Protein AF-A0A0F9QK17-F1 (afdb_monomer_lite)

Organism: NCBI:txid412755

Foldseek 3Di:
DDPPPDDDPDQWWWKKFFDDCQWDADPNDTAHHRGIDTPSPDPPDDLVNVLVCCVPRDVVVCLVVPRMATDDGARANEDDDQVSVVSCVSRPNPHNYDHYPQLEDAALVVQQQPPCVPPDFQDWHAHNLLRWIWTWHQCDPDDDPSAQWHAHVVNGTTTGTDQDADVVLLAQQEFEEELPQEDLSFSRNDPNRHHNALVSSCSNQAPHERADEHEYEYAAAHPDLEHEARHHYLHAYEYAWDKDFPDKFWWQDWDAADQDFPVGDFTKTATQPDDCPVQAQWKKAFCDDPQHRWIWHFHADPPNRMTTIFFTARQPDLDGDGDDRGTMMTTIATHEDEAYEAADASHEYEYYRYEQEHSDDVCLVGASYEYENYEYEYEAYEQEYPDLRHANAEYEEEYEYAYAYEAEYCEANEYQYQEYEYEYGSYEYENYAHDQNPDDHAEYEYEYEEEYEYEDPVAAHEPEAEARYEYEHAYQEYEYEYAPDAEHEHEYDAHYEYEYHHAYEYHDDQHYEHYEYDQRYWYHYDDDLVCQVRRYDDPHDYQHYAYNNDGDHSVVQDSRGGDRSDCAPPVRDDDDDDDDDDDDDDDD

Radius of gyration: 36.02 Å; chains: 1; bounding box: 88×75×112 Å

Sequence (588 aa):
MDNTIFTPIAPSKFIVRNRVSKAVMLFGQKVEPGGSYDLMTIPHVSESDIQHSLLKGTLRNKLSIGEIRVTESNINLVQYSPEFTIFLQNVGISLGISSINETCVNNLTELSQVNDVVLPTGAALSIASLLNIFILDKTSTDTTDGITIVATSSGTGRWLRNQGGNIRWAKQLTWYVDADDGNDENDGNTDTTALATLSEYFRRVSGITIKGAVTIQMLTDSSDAYVLVNSETPEGITIQGIRTVVATGTLTNVQAYNYVPGAAQRGEITDTSMDFSTHVLRRIILTSGASVGAYAWIIKDLGSNSCVISPWIAANGFSEATPAITDDYEIVTQSTISGVYANQVLFRLILRDLKIISPGASYWWIGSIQCKGSYISLNGCEITAPDPQGPALIYWGLAQITGCCFHDFQYDIAFRTAFGLVDFYGCACVRASFGSANTHSDSFEFFLIPSVTLVEAGESWPINITRNSECIIATPVMWITVDDVRALTMKASSTCNIIQVGKILSVGGADGYGVSLSPGCTLTWYPSAQTASQVFDFDGGAGDFIIGGTTKTLAELGSTGYVDLVADPNTGVISGTGARVLPTDDTW

Secondary structure (DSSP, 8-state):
--------SS---EEEEE-SSS-EEETTEEE-TT-EEEGGGSTT--HHHHHHHHHHSHHHHHHHTTSEEEEEE-S------HHHHHHHHHTT--SSPPPTT--EESSHHHHHTS-GGGSPTT-EEEETTTTEEEEEETT--PPP-SSSEEE-TTSSSEEEE-----TTGGG--EEEE-TTT--TTS-SSSGGG-BS-HHHHHHHHTT-B--S-EEEEE-S----S-EEE--B-TT-EEEEEPEEEEEEEE-SEEE--B-STTS-B--EEE-TT--GGG-TT-EEEE-SSTTTT-EEEEEEEEETTEEEEPPPB-TTSSSB----TT-EEEEEEEEEEE-EEE--TT-EEEEESEEEE---GGGTT--SEEEBS-EEEEEEEEEEE--TTS-SEEEESSEEEEEEEEEEESSEEEEE-SSEEEEESS-EEES-EE-B--S--S--EEEE-S--EEE--SS-B--BB-TT-EEEEEEEEEEEEEES-S-B---B-SS-EEEEEEEEEEES-TT--S-EEPTT-EEEE---TTTTTSS---TTS--SEEETTEEE-GGGS-SS-EE-----SSS----S----PPPP----

pLDDT: mean 76.99, std 21.41, range [24.64, 98.69]

Structure (mmCIF, N/CA/C/O backbone):
data_AF-A0A0F9QK17-F1
#
_entry.id   AF-A0A0F9QK17-F1
#
loop_
_atom_site.group_PDB
_atom_site.id
_atom_site.type_symbol
_atom_site.label_atom_id
_atom_site.label_alt_id
_atom_site.label_comp_id
_atom_site.label_asym_id
_atom_site.label_entity_id
_atom_site.label_seq_id
_atom_site.pdbx_PDB_ins_code
_atom_site.Cartn_x
_atom_site.Cartn_y
_atom_site.Cartn_z
_atom_site.occupancy
_atom_site.B_iso_or_equiv
_atom_site.auth_seq_id
_atom_site.auth_comp_id
_atom_site.auth_asym_id
_atom_site.auth_atom_id
_atom_site.pdbx_PDB_model_num
ATOM 1 N N . MET A 1 1 ? 52.956 -6.183 -27.984 1.00 37.53 1 MET A N 1
ATOM 2 C CA . MET A 1 1 ? 52.141 -6.411 -26.777 1.00 37.53 1 MET A CA 1
ATOM 3 C C . MET A 1 1 ? 50.849 -7.018 -27.273 1.00 37.53 1 MET A C 1
ATOM 5 O O . MET A 1 1 ? 50.073 -6.302 -27.894 1.00 37.53 1 MET A O 1
ATOM 9 N N . ASP A 1 2 ? 50.698 -8.333 -27.130 1.00 33.56 2 ASP A N 1
ATOM 10 C CA . ASP A 1 2 ? 49.509 -9.048 -27.593 1.00 33.56 2 ASP A CA 1
ATOM 11 C C . ASP A 1 2 ? 48.355 -8.784 -26.626 1.00 33.56 2 ASP A C 1
ATOM 13 O O . ASP A 1 2 ? 48.424 -9.101 -25.441 1.00 33.56 2 ASP A O 1
ATOM 17 N N . ASN A 1 3 ? 47.315 -8.131 -27.138 1.00 38.31 3 ASN A N 1
ATOM 18 C CA . ASN A 1 3 ? 46.127 -7.738 -26.393 1.00 38.31 3 ASN A CA 1
ATOM 19 C C . ASN A 1 3 ? 45.122 -8.906 -26.427 1.00 38.31 3 ASN A C 1
ATOM 21 O O . ASN A 1 3 ? 44.223 -8.942 -27.262 1.00 38.31 3 ASN A O 1
ATOM 25 N N . THR A 1 4 ? 45.309 -9.909 -25.564 1.00 40.94 4 THR A N 1
ATOM 26 C CA . THR A 1 4 ? 44.499 -11.147 -25.525 1.00 40.94 4 THR A CA 1
ATOM 27 C C . THR A 1 4 ? 43.527 -11.193 -24.340 1.00 40.94 4 THR A C 1
ATOM 29 O O . THR A 1 4 ? 43.487 -12.191 -23.625 1.00 40.94 4 THR A O 1
ATOM 32 N N . ILE A 1 5 ? 42.758 -10.126 -24.083 1.00 48.34 5 ILE A N 1
ATOM 33 C CA . ILE A 1 5 ? 41.866 -10.054 -22.899 1.00 48.34 5 ILE A CA 1
ATOM 34 C C . ILE A 1 5 ? 40.364 -10.169 -23.212 1.00 48.34 5 ILE A C 1
ATOM 36 O O . ILE A 1 5 ? 39.555 -10.115 -22.301 1.00 48.34 5 ILE A O 1
ATOM 40 N N . PHE A 1 6 ? 39.951 -10.484 -24.442 1.00 38.66 6 PHE A N 1
ATOM 41 C CA . PHE A 1 6 ? 38.579 -10.960 -24.672 1.00 38.66 6 PHE A CA 1
ATOM 42 C C . PHE A 1 6 ? 38.571 -12.043 -25.743 1.00 38.66 6 PHE A C 1
ATOM 44 O O . PHE A 1 6 ? 38.682 -11.753 -26.930 1.00 38.66 6 PHE A O 1
ATOM 51 N N . THR A 1 7 ? 38.469 -13.307 -25.331 1.00 41.12 7 THR A N 1
ATOM 52 C CA . THR A 1 7 ? 38.055 -14.375 -26.246 1.00 41.12 7 THR A CA 1
ATOM 53 C C . THR A 1 7 ? 36.542 -14.227 -26.418 1.00 41.12 7 THR A C 1
ATOM 55 O O . THR A 1 7 ? 35.825 -14.343 -25.422 1.00 41.12 7 THR A O 1
ATOM 58 N N . PRO A 1 8 ? 36.029 -13.914 -27.621 1.00 46.38 8 PRO A N 1
ATOM 59 C CA . PRO A 1 8 ? 34.592 -13.810 -27.841 1.00 46.38 8 PRO A CA 1
ATOM 60 C C . PRO A 1 8 ? 33.907 -15.123 -27.439 1.00 46.38 8 PRO A C 1
ATOM 62 O O . PRO A 1 8 ? 34.363 -16.198 -27.829 1.00 46.38 8 PRO A O 1
ATOM 65 N N . ILE A 1 9 ? 32.815 -15.039 -26.669 1.00 47.59 9 ILE A N 1
ATOM 66 C CA . ILE A 1 9 ? 32.037 -16.193 -26.166 1.00 47.59 9 ILE A CA 1
ATOM 67 C C . ILE A 1 9 ? 31.509 -17.078 -27.321 1.00 47.59 9 ILE A C 1
ATOM 69 O O . ILE A 1 9 ? 31.233 -18.260 -27.131 1.00 47.59 9 ILE A O 1
ATOM 73 N N . ALA A 1 10 ? 31.470 -16.545 -28.546 1.00 64.31 10 ALA A N 1
ATOM 74 C CA . ALA A 1 10 ? 31.418 -17.301 -29.792 1.00 64.31 10 ALA A CA 1
ATOM 75 C C . ALA A 1 10 ? 32.248 -16.570 -30.867 1.00 64.31 10 ALA A C 1
ATOM 77 O O . ALA A 1 10 ? 32.248 -15.337 -30.873 1.00 64.31 10 ALA A O 1
ATOM 78 N N . PRO A 1 11 ? 32.936 -17.275 -31.788 1.00 81.19 11 PRO A N 1
ATOM 79 C CA . PRO A 1 11 ? 33.630 -16.622 -32.894 1.00 81.19 11 PRO A CA 1
ATOM 80 C C . PRO A 1 11 ? 32.648 -15.779 -33.720 1.00 81.19 11 PRO A C 1
ATOM 82 O O . PRO A 1 11 ? 31.528 -16.213 -34.006 1.00 81.19 11 PRO A O 1
ATOM 85 N N . SER A 1 12 ? 33.069 -14.568 -34.084 1.00 85.19 12 SER A N 1
ATOM 86 C CA . SER A 1 12 ? 32.332 -13.687 -34.990 1.00 85.19 12 SER A CA 1
ATOM 87 C C . SER A 1 12 ? 32.091 -14.386 -36.334 1.00 85.19 12 SER A C 1
ATOM 89 O O . SER A 1 12 ? 32.990 -15.028 -36.873 1.00 85.19 12 SER A O 1
ATOM 91 N N . LYS A 1 13 ? 30.886 -14.242 -36.884 1.00 92.12 13 LYS A N 1
ATOM 92 C CA . LYS A 1 13 ? 30.389 -14.863 -38.113 1.00 92.12 13 LYS A CA 1
ATOM 93 C C . LYS A 1 13 ? 29.757 -13.816 -39.019 1.00 92.12 13 LYS A C 1
ATOM 95 O O . LYS A 1 13 ? 28.932 -13.003 -38.587 1.00 92.12 13 LYS A O 1
ATOM 100 N N . PHE A 1 14 ? 30.069 -13.898 -40.306 1.00 93.62 14 PHE A N 1
ATOM 101 C CA . PHE A 1 14 ? 29.401 -13.129 -41.351 1.00 93.62 14 PHE A CA 1
ATOM 102 C C . PHE A 1 14 ? 29.235 -14.005 -42.594 1.00 93.62 14 PHE A C 1
ATOM 104 O O . PHE A 1 14 ? 30.081 -14.030 -43.492 1.00 93.62 14 PHE A O 1
ATOM 111 N N . ILE A 1 15 ? 28.138 -14.763 -42.627 1.00 95.44 15 ILE A N 1
ATOM 112 C CA . ILE A 1 15 ? 27.879 -15.770 -43.654 1.00 95.44 15 ILE A CA 1
ATOM 113 C C . ILE A 1 15 ? 27.081 -15.155 -44.794 1.00 95.44 15 ILE A C 1
ATOM 115 O O . ILE A 1 15 ? 25.944 -14.705 -44.627 1.00 95.44 15 ILE A O 1
ATOM 119 N N . VAL A 1 16 ? 27.668 -15.195 -45.985 1.00 96.50 16 VAL A N 1
ATOM 120 C CA . VAL A 1 16 ? 27.051 -14.723 -47.225 1.00 96.50 16 VAL A CA 1
ATOM 121 C C . VAL A 1 16 ? 26.751 -15.892 -48.148 1.00 96.50 16 VAL A C 1
ATOM 123 O O . VAL A 1 16 ? 27.541 -16.826 -48.252 1.00 96.50 16 VAL A O 1
ATOM 126 N N . ARG A 1 17 ? 25.627 -15.824 -48.864 1.00 96.25 17 ARG A N 1
ATOM 127 C CA . ARG A 1 17 ? 25.226 -16.787 -49.892 1.00 96.25 17 ARG A CA 1
ATOM 128 C C . ARG A 1 17 ? 25.220 -16.141 -51.269 1.00 96.25 17 ARG A C 1
ATOM 130 O O . ARG A 1 17 ? 24.589 -15.101 -51.462 1.00 96.25 17 ARG A O 1
ATOM 137 N N . ASN A 1 18 ? 25.876 -16.778 -52.234 1.00 97.62 18 ASN A N 1
ATOM 138 C CA . ASN A 1 18 ? 25.859 -16.363 -53.634 1.00 97.62 18 ASN A CA 1
ATOM 139 C C . ASN A 1 18 ? 24.501 -16.696 -54.279 1.00 97.62 18 ASN A C 1
ATOM 141 O O . ASN A 1 18 ? 24.042 -17.838 -54.216 1.00 97.62 18 ASN A O 1
ATOM 145 N N . ARG A 1 19 ? 23.854 -15.705 -54.903 1.00 97.00 19 ARG A N 1
ATOM 146 C CA . ARG A 1 19 ? 22.532 -15.842 -55.540 1.00 97.00 19 ARG A CA 1
ATOM 147 C C . ARG A 1 19 ? 22.566 -15.901 -57.066 1.00 97.00 19 ARG A C 1
ATOM 149 O O . ARG A 1 19 ? 21.513 -16.082 -57.673 1.00 97.00 19 ARG A O 1
ATOM 156 N N . VAL A 1 20 ? 23.731 -15.753 -57.689 1.00 96.81 20 VAL A N 1
ATOM 157 C CA . VAL A 1 20 ? 23.876 -15.748 -59.151 1.00 96.81 20 VAL A CA 1
ATOM 158 C C . VAL A 1 20 ? 24.521 -17.032 -59.669 1.00 96.81 20 VAL A C 1
ATOM 160 O O . VAL A 1 20 ? 25.158 -17.777 -58.931 1.00 96.81 20 VAL A O 1
ATOM 163 N N . SER A 1 21 ? 24.354 -17.300 -60.966 1.00 96.62 21 SER A N 1
ATOM 164 C CA . SER A 1 21 ? 24.863 -18.502 -61.648 1.00 96.62 21 SER A CA 1
ATOM 165 C C . SER A 1 21 ? 26.375 -18.498 -61.904 1.00 96.62 21 SER A C 1
ATOM 167 O O . SER A 1 21 ? 26.918 -19.489 -62.387 1.00 96.62 21 SER A O 1
ATOM 169 N N . LYS A 1 22 ? 27.065 -17.399 -61.582 1.00 97.19 22 LYS A N 1
ATOM 170 C CA . LYS A 1 22 ? 28.525 -17.256 -61.669 1.00 97.19 22 LYS A CA 1
ATOM 171 C C . LYS A 1 22 ? 29.131 -17.185 -60.271 1.00 97.19 22 LYS A C 1
ATOM 173 O O . LYS A 1 22 ? 28.481 -16.737 -59.328 1.00 97.19 22 LYS A O 1
ATOM 178 N N . ALA A 1 23 ? 30.387 -17.586 -60.135 1.00 96.38 23 ALA A N 1
ATOM 179 C CA . ALA A 1 23 ? 31.100 -17.407 -58.880 1.00 96.38 23 ALA A CA 1
ATOM 180 C C . ALA A 1 23 ? 31.297 -15.916 -58.556 1.00 96.38 23 ALA A C 1
ATOM 182 O O . ALA A 1 23 ? 31.534 -15.104 -59.455 1.00 96.38 23 ALA A O 1
ATOM 183 N N . VAL A 1 24 ? 31.220 -15.565 -57.273 1.00 97.25 24 VAL A N 1
ATOM 184 C CA . VAL A 1 24 ? 31.439 -14.199 -56.778 1.00 97.25 24 VAL A CA 1
ATOM 185 C C . VAL A 1 24 ? 32.719 -14.174 -55.946 1.00 97.25 24 VAL A C 1
ATOM 187 O O . VAL A 1 24 ? 32.908 -15.016 -55.072 1.00 97.25 24 VAL A O 1
ATOM 190 N N . MET A 1 25 ? 33.603 -13.214 -56.224 1.00 97.56 25 MET A N 1
ATOM 191 C CA . MET A 1 25 ? 34.837 -13.002 -55.461 1.00 97.56 25 MET A CA 1
ATOM 192 C C . MET A 1 25 ? 34.589 -12.007 -54.326 1.00 97.56 25 MET A C 1
ATOM 194 O O . MET A 1 25 ? 34.205 -10.866 -54.592 1.00 97.56 25 MET A O 1
ATOM 198 N N . LEU A 1 26 ? 34.837 -12.416 -53.082 1.00 96.75 26 LEU A N 1
ATOM 199 C CA . LEU A 1 26 ? 34.698 -11.596 -51.875 1.00 96.75 26 LEU A CA 1
ATOM 200 C C . LEU A 1 26 ? 35.988 -11.694 -51.061 1.00 96.75 26 LEU A C 1
ATOM 202 O O . LEU A 1 26 ? 36.381 -12.789 -50.684 1.00 96.75 26 LEU A O 1
ATOM 206 N N . PHE A 1 27 ? 36.674 -10.568 -50.838 1.00 95.88 27 PHE A N 1
ATOM 207 C CA . PHE A 1 27 ? 37.981 -10.527 -50.153 1.00 95.88 27 PHE A CA 1
ATOM 208 C C . PHE A 1 27 ? 39.008 -11.543 -50.695 1.00 95.88 27 PHE A C 1
ATOM 210 O O . PHE A 1 27 ? 39.758 -12.155 -49.947 1.00 95.88 27 PHE A O 1
ATOM 217 N N . GLY A 1 28 ? 39.021 -11.761 -52.015 1.00 94.50 28 GLY A N 1
ATOM 218 C CA . GLY A 1 28 ? 39.909 -12.741 -52.654 1.00 94.50 28 GLY A CA 1
ATOM 219 C C . GLY A 1 28 ? 39.436 -14.198 -52.567 1.00 94.50 28 GLY A C 1
ATOM 220 O O . GLY A 1 28 ? 40.001 -15.044 -53.253 1.00 94.50 28 GLY A O 1
ATOM 221 N N . GLN A 1 29 ? 38.365 -14.491 -51.825 1.00 97.38 29 GLN A N 1
ATOM 222 C CA . GLN A 1 29 ? 37.757 -15.815 -51.752 1.00 97.38 29 GLN A CA 1
ATOM 223 C C . GLN A 1 29 ? 36.655 -15.988 -52.803 1.00 97.38 29 GLN A C 1
ATOM 225 O O . GLN A 1 29 ? 35.788 -15.127 -52.977 1.00 97.38 29 GLN A O 1
ATOM 230 N N . LYS A 1 30 ? 36.666 -17.131 -53.495 1.00 97.25 30 LYS A N 1
ATOM 231 C CA . LYS A 1 30 ? 35.645 -17.505 -54.480 1.00 97.25 30 LYS A CA 1
ATOM 232 C C . LYS A 1 30 ? 34.461 -18.182 -53.783 1.00 97.25 30 LYS A C 1
ATOM 234 O O . LYS A 1 30 ? 34.639 -19.215 -53.142 1.00 97.25 30 LYS A O 1
ATOM 239 N N . VAL A 1 31 ? 33.257 -17.632 -53.947 1.00 97.31 31 VAL A N 1
ATOM 240 C CA . VAL A 1 31 ? 31.996 -18.236 -53.484 1.00 97.31 31 VAL A CA 1
ATOM 241 C C . VAL A 1 31 ? 31.230 -18.765 -54.694 1.00 97.31 31 VAL A C 1
ATOM 243 O O . VAL A 1 31 ? 30.771 -17.992 -55.542 1.00 97.31 31 VAL A O 1
ATOM 246 N N . GLU A 1 32 ? 31.123 -20.088 -54.802 1.00 97.81 32 GLU A N 1
ATOM 247 C CA . GLU A 1 32 ? 30.480 -20.752 -55.942 1.00 97.81 32 GLU A CA 1
ATOM 248 C C . GLU A 1 32 ? 28.968 -20.452 -56.021 1.00 97.81 32 GLU A C 1
ATOM 250 O O . GLU A 1 32 ? 28.358 -20.105 -55.004 1.00 97.81 32 GLU A O 1
ATOM 255 N N . PRO A 1 33 ? 28.343 -20.558 -57.211 1.00 97.69 33 PRO A N 1
ATOM 256 C CA . PRO A 1 33 ? 26.905 -20.348 -57.394 1.00 97.69 33 PRO A CA 1
ATOM 257 C C . PRO A 1 33 ? 26.054 -21.118 -56.378 1.00 97.69 33 PRO A C 1
ATOM 259 O O . PRO A 1 33 ? 26.191 -22.330 -56.231 1.00 97.69 33 PRO A O 1
ATOM 262 N N . GLY A 1 34 ? 25.168 -20.418 -55.663 1.00 95.19 34 GLY A N 1
ATOM 263 C CA . GLY A 1 34 ? 24.299 -21.011 -54.640 1.00 95.19 34 GLY A CA 1
ATOM 264 C C . GLY A 1 34 ? 24.981 -21.370 -53.313 1.00 95.19 34 GLY A C 1
ATOM 265 O O . GLY A 1 34 ? 24.262 -21.669 -52.352 1.00 95.19 34 GLY A O 1
ATOM 266 N N . GLY A 1 35 ? 26.317 -21.322 -53.248 1.00 96.50 35 GLY A N 1
ATOM 267 C CA . GLY A 1 35 ? 27.118 -21.632 -52.067 1.00 96.50 35 GLY A CA 1
ATOM 268 C C . GLY A 1 35 ? 27.085 -20.528 -51.010 1.00 96.50 35 GLY A C 1
ATOM 269 O O . GLY A 1 35 ? 26.839 -19.360 -51.324 1.00 96.50 35 GLY A O 1
ATOM 270 N N . SER A 1 36 ? 27.351 -20.913 -49.761 1.00 97.00 36 SER A N 1
ATOM 271 C CA . SER A 1 36 ? 27.523 -20.001 -48.628 1.00 97.00 36 SER A CA 1
ATOM 272 C C . SER A 1 36 ? 28.969 -20.022 -48.136 1.00 97.00 36 SER A C 1
ATOM 274 O O . SER A 1 36 ? 29.620 -21.064 -48.200 1.00 97.00 36 SER A O 1
ATOM 276 N N . TYR A 1 37 ? 29.469 -18.892 -47.641 1.00 97.38 37 TYR A N 1
ATOM 277 C CA . TYR A 1 37 ? 30.815 -18.782 -47.080 1.00 97.38 37 TYR A CA 1
ATOM 278 C C . TYR A 1 37 ? 30.826 -17.803 -45.903 1.00 97.38 37 TYR A C 1
ATOM 280 O O . TYR A 1 37 ? 30.215 -16.737 -45.991 1.00 97.38 37 TYR A O 1
ATOM 288 N N . ASP A 1 38 ? 31.513 -18.155 -44.817 1.00 96.94 38 ASP A N 1
ATOM 289 C CA . ASP A 1 38 ? 31.720 -17.260 -43.677 1.00 96.94 38 ASP A CA 1
ATOM 290 C C . ASP A 1 38 ? 32.954 -16.388 -43.910 1.00 96.94 38 ASP A C 1
ATOM 292 O O . ASP A 1 38 ? 34.088 -16.873 -43.901 1.00 96.94 38 ASP A O 1
ATOM 296 N N . LEU A 1 39 ? 32.742 -15.093 -44.139 1.00 96.12 39 LEU A N 1
ATOM 297 C CA . LEU A 1 39 ? 33.825 -14.168 -44.472 1.00 96.12 39 LEU A CA 1
ATOM 298 C C . LEU A 1 39 ? 34.803 -13.958 -43.311 1.00 96.12 39 LEU A C 1
ATOM 300 O O . LEU A 1 39 ? 35.952 -13.609 -43.565 1.00 96.12 39 LEU A O 1
ATOM 304 N N . MET A 1 40 ? 34.389 -14.242 -42.072 1.00 95.25 40 MET A N 1
ATOM 305 C CA . MET A 1 40 ? 35.255 -14.153 -40.891 1.00 95.25 40 MET A CA 1
ATOM 306 C C . MET A 1 40 ? 36.301 -15.276 -40.828 1.00 95.25 40 MET A C 1
ATOM 308 O O . MET A 1 40 ? 37.238 -15.205 -40.039 1.00 95.25 40 MET A O 1
ATOM 312 N N . THR A 1 41 ? 36.177 -16.306 -41.674 1.00 94.88 41 THR A N 1
ATOM 313 C CA . THR A 1 41 ? 37.172 -17.389 -41.784 1.00 94.88 41 THR A CA 1
ATOM 314 C C . THR A 1 41 ? 38.317 -17.065 -42.748 1.00 94.88 41 THR A C 1
ATOM 316 O O . THR A 1 41 ? 39.281 -17.827 -42.833 1.00 94.88 41 THR A O 1
ATOM 319 N N . ILE A 1 42 ? 38.230 -15.957 -43.498 1.00 94.19 42 ILE A N 1
ATOM 320 C CA . ILE A 1 42 ? 39.273 -15.545 -44.443 1.00 94.19 42 ILE A CA 1
ATOM 321 C C . ILE A 1 42 ? 40.447 -14.947 -43.649 1.00 94.19 42 ILE A C 1
ATOM 323 O O . ILE A 1 42 ? 40.237 -14.014 -42.871 1.00 94.19 42 ILE A O 1
ATOM 327 N N . PRO A 1 43 ? 41.692 -15.426 -43.846 1.00 93.31 43 PRO A N 1
ATOM 328 C CA . PRO A 1 43 ? 42.852 -14.874 -43.155 1.00 93.31 43 PRO A CA 1
ATOM 329 C C . PRO A 1 43 ? 42.966 -13.359 -43.346 1.00 93.31 43 PRO A C 1
ATOM 331 O O . PRO A 1 43 ? 42.868 -12.860 -44.466 1.00 93.31 43 PRO A O 1
ATOM 334 N N . HIS A 1 44 ? 43.213 -12.646 -42.245 1.00 92.69 44 HIS A N 1
ATOM 335 C CA . HIS A 1 44 ? 43.359 -11.185 -42.189 1.00 92.69 44 HIS A CA 1
ATOM 336 C C . HIS A 1 44 ? 42.093 -10.364 -42.472 1.00 92.69 44 HIS A C 1
ATOM 338 O O . HIS A 1 44 ? 42.188 -9.142 -42.497 1.00 92.69 44 HIS A O 1
ATOM 344 N N . VAL A 1 45 ? 40.923 -10.989 -42.644 1.00 94.25 45 VAL A N 1
ATOM 345 C CA . VAL A 1 45 ? 39.647 -10.264 -42.692 1.00 94.25 45 VAL A CA 1
ATOM 346 C C . VAL A 1 45 ? 39.122 -10.109 -41.269 1.00 94.25 45 VAL A C 1
ATOM 348 O O . VAL A 1 45 ? 38.740 -11.079 -40.619 1.00 94.25 45 VAL A O 1
ATOM 351 N N . SER A 1 46 ? 39.130 -8.876 -40.776 1.00 92.88 46 SER A N 1
ATOM 352 C CA . SER A 1 46 ? 38.584 -8.504 -39.473 1.00 92.88 46 SER A CA 1
ATOM 353 C C . SER A 1 46 ? 37.144 -7.994 -39.586 1.00 92.88 46 SER A C 1
ATOM 355 O O . SER A 1 46 ? 36.651 -7.665 -40.666 1.00 92.88 46 SER A O 1
ATOM 357 N N . GLU A 1 47 ? 36.465 -7.856 -38.447 1.00 89.19 47 GLU A N 1
ATOM 358 C CA . GLU A 1 47 ? 35.131 -7.246 -38.381 1.00 89.19 47 GLU A CA 1
ATOM 359 C C . GLU A 1 47 ? 35.130 -5.807 -38.926 1.00 89.19 47 GLU A C 1
ATOM 361 O O . GLU A 1 47 ? 34.196 -5.403 -39.620 1.00 89.19 47 GLU A O 1
ATOM 366 N N . SER A 1 48 ? 36.222 -5.066 -38.709 1.00 85.44 48 SER A N 1
ATOM 367 C CA . SER A 1 48 ? 36.398 -3.713 -39.245 1.00 85.44 48 SER A CA 1
ATOM 368 C C . SER A 1 48 ? 36.446 -3.697 -40.778 1.00 85.44 48 SER A C 1
ATOM 370 O O . SER A 1 48 ? 35.866 -2.808 -41.406 1.00 85.44 48 SER A O 1
ATOM 372 N N . ASP A 1 49 ? 37.053 -4.712 -41.402 1.00 93.00 49 ASP A N 1
ATOM 373 C CA . ASP A 1 49 ? 37.097 -4.840 -42.864 1.00 93.00 49 ASP A CA 1
ATOM 374 C C . ASP A 1 49 ? 35.707 -5.123 -43.445 1.00 93.00 49 ASP A C 1
ATOM 376 O O . ASP A 1 49 ? 35.327 -4.560 -44.480 1.00 93.00 49 ASP A O 1
ATOM 380 N N . ILE A 1 50 ? 34.913 -5.953 -42.758 1.00 93.62 50 ILE A N 1
ATOM 381 C CA . ILE A 1 50 ? 33.515 -6.204 -43.123 1.00 93.62 50 ILE A CA 1
ATOM 382 C C . ILE A 1 50 ? 32.697 -4.915 -43.001 1.00 93.62 50 ILE A C 1
ATOM 384 O O . ILE A 1 50 ? 32.033 -4.531 -43.966 1.00 93.62 50 ILE A O 1
ATOM 388 N N . GLN A 1 51 ? 32.791 -4.204 -41.873 1.00 87.69 51 GLN A N 1
ATOM 389 C CA . GLN A 1 51 ? 32.102 -2.928 -41.649 1.00 87.69 51 GLN A CA 1
ATOM 390 C C . GLN A 1 51 ? 32.458 -1.891 -42.725 1.00 87.69 51 GLN A C 1
ATOM 392 O O . GLN A 1 51 ? 31.575 -1.276 -43.329 1.00 87.69 51 GLN A O 1
ATOM 397 N N . HIS A 1 52 ? 33.746 -1.726 -43.039 1.00 90.31 52 HIS A N 1
ATOM 398 C CA . HIS A 1 52 ? 34.206 -0.780 -44.060 1.00 90.31 52 HIS A CA 1
ATOM 399 C C . HIS A 1 52 ? 33.723 -1.155 -45.465 1.00 90.31 52 HIS A C 1
ATOM 401 O O . HIS A 1 52 ? 33.273 -0.294 -46.230 1.00 90.31 52 HIS A O 1
ATOM 407 N N . SER A 1 53 ? 33.740 -2.450 -45.792 1.00 93.69 53 SER A N 1
ATOM 408 C CA . SER A 1 53 ? 33.262 -2.965 -47.076 1.00 93.69 53 SER A CA 1
ATOM 409 C C . SER A 1 53 ? 31.738 -2.868 -47.226 1.00 93.69 53 SER A C 1
ATOM 411 O O . SER A 1 53 ? 31.245 -2.635 -48.334 1.00 93.69 53 SER A O 1
ATOM 413 N N . LEU A 1 54 ? 30.982 -2.973 -46.129 1.00 91.06 54 LEU A N 1
ATOM 414 C CA . LEU A 1 54 ? 29.542 -2.696 -46.091 1.00 91.06 54 LEU A CA 1
ATOM 415 C C . LEU A 1 54 ? 29.234 -1.199 -46.229 1.00 91.06 54 LEU A C 1
ATOM 417 O O . LEU A 1 54 ? 28.229 -0.847 -46.838 1.00 91.06 54 LEU A O 1
ATOM 421 N N . LEU A 1 55 ? 30.099 -0.313 -45.725 1.00 87.25 55 LEU A N 1
ATOM 422 C CA . LEU A 1 55 ? 29.918 1.138 -45.844 1.00 87.25 55 LEU A CA 1
ATOM 423 C C . LEU A 1 55 ? 30.197 1.650 -47.261 1.00 87.25 55 LEU A C 1
ATOM 425 O O . LEU A 1 55 ? 29.442 2.470 -47.786 1.00 87.25 55 LEU A O 1
ATOM 429 N N . LYS A 1 56 ? 31.282 1.198 -47.899 1.00 89.06 56 LYS A N 1
ATOM 430 C CA . LYS A 1 56 ? 31.725 1.762 -49.190 1.00 89.06 56 LYS A CA 1
ATOM 431 C C . LYS A 1 56 ? 32.475 0.802 -50.116 1.00 89.06 56 LYS A C 1
ATOM 433 O O . LYS A 1 56 ? 33.058 1.250 -51.099 1.00 89.06 56 LYS A O 1
ATOM 438 N N . GLY A 1 57 ? 32.494 -0.493 -49.814 1.00 92.25 57 GLY A N 1
ATOM 439 C CA . GLY A 1 57 ? 33.297 -1.470 -50.548 1.00 92.25 57 GLY A CA 1
ATOM 440 C C . GLY A 1 57 ? 32.497 -2.476 -51.369 1.00 92.25 57 GLY A C 1
ATOM 441 O O . GLY A 1 57 ? 31.341 -2.272 -51.753 1.00 92.25 57 GLY A O 1
ATOM 442 N N . THR A 1 58 ? 33.167 -3.589 -51.665 1.00 94.81 58 THR A N 1
ATOM 443 C CA . THR A 1 58 ? 32.650 -4.659 -52.521 1.00 94.81 58 THR A CA 1
ATOM 444 C C . THR A 1 58 ? 31.390 -5.289 -51.939 1.00 94.81 58 THR A C 1
ATOM 446 O O . THR A 1 58 ? 30.460 -5.549 -52.697 1.00 94.81 58 THR A O 1
ATOM 449 N N . LEU A 1 59 ? 31.313 -5.493 -50.617 1.00 95.69 59 LEU A N 1
ATOM 450 C CA . LEU A 1 59 ? 30.129 -6.097 -50.001 1.00 95.69 59 LEU A CA 1
ATOM 451 C C . LEU A 1 59 ? 28.881 -5.251 -50.230 1.00 95.69 59 LEU A C 1
ATOM 453 O O . LEU A 1 59 ? 27.877 -5.792 -50.691 1.00 95.69 59 LEU A O 1
ATOM 457 N N . ARG A 1 60 ? 28.958 -3.931 -50.006 1.00 93.62 60 ARG A N 1
ATOM 458 C CA . ARG A 1 60 ? 27.839 -3.016 -50.264 1.00 93.62 60 ARG A CA 1
ATOM 459 C C . ARG A 1 60 ? 27.323 -3.152 -51.688 1.00 93.62 60 ARG A C 1
ATOM 461 O O . ARG A 1 60 ? 26.135 -3.366 -51.897 1.00 93.62 60 ARG A O 1
ATOM 468 N N . ASN A 1 61 ? 28.221 -3.065 -52.667 1.00 95.88 61 ASN A N 1
ATOM 469 C CA . ASN A 1 61 ? 27.847 -3.118 -54.078 1.00 95.88 61 ASN A CA 1
ATOM 470 C C . ASN A 1 61 ? 27.196 -4.455 -54.442 1.00 95.88 61 ASN A C 1
ATOM 472 O O . ASN A 1 61 ? 26.172 -4.467 -55.117 1.00 95.88 61 ASN A O 1
ATOM 476 N N . LYS A 1 62 ? 27.766 -5.572 -53.974 1.00 96.94 62 LYS A N 1
ATOM 477 C CA . LYS A 1 62 ? 27.284 -6.928 -54.273 1.00 96.94 62 LYS A CA 1
ATOM 478 C C . LYS A 1 62 ? 25.939 -7.237 -53.610 1.00 96.94 62 LYS A C 1
ATOM 480 O O . LYS A 1 62 ? 25.106 -7.891 -54.234 1.00 96.94 62 LYS A O 1
ATOM 485 N N . LEU A 1 63 ? 25.719 -6.750 -52.390 1.00 94.69 63 LEU A N 1
ATOM 486 C CA . LEU A 1 63 ? 24.444 -6.869 -51.680 1.00 94.69 63 LEU A CA 1
ATOM 487 C C . LEU A 1 63 ? 23.364 -5.975 -52.314 1.00 94.69 63 LEU A C 1
ATOM 489 O O . LEU A 1 63 ? 22.262 -6.453 -52.564 1.00 94.69 63 LEU A O 1
ATOM 493 N N . SER A 1 64 ? 23.690 -4.723 -52.663 1.00 92.88 64 SER A N 1
ATOM 494 C CA . SER A 1 64 ? 22.751 -3.776 -53.292 1.00 92.88 64 SER A CA 1
ATOM 495 C C . SER A 1 64 ? 22.201 -4.259 -54.636 1.00 92.88 64 SER A C 1
ATOM 497 O O . SER A 1 64 ? 21.039 -4.016 -54.943 1.00 92.88 64 SER A O 1
ATOM 499 N N . ILE A 1 65 ? 23.017 -4.946 -55.443 1.00 95.88 65 ILE A N 1
ATOM 500 C CA . ILE A 1 65 ? 22.578 -5.523 -56.729 1.00 95.88 65 ILE A CA 1
ATOM 501 C C . ILE A 1 65 ? 22.012 -6.947 -56.590 1.00 95.88 65 ILE A C 1
ATOM 503 O O . ILE A 1 65 ? 21.663 -7.566 -57.592 1.00 95.88 65 ILE A O 1
ATOM 507 N N . GLY A 1 66 ? 21.962 -7.495 -55.371 1.00 94.38 66 GLY A N 1
ATOM 508 C CA . GLY A 1 66 ? 21.437 -8.832 -55.093 1.00 94.38 66 GLY A CA 1
ATOM 509 C C . GLY A 1 66 ? 22.301 -9.999 -55.589 1.00 94.38 66 GLY A C 1
ATOM 510 O O . GLY A 1 66 ? 21.793 -11.117 -55.681 1.00 94.38 66 GLY A O 1
ATOM 511 N N . GLU A 1 67 ? 23.587 -9.783 -55.901 1.00 97.12 67 GLU A N 1
ATOM 512 C CA . GLU A 1 67 ? 24.505 -10.871 -56.288 1.00 97.12 67 GLU A CA 1
ATOM 513 C C . GLU A 1 67 ? 24.769 -11.828 -55.113 1.00 97.12 67 GLU A C 1
ATOM 515 O O . GLU A 1 67 ? 24.938 -13.034 -55.306 1.00 97.12 67 GLU A O 1
ATOM 520 N N . ILE A 1 68 ? 24.758 -11.298 -53.888 1.00 96.69 68 ILE A N 1
ATOM 521 C CA . ILE A 1 68 ? 24.898 -12.058 -52.643 1.00 96.69 68 ILE A CA 1
ATOM 522 C C . ILE A 1 68 ? 23.803 -11.651 -51.647 1.00 96.69 68 ILE A C 1
ATOM 524 O O . ILE A 1 68 ? 23.209 -10.582 -51.777 1.00 96.69 68 ILE A O 1
ATOM 528 N N . ARG A 1 69 ? 23.532 -12.494 -50.646 1.00 95.38 69 ARG A N 1
ATOM 529 C CA . ARG A 1 69 ? 22.643 -12.199 -49.506 1.00 95.38 69 ARG A CA 1
ATOM 530 C C . ARG A 1 69 ? 23.308 -12.649 -48.210 1.00 95.38 69 ARG A C 1
ATOM 532 O O . ARG A 1 69 ? 23.945 -13.699 -48.211 1.00 95.38 69 ARG A O 1
ATOM 539 N N . VAL A 1 70 ? 23.141 -11.906 -47.119 1.00 94.12 70 VAL A N 1
ATOM 540 C CA . VAL A 1 70 ? 23.603 -12.361 -45.799 1.00 94.12 70 VAL A CA 1
ATOM 541 C C . VAL A 1 70 ? 22.595 -13.364 -45.244 1.00 94.12 70 VAL A C 1
ATOM 543 O O . VAL A 1 70 ? 21.392 -13.105 -45.255 1.00 94.12 70 VAL A O 1
ATOM 546 N N . THR A 1 71 ? 23.070 -14.538 -44.833 1.00 92.38 71 THR A N 1
ATOM 547 C CA . THR A 1 71 ? 22.220 -15.602 -44.273 1.00 92.38 71 THR A CA 1
ATOM 548 C C . THR A 1 71 ? 22.336 -15.721 -42.761 1.00 92.38 71 THR A C 1
ATOM 550 O O . THR A 1 71 ? 21.378 -16.146 -42.130 1.00 92.38 71 THR A O 1
ATOM 553 N N . GLU A 1 72 ? 23.482 -15.355 -42.186 1.00 89.75 72 GLU A N 1
ATOM 554 C CA . GLU A 1 72 ? 23.716 -15.347 -40.739 1.00 89.75 72 GLU A CA 1
ATOM 555 C C . GLU A 1 72 ? 24.787 -14.301 -40.420 1.00 89.75 72 GLU A C 1
ATOM 557 O O . GLU A 1 72 ? 25.783 -14.189 -41.140 1.00 89.75 72 GLU A O 1
ATOM 562 N N . SER A 1 73 ? 24.593 -13.532 -39.352 1.00 88.88 73 SER A N 1
ATOM 563 C CA . SER A 1 73 ? 25.612 -12.628 -38.835 1.00 88.88 73 SER A CA 1
ATOM 564 C C . SER A 1 73 ? 25.416 -12.374 -37.343 1.00 88.88 73 SER A C 1
ATOM 566 O O . SER A 1 73 ? 24.283 -12.209 -36.895 1.00 88.88 73 SER A O 1
ATOM 568 N N . ASN A 1 74 ? 26.516 -12.340 -36.590 1.00 81.81 74 ASN A N 1
ATOM 569 C CA . ASN A 1 74 ? 26.554 -11.916 -35.186 1.00 81.81 74 ASN A CA 1
ATOM 570 C C . ASN A 1 74 ? 27.594 -10.804 -34.943 1.00 81.81 74 ASN A C 1
ATOM 572 O O . ASN A 1 74 ? 27.951 -10.549 -33.795 1.00 81.81 74 ASN A O 1
ATOM 576 N N . ILE A 1 75 ? 28.107 -10.181 -36.011 1.00 81.81 75 ILE A N 1
ATOM 577 C CA . ILE A 1 75 ? 29.036 -9.057 -35.875 1.00 81.81 75 ILE A CA 1
ATOM 578 C C . ILE A 1 75 ? 28.262 -7.808 -35.460 1.00 81.81 75 ILE A C 1
ATOM 580 O O . ILE A 1 75 ? 27.107 -7.620 -35.853 1.00 81.81 75 ILE A O 1
ATOM 584 N N . ASN A 1 76 ? 28.889 -6.952 -34.666 1.00 73.31 76 ASN A N 1
ATOM 585 C CA . ASN A 1 76 ? 28.265 -5.740 -34.179 1.00 73.31 76 ASN A CA 1
ATOM 586 C C . ASN A 1 76 ? 28.310 -4.670 -35.279 1.00 73.31 76 ASN A C 1
ATOM 588 O O . ASN A 1 76 ? 29.373 -4.173 -35.652 1.00 73.31 76 ASN A O 1
ATOM 592 N N . LEU A 1 77 ? 27.147 -4.310 -35.821 1.00 71.62 77 LEU A N 1
ATOM 593 C CA . LEU A 1 77 ? 27.004 -3.319 -36.885 1.00 71.62 77 LEU A CA 1
ATOM 594 C C . LEU A 1 77 ? 26.308 -2.060 -36.358 1.00 71.62 77 LEU A C 1
ATOM 596 O O . LEU A 1 77 ? 25.417 -1.545 -37.032 1.00 71.62 77 LEU A O 1
ATOM 600 N N . VAL A 1 78 ? 26.698 -1.558 -35.176 1.00 58.84 78 VAL A N 1
ATOM 601 C CA . VAL A 1 78 ? 26.222 -0.259 -34.652 1.00 58.84 78 VAL A CA 1
ATOM 602 C C . VAL A 1 78 ? 26.365 0.816 -35.733 1.00 58.84 78 VAL A C 1
ATOM 604 O O . VAL A 1 78 ? 27.456 1.044 -36.262 1.00 58.84 78 VAL A O 1
ATOM 607 N N . GLN A 1 79 ? 25.253 1.466 -36.081 1.00 61.03 79 GLN A N 1
ATOM 608 C CA . GLN A 1 79 ? 25.171 2.378 -37.222 1.00 61.03 79 GLN A CA 1
ATOM 609 C C . GLN A 1 79 ? 24.479 3.689 -36.881 1.00 61.03 79 GLN A C 1
ATOM 611 O O . GLN A 1 79 ? 23.511 3.733 -36.132 1.00 61.03 79 GLN A O 1
ATOM 616 N N . TYR A 1 80 ? 24.979 4.759 -37.498 1.00 54.75 80 TYR A N 1
ATOM 617 C CA . TYR A 1 80 ? 24.588 6.139 -37.218 1.00 54.75 80 TYR A CA 1
ATOM 618 C C . TYR A 1 80 ? 23.541 6.713 -38.189 1.00 54.75 80 TYR A C 1
ATOM 620 O O . TYR A 1 80 ? 23.122 7.848 -37.986 1.00 54.75 80 TYR A O 1
ATOM 628 N N . SER A 1 81 ? 23.146 6.000 -39.260 1.00 66.44 81 SER A N 1
ATOM 629 C CA . SER A 1 81 ? 22.310 6.579 -40.330 1.00 66.44 81 SER A CA 1
ATOM 630 C C . SER A 1 81 ? 21.040 5.766 -40.648 1.00 66.44 81 SER A C 1
ATOM 632 O O . SER A 1 81 ? 21.138 4.549 -40.851 1.00 66.44 81 SER A O 1
ATOM 634 N N . PRO A 1 82 ? 19.871 6.442 -40.768 1.00 66.75 82 PRO A N 1
ATOM 635 C CA . PRO A 1 82 ? 18.591 5.859 -41.174 1.00 66.75 82 PRO A CA 1
ATOM 636 C C . PRO A 1 82 ? 18.622 4.988 -42.429 1.00 66.75 82 PRO A C 1
ATOM 638 O O . PRO A 1 82 ? 17.952 3.969 -42.576 1.00 66.75 82 PRO A O 1
ATOM 641 N N . GLU A 1 83 ? 19.416 5.411 -43.388 1.00 75.62 83 GLU A N 1
ATOM 642 C CA . GLU A 1 83 ? 19.474 4.804 -44.701 1.00 75.62 83 GLU A CA 1
ATOM 643 C C . GLU A 1 83 ? 20.265 3.495 -44.657 1.00 75.62 83 GLU A C 1
ATOM 645 O O . GLU A 1 83 ? 19.984 2.565 -45.418 1.00 75.62 83 GLU A O 1
ATOM 650 N N . PHE A 1 84 ? 21.254 3.408 -43.762 1.00 75.19 84 PHE A N 1
ATOM 651 C CA . PHE A 1 84 ? 22.171 2.281 -43.724 1.00 75.19 84 PHE A CA 1
ATOM 652 C C . PHE A 1 84 ? 21.594 1.077 -42.973 1.00 75.19 84 PHE A C 1
ATOM 654 O O . PHE A 1 84 ? 21.724 -0.042 -43.472 1.00 75.19 84 PHE A O 1
ATOM 661 N N . THR A 1 85 ? 20.835 1.269 -41.887 1.00 73.25 85 THR A N 1
ATOM 662 C CA . THR A 1 85 ? 20.163 0.121 -41.254 1.00 73.25 85 THR A CA 1
ATOM 663 C C . THR A 1 85 ? 18.996 -0.395 -42.095 1.00 73.25 85 THR A C 1
ATOM 665 O O . THR A 1 85 ? 18.826 -1.608 -42.174 1.00 73.25 85 THR A O 1
ATOM 668 N N . ILE A 1 86 ? 18.249 0.465 -42.808 1.00 78.25 86 ILE A N 1
ATOM 669 C CA . ILE A 1 86 ? 17.253 0.007 -43.802 1.00 78.25 86 ILE A CA 1
ATOM 670 C C . ILE A 1 86 ? 17.940 -0.853 -44.870 1.00 78.25 86 ILE A C 1
ATOM 672 O O . ILE A 1 86 ? 17.437 -1.912 -45.249 1.00 78.25 86 ILE A O 1
ATOM 676 N N . PHE A 1 87 ? 19.116 -0.429 -45.342 1.00 84.94 87 PHE A N 1
ATOM 677 C CA . PHE A 1 87 ? 19.923 -1.241 -46.246 1.00 84.94 87 PHE A CA 1
ATOM 678 C C . PHE A 1 87 ? 20.298 -2.594 -45.617 1.00 84.94 87 PHE A C 1
ATOM 680 O O . PHE A 1 87 ? 20.061 -3.621 -46.252 1.00 84.94 87 PHE A O 1
ATOM 687 N N . LEU A 1 88 ? 20.814 -2.623 -44.383 1.00 84.50 88 LEU A N 1
ATOM 688 C CA . LEU A 1 88 ? 21.175 -3.870 -43.697 1.00 84.50 88 LEU A CA 1
ATOM 689 C C . LEU A 1 88 ? 19.986 -4.830 -43.520 1.00 84.50 88 LEU A C 1
ATOM 691 O O . LEU A 1 88 ? 20.112 -6.025 -43.804 1.00 84.50 88 LEU A O 1
ATOM 695 N N . GLN A 1 89 ? 18.824 -4.306 -43.129 1.00 82.69 89 GLN A N 1
ATOM 696 C CA . GLN A 1 89 ? 17.586 -5.077 -43.003 1.00 82.69 89 GLN A CA 1
ATOM 697 C C . GLN A 1 89 ? 17.173 -5.682 -44.351 1.00 82.69 89 GLN A C 1
ATOM 699 O O . GLN A 1 89 ? 16.905 -6.882 -44.444 1.00 82.69 89 GLN A O 1
ATOM 704 N N . ASN A 1 90 ? 17.212 -4.886 -45.425 1.00 83.69 90 ASN A N 1
ATOM 705 C CA . ASN A 1 90 ? 16.866 -5.337 -46.775 1.00 83.69 90 ASN A CA 1
ATOM 706 C C . ASN A 1 90 ? 17.799 -6.437 -47.302 1.00 83.69 90 ASN A C 1
ATOM 708 O O . ASN A 1 90 ? 17.372 -7.291 -48.082 1.00 83.69 90 ASN A O 1
ATOM 712 N N . VAL A 1 91 ? 19.065 -6.452 -46.875 1.00 83.69 91 VAL A N 1
ATOM 713 C CA . VAL A 1 91 ? 20.042 -7.467 -47.305 1.00 83.69 91 VAL A CA 1
ATOM 714 C C . VAL A 1 91 ? 20.062 -8.716 -46.413 1.00 83.69 91 VAL A C 1
ATOM 716 O O . VAL A 1 91 ? 20.829 -9.648 -46.682 1.00 83.69 91 VAL A O 1
ATOM 719 N N . GLY A 1 92 ? 19.172 -8.779 -45.416 1.00 79.44 92 GLY A N 1
ATOM 720 C CA . GLY A 1 92 ? 18.933 -9.949 -44.570 1.00 79.44 92 GLY A CA 1
ATOM 721 C C . GLY A 1 92 ? 19.669 -9.953 -43.230 1.00 79.44 92 GLY A C 1
ATOM 722 O O . GLY A 1 92 ? 19.708 -10.999 -42.590 1.00 79.44 92 GLY A O 1
ATOM 723 N N . ILE A 1 93 ? 20.246 -8.827 -42.803 1.00 80.81 93 ILE A N 1
ATOM 724 C CA . ILE A 1 93 ? 20.851 -8.694 -41.475 1.00 80.81 93 ILE A CA 1
ATOM 725 C C . ILE A 1 93 ? 19.775 -8.191 -40.510 1.00 80.81 93 ILE A C 1
ATOM 727 O O . ILE A 1 93 ? 19.321 -7.055 -40.619 1.00 80.81 93 ILE A O 1
ATOM 731 N N . SER A 1 94 ? 19.367 -9.044 -39.571 1.00 73.62 94 SER A N 1
ATOM 732 C CA . SER A 1 94 ? 18.342 -8.738 -38.561 1.00 73.62 94 SER A CA 1
ATOM 733 C C . SER A 1 94 ? 18.862 -8.759 -37.120 1.00 73.62 94 SER A C 1
ATOM 735 O O . SER A 1 94 ? 18.136 -8.374 -36.213 1.00 73.62 94 SER A O 1
ATOM 737 N N . LEU A 1 95 ? 20.097 -9.217 -36.902 1.00 62.75 95 LEU A N 1
ATOM 738 C CA . LEU A 1 95 ? 20.769 -9.259 -35.602 1.00 62.75 95 LEU A CA 1
ATOM 739 C C . LEU A 1 95 ? 21.988 -8.330 -35.647 1.00 62.75 95 LEU A C 1
ATOM 741 O O . LEU A 1 95 ? 22.660 -8.254 -36.675 1.00 62.75 95 LEU A O 1
ATOM 745 N N . GLY A 1 96 ? 22.261 -7.616 -34.551 1.00 60.22 96 GLY A N 1
ATOM 746 C CA . GLY A 1 96 ? 23.420 -6.716 -34.442 1.00 60.22 96 GLY A CA 1
ATOM 747 C C . GLY A 1 96 ? 23.258 -5.342 -35.107 1.00 60.22 96 GLY A C 1
ATOM 748 O O . GLY A 1 96 ? 24.249 -4.632 -35.261 1.00 60.22 96 GLY A O 1
ATOM 749 N N . ILE A 1 97 ? 22.035 -4.960 -35.496 1.00 65.44 97 ILE A N 1
ATOM 750 C CA . ILE A 1 97 ? 21.705 -3.616 -35.985 1.00 65.44 97 ILE A CA 1
ATOM 751 C C . ILE A 1 97 ? 21.040 -2.788 -34.881 1.00 65.44 97 ILE A C 1
ATOM 753 O O . ILE A 1 97 ? 20.041 -3.216 -34.314 1.00 65.44 97 ILE A O 1
ATOM 757 N N . SER A 1 98 ? 21.560 -1.592 -34.592 1.00 54.66 98 SER A N 1
ATOM 758 C CA . SER A 1 98 ? 20.815 -0.586 -33.824 1.00 54.66 98 SER A CA 1
ATOM 759 C C . SER A 1 98 ? 19.715 -0.040 -34.726 1.00 54.66 98 SER A C 1
ATOM 761 O O . SER A 1 98 ? 20.024 0.454 -35.822 1.00 54.66 98 SER A O 1
ATOM 763 N N . SER A 1 99 ? 18.443 -0.152 -34.337 1.00 53.53 99 SER A N 1
ATOM 764 C CA . SER A 1 99 ? 17.408 0.453 -35.164 1.00 53.53 99 SER A CA 1
ATOM 765 C C . SER A 1 99 ? 17.561 1.973 -35.117 1.00 53.53 99 SER A C 1
ATOM 767 O O . SER A 1 99 ? 17.974 2.584 -34.129 1.00 53.53 99 SER A O 1
ATOM 769 N N . ILE A 1 100 ? 17.368 2.596 -36.267 1.00 41.19 100 ILE A N 1
ATOM 770 C CA . ILE A 1 100 ? 17.582 4.028 -36.393 1.00 41.19 100 ILE A CA 1
ATOM 771 C C . ILE A 1 100 ? 16.394 4.727 -35.764 1.00 41.19 100 ILE A C 1
ATOM 773 O O . ILE A 1 100 ? 15.253 4.421 -36.109 1.00 41.19 100 ILE A O 1
ATOM 777 N N . ASN A 1 101 ? 16.663 5.735 -34.938 1.00 49.56 101 ASN A N 1
ATOM 778 C CA . ASN A 1 101 ? 15.622 6.505 -34.270 1.00 49.56 101 ASN A CA 1
ATOM 779 C C . ASN A 1 101 ? 14.760 5.619 -33.374 1.00 49.56 101 ASN A C 1
ATOM 781 O O . ASN A 1 101 ? 13.561 5.884 -33.244 1.00 49.56 101 ASN A O 1
ATOM 785 N N . GLU A 1 102 ? 15.355 4.592 -32.760 1.00 54.53 102 GLU A N 1
ATOM 786 C CA . GLU A 1 102 ? 14.772 3.924 -31.605 1.00 54.53 102 GLU A CA 1
ATOM 787 C C . GLU A 1 102 ? 14.643 4.986 -30.506 1.00 54.53 102 GLU A C 1
ATOM 789 O O . GLU A 1 102 ? 15.489 5.177 -29.650 1.00 54.53 102 GLU A O 1
ATOM 794 N N . THR A 1 103 ? 13.586 5.782 -30.613 1.00 71.06 103 THR A N 1
ATOM 795 C CA . THR A 1 103 ? 13.118 6.733 -29.610 1.00 71.06 103 THR A CA 1
ATOM 796 C C . THR A 1 103 ? 12.479 5.981 -28.453 1.00 71.06 103 THR A C 1
ATOM 798 O O . THR A 1 103 ? 12.032 6.610 -27.498 1.00 71.06 103 THR A O 1
ATOM 801 N N . CYS A 1 104 ? 12.418 4.647 -28.537 1.00 85.06 104 CYS A N 1
ATOM 802 C CA . CYS A 1 104 ? 11.793 3.787 -27.565 1.00 85.06 104 CYS A CA 1
ATOM 803 C C . CYS A 1 104 ? 12.462 2.407 -27.514 1.00 85.06 104 CYS A C 1
ATOM 805 O O . CYS A 1 104 ? 12.568 1.770 -28.551 1.00 85.06 104 CYS A O 1
ATOM 807 N N . VAL A 1 105 ? 12.840 1.933 -26.330 1.00 92.69 105 VAL A N 1
ATOM 808 C CA . VAL A 1 105 ? 13.163 0.515 -26.070 1.00 92.69 105 VAL A CA 1
ATOM 809 C C . VAL A 1 105 ? 12.021 -0.130 -25.278 1.00 92.69 105 VAL A C 1
ATOM 811 O O . VAL A 1 105 ? 11.202 0.581 -24.687 1.00 92.69 105 VAL A O 1
ATOM 814 N N . ASN A 1 106 ? 11.914 -1.461 -25.262 1.00 93.19 106 ASN A N 1
ATOM 815 C CA . ASN A 1 106 ? 10.743 -2.123 -24.680 1.00 93.19 106 ASN A CA 1
ATOM 816 C C . ASN A 1 106 ? 10.711 -2.041 -23.149 1.00 93.19 106 ASN A C 1
ATOM 818 O O . ASN A 1 106 ? 9.635 -1.879 -22.574 1.00 93.19 106 ASN A O 1
ATOM 822 N N . ASN A 1 107 ? 11.870 -2.162 -22.501 1.00 96.56 107 ASN A N 1
ATOM 823 C CA . ASN A 1 107 ? 12.005 -2.265 -21.046 1.00 96.56 107 ASN A CA 1
ATOM 824 C C . ASN A 1 107 ? 13.373 -1.749 -20.559 1.00 96.56 107 ASN A C 1
ATOM 826 O O . ASN A 1 107 ? 14.237 -1.366 -21.356 1.00 96.56 107 ASN A O 1
ATOM 830 N N . LEU A 1 108 ? 13.580 -1.734 -19.242 1.00 97.12 108 LEU A N 1
ATOM 831 C CA . LEU A 1 108 ? 14.822 -1.250 -18.630 1.00 97.12 108 LEU A CA 1
ATOM 832 C C . LEU A 1 108 ? 16.010 -2.182 -18.870 1.00 97.12 108 LEU A C 1
ATOM 834 O O . LEU A 1 108 ? 17.151 -1.719 -18.949 1.00 97.12 108 LEU A O 1
ATOM 838 N N . THR A 1 109 ? 15.752 -3.480 -19.048 1.00 96.75 109 THR A N 1
ATOM 839 C CA . THR A 1 109 ? 16.795 -4.440 -19.430 1.00 96.75 109 THR A CA 1
ATOM 840 C C . THR A 1 109 ? 17.391 -4.053 -20.781 1.00 96.75 109 THR A C 1
ATOM 842 O O . THR A 1 109 ? 18.606 -3.910 -20.883 1.00 96.75 109 THR A O 1
ATOM 845 N N . GLU A 1 110 ? 16.564 -3.789 -21.794 1.00 94.12 110 GLU A N 1
ATOM 846 C CA . GLU A 1 110 ? 17.019 -3.312 -23.104 1.00 94.12 110 GLU A CA 1
ATOM 847 C C . GLU A 1 110 ? 17.704 -1.944 -23.013 1.00 94.12 110 GLU A C 1
ATOM 849 O O . GLU A 1 110 ? 18.762 -1.761 -23.615 1.00 94.12 110 GLU A O 1
ATOM 854 N N . LEU A 1 111 ? 17.172 -1.011 -22.209 1.00 95.69 111 LEU A N 1
ATOM 855 C CA . LEU A 1 111 ? 17.795 0.302 -21.990 1.00 95.69 111 LEU A CA 1
ATOM 856 C C . LEU A 1 111 ? 19.242 0.178 -21.497 1.00 95.69 111 LEU A C 1
ATOM 858 O O . LEU A 1 111 ? 20.129 0.878 -21.989 1.00 95.69 111 LEU A O 1
ATOM 862 N N . SER A 1 112 ? 19.489 -0.735 -20.554 1.00 96.81 112 SER A N 1
ATOM 863 C CA . SER A 1 112 ? 20.826 -0.969 -19.996 1.00 96.81 112 SER A CA 1
ATOM 864 C C . SER A 1 112 ? 21.834 -1.490 -21.028 1.00 96.81 112 SER A C 1
ATOM 866 O O . SER A 1 112 ? 23.040 -1.361 -20.828 1.00 96.81 112 SER A O 1
ATOM 868 N N . GLN A 1 113 ? 21.354 -2.057 -22.140 1.00 95.19 113 GLN A N 1
ATOM 869 C CA . GLN A 1 113 ? 22.178 -2.596 -23.226 1.00 95.19 113 GLN A CA 1
ATOM 870 C C . GLN A 1 113 ? 22.366 -1.610 -24.388 1.00 95.19 113 GLN A C 1
ATOM 872 O O . GLN A 1 113 ? 23.110 -1.901 -25.326 1.00 95.19 113 GLN A O 1
ATOM 877 N N . VAL A 1 114 ? 21.720 -0.438 -24.350 1.00 91.94 114 VAL A N 1
ATOM 878 C CA . VAL A 1 114 ? 21.904 0.598 -25.373 1.00 91.94 114 VAL A CA 1
ATOM 879 C C . VAL A 1 114 ? 23.354 1.076 -25.360 1.00 91.94 114 VAL A C 1
ATOM 881 O O . VAL A 1 114 ? 23.860 1.494 -24.320 1.00 91.94 114 VAL A O 1
ATOM 884 N N . ASN A 1 115 ? 23.999 1.075 -26.535 1.00 92.69 115 ASN A N 1
ATOM 885 C CA . ASN A 1 115 ? 25.361 1.579 -26.716 1.00 92.69 115 ASN A CA 1
ATOM 886 C C . ASN A 1 115 ? 25.424 3.094 -26.453 1.00 92.69 115 ASN A C 1
ATOM 888 O O . ASN A 1 115 ? 25.284 3.926 -27.348 1.00 92.69 115 ASN A O 1
ATOM 892 N N . ASP A 1 116 ? 25.660 3.454 -25.202 1.00 92.38 116 ASP A N 1
ATOM 893 C CA . ASP A 1 116 ? 25.715 4.827 -24.718 1.00 92.38 116 ASP A CA 1
ATOM 894 C C . ASP A 1 116 ? 27.036 5.536 -25.065 1.00 92.38 116 ASP A C 1
ATOM 896 O O . ASP A 1 116 ? 27.097 6.768 -25.054 1.00 92.38 116 ASP A O 1
ATOM 900 N N . VAL A 1 117 ? 28.090 4.805 -25.462 1.00 91.12 117 VAL A N 1
ATOM 901 C CA . VAL A 1 117 ? 29.385 5.392 -25.868 1.00 91.12 117 VAL A CA 1
ATOM 902 C C . VAL A 1 117 ? 29.188 6.377 -27.017 1.00 91.12 117 VAL A C 1
ATOM 904 O O . VAL A 1 117 ? 29.793 7.452 -27.028 1.00 91.12 117 VAL A O 1
ATOM 907 N N . VAL A 1 118 ? 28.290 6.042 -27.942 1.00 88.69 118 VAL A N 1
ATOM 908 C CA . VAL A 1 118 ? 28.041 6.810 -29.164 1.00 88.69 118 VAL A CA 1
ATOM 909 C C . VAL A 1 118 ? 26.978 7.900 -29.009 1.00 88.69 118 VAL A C 1
ATOM 911 O O . VAL A 1 118 ? 26.871 8.771 -29.871 1.00 88.69 118 VAL A O 1
ATOM 914 N N . LEU A 1 119 ? 26.210 7.873 -27.918 1.00 87.06 119 LEU A N 1
ATOM 915 C CA . LEU A 1 119 ? 25.175 8.860 -27.628 1.00 87.06 119 LEU A CA 1
ATOM 916 C C . LEU A 1 119 ? 25.769 10.065 -26.879 1.00 87.06 119 LEU A C 1
ATOM 918 O O . LEU A 1 119 ? 26.637 9.893 -26.022 1.00 87.06 119 LEU A O 1
ATOM 922 N N . PRO A 1 120 ? 25.350 11.305 -27.166 1.00 91.75 120 PRO A N 1
ATOM 923 C CA . PRO A 1 120 ? 25.745 12.450 -26.351 1.00 91.75 120 PRO A CA 1
ATOM 924 C C . PRO A 1 120 ? 25.042 12.422 -24.982 1.00 91.75 120 PRO A C 1
ATOM 926 O O . PRO A 1 120 ? 23.938 11.894 -24.853 1.00 91.75 120 PRO A O 1
ATOM 929 N N . THR A 1 121 ? 25.647 13.041 -23.962 1.00 95.94 121 THR A N 1
ATOM 930 C CA . THR A 1 121 ? 24.922 13.412 -22.732 1.00 95.94 121 THR A CA 1
ATOM 931 C C . THR A 1 121 ? 23.678 14.226 -23.101 1.00 95.94 121 THR A C 1
ATOM 933 O O . THR A 1 121 ? 23.742 15.092 -23.973 1.00 95.94 121 THR A O 1
ATOM 936 N N . GLY A 1 122 ? 22.552 13.946 -22.452 1.00 92.25 122 GLY A N 1
ATOM 937 C CA . GLY A 1 122 ? 21.244 14.520 -22.756 1.00 92.25 122 GLY A CA 1
ATOM 938 C C . GLY A 1 122 ? 20.433 13.734 -23.790 1.00 92.25 122 GLY A C 1
ATOM 939 O O . GLY A 1 122 ? 19.289 14.103 -24.045 1.00 92.25 122 GLY A O 1
ATOM 940 N N . ALA A 1 123 ? 20.978 12.660 -24.381 1.00 93.38 123 ALA A N 1
ATOM 941 C CA . ALA A 1 123 ? 20.195 11.764 -25.232 1.00 93.38 123 ALA A CA 1
ATOM 942 C C . ALA A 1 123 ? 18.995 11.203 -24.455 1.00 93.38 123 ALA A C 1
ATOM 944 O O . ALA A 1 123 ? 19.147 10.784 -23.310 1.00 93.38 123 ALA A O 1
ATO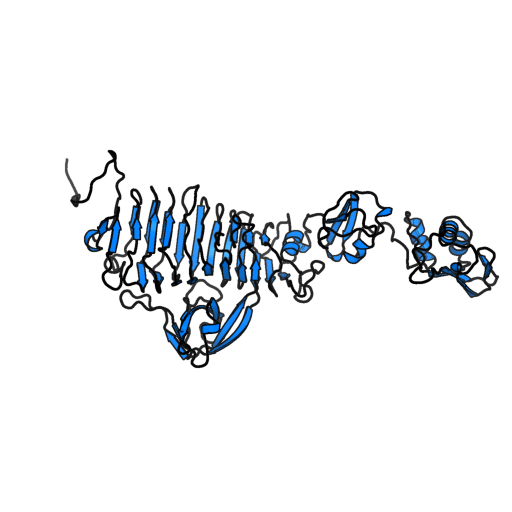M 945 N N . ALA A 1 124 ? 17.815 11.199 -25.076 1.00 93.62 124 ALA A N 1
ATOM 946 C CA . ALA A 1 124 ? 16.567 10.795 -24.441 1.00 93.62 124 ALA A CA 1
ATOM 947 C C . ALA A 1 124 ? 15.959 9.584 -25.155 1.00 93.62 124 ALA A C 1
ATOM 949 O O . ALA A 1 124 ? 15.829 9.597 -26.379 1.00 93.62 124 ALA A O 1
ATOM 950 N N . LEU A 1 125 ? 15.559 8.570 -24.388 1.00 94.38 125 LEU A N 1
ATOM 951 C CA . LEU A 1 125 ? 14.910 7.353 -24.877 1.00 94.38 125 LEU A CA 1
ATOM 952 C C . LEU A 1 125 ? 13.638 7.080 -24.083 1.00 94.38 125 LEU A C 1
ATOM 954 O O . LEU A 1 125 ? 13.633 7.188 -22.861 1.00 94.38 125 LEU A O 1
ATOM 958 N N . SER A 1 126 ? 12.550 6.725 -24.760 1.00 93.69 126 SER A N 1
ATOM 959 C CA . SER A 1 126 ? 11.327 6.279 -24.100 1.00 93.69 126 SER A CA 1
ATOM 960 C C . SER A 1 126 ? 11.393 4.789 -23.757 1.00 93.69 126 SER A C 1
ATOM 962 O O . SER A 1 126 ? 12.022 4.012 -24.465 1.00 93.69 126 SER A O 1
ATOM 964 N N . ILE A 1 127 ? 10.728 4.367 -22.687 1.00 95.62 127 ILE A N 1
ATOM 965 C CA . ILE A 1 127 ? 10.590 2.952 -22.326 1.00 95.62 127 ILE A CA 1
ATOM 966 C C . ILE A 1 127 ? 9.130 2.560 -22.484 1.00 95.62 127 ILE A C 1
ATOM 968 O O . ILE A 1 127 ? 8.268 3.171 -21.849 1.00 95.62 127 ILE A O 1
ATOM 972 N N . ALA A 1 128 ? 8.845 1.568 -23.329 1.00 92.81 128 ALA A N 1
ATOM 973 C CA . ALA A 1 128 ? 7.477 1.182 -23.665 1.00 92.81 128 ALA A CA 1
ATOM 974 C C . ALA A 1 128 ? 6.704 0.650 -22.449 1.00 92.81 128 ALA A C 1
ATOM 976 O O . ALA A 1 128 ? 5.550 1.034 -22.262 1.00 92.81 128 ALA A O 1
ATOM 977 N N . SER A 1 129 ? 7.339 -0.179 -21.611 1.00 95.25 129 SER A N 1
ATOM 978 C CA . SER A 1 129 ? 6.751 -0.732 -20.378 1.00 95.25 129 SER A CA 1
ATOM 979 C C . SER A 1 129 ? 6.293 0.366 -19.407 1.00 95.25 129 SER A C 1
ATOM 981 O O . SER A 1 129 ? 5.170 0.343 -18.910 1.00 95.25 129 SER A O 1
ATOM 983 N N . LEU A 1 130 ? 7.128 1.388 -19.200 1.00 95.88 130 LEU A N 1
ATOM 984 C CA . LEU A 1 130 ? 6.880 2.466 -18.234 1.00 95.88 130 LEU A CA 1
ATOM 985 C C . LEU A 1 130 ? 6.137 3.676 -18.813 1.00 95.88 130 LEU A C 1
ATOM 987 O O . LEU A 1 130 ? 5.644 4.525 -18.060 1.00 95.88 130 LEU A O 1
ATOM 991 N N . LEU A 1 131 ? 6.101 3.798 -20.144 1.00 94.69 131 LEU A N 1
ATOM 992 C CA . LEU A 1 131 ? 5.604 4.965 -20.878 1.00 94.69 131 LEU A CA 1
ATOM 993 C C . LEU A 1 131 ? 6.240 6.280 -20.399 1.00 94.69 131 LEU A C 1
ATOM 995 O O . LEU A 1 131 ? 5.574 7.313 -20.276 1.00 94.69 131 LEU A O 1
ATOM 999 N N . ASN A 1 132 ? 7.533 6.229 -20.094 1.00 94.94 132 ASN A N 1
ATOM 1000 C CA . ASN A 1 132 ? 8.312 7.352 -19.584 1.00 94.94 132 ASN A CA 1
ATOM 1001 C C . ASN A 1 132 ? 9.579 7.548 -20.437 1.00 94.94 132 ASN A C 1
ATOM 1003 O O . ASN A 1 132 ? 9.856 6.741 -21.324 1.00 94.94 132 ASN A O 1
ATOM 1007 N N . ILE A 1 133 ? 10.309 8.637 -20.214 1.00 94.81 133 ILE A N 1
ATOM 1008 C CA . ILE A 1 133 ? 11.540 9.012 -20.909 1.00 94.81 133 ILE A CA 1
ATOM 1009 C C . ILE A 1 133 ? 12.706 8.925 -19.925 1.00 94.81 133 ILE A C 1
ATOM 1011 O O . ILE A 1 133 ? 12.602 9.397 -18.797 1.00 94.81 133 ILE A O 1
ATOM 1015 N N . PHE A 1 134 ? 13.827 8.376 -20.371 1.00 97.31 134 PHE A N 1
ATOM 1016 C CA . PHE A 1 134 ? 15.096 8.349 -19.658 1.00 97.31 134 PHE A CA 1
ATOM 1017 C C . PHE A 1 134 ? 16.114 9.199 -20.404 1.00 97.31 134 PHE A C 1
ATOM 1019 O O . PHE A 1 134 ? 16.193 9.146 -21.630 1.00 97.31 134 PHE A O 1
ATOM 1026 N N . ILE A 1 135 ? 16.885 9.985 -19.661 1.00 97.31 135 ILE A N 1
ATOM 1027 C CA . ILE A 1 135 ? 17.891 10.906 -20.184 1.00 97.31 135 ILE A CA 1
ATOM 1028 C C . ILE A 1 135 ? 19.271 10.395 -19.774 1.00 97.31 135 ILE A C 1
ATOM 1030 O O . ILE A 1 135 ? 19.518 10.141 -18.597 1.00 97.31 135 ILE A O 1
ATOM 1034 N N . LEU A 1 136 ? 20.171 10.240 -20.741 1.00 97.62 136 LEU A N 1
ATOM 1035 C CA . LEU A 1 136 ? 21.549 9.831 -20.503 1.00 97.62 136 LEU A CA 1
ATOM 1036 C C . LEU A 1 136 ? 22.343 10.972 -19.864 1.00 97.62 136 LEU A C 1
ATOM 1038 O O . LEU A 1 136 ? 22.542 12.011 -20.492 1.00 97.62 136 LEU A O 1
ATOM 1042 N N . ASP A 1 137 ? 22.891 10.754 -18.675 1.00 98.12 137 ASP A N 1
ATOM 1043 C CA . ASP A 1 137 ? 23.893 11.621 -18.063 1.00 98.12 137 ASP A CA 1
ATOM 1044 C C . ASP A 1 137 ? 25.223 10.878 -17.904 1.00 98.12 137 ASP A C 1
ATOM 1046 O O . ASP A 1 137 ? 25.391 10.057 -17.003 1.00 98.12 137 ASP A O 1
ATOM 1050 N N . LYS A 1 138 ? 26.204 11.190 -18.764 1.00 97.62 138 LYS A N 1
ATOM 1051 C CA . LYS A 1 138 ? 27.542 10.571 -18.711 1.00 97.62 138 LYS A CA 1
ATOM 1052 C C . LYS A 1 138 ? 28.364 10.958 -17.480 1.00 97.62 138 LYS A C 1
ATOM 1054 O O . LYS A 1 138 ? 29.395 10.339 -17.233 1.00 97.62 138 LYS A O 1
ATOM 1059 N N . THR A 1 139 ? 27.942 11.983 -16.744 1.00 97.81 139 THR A N 1
ATOM 1060 C CA . THR A 1 139 ? 28.629 12.479 -15.546 1.00 97.81 139 THR A CA 1
ATOM 1061 C C . THR A 1 139 ? 27.998 11.994 -14.248 1.00 97.81 139 THR A C 1
ATOM 1063 O O . THR A 1 139 ? 28.671 12.030 -13.219 1.00 97.81 139 THR A O 1
ATOM 1066 N N . SER A 1 140 ? 26.751 11.508 -14.285 1.00 98.06 140 SER A N 1
ATOM 1067 C CA . SER A 1 140 ? 26.081 10.992 -13.091 1.00 98.06 140 SER A CA 1
ATOM 1068 C C . SER A 1 140 ? 26.827 9.778 -12.536 1.00 98.06 140 SER A C 1
ATOM 1070 O O . SER A 1 140 ? 27.156 8.822 -13.247 1.00 98.06 140 SER A O 1
ATOM 1072 N N . THR A 1 141 ? 27.082 9.829 -11.232 1.00 97.19 141 THR A N 1
ATOM 1073 C CA . THR A 1 141 ? 27.651 8.737 -10.436 1.00 97.19 141 THR A CA 1
ATOM 1074 C C . THR A 1 141 ? 26.621 8.128 -9.495 1.00 97.19 141 THR A C 1
ATOM 1076 O O . THR A 1 141 ? 26.996 7.372 -8.600 1.00 97.19 141 THR A O 1
ATOM 1079 N N . ASP A 1 142 ? 25.344 8.473 -9.661 1.00 97.50 142 ASP A N 1
ATOM 1080 C CA . ASP A 1 142 ? 24.297 8.053 -8.739 1.00 97.50 142 ASP A CA 1
ATOM 1081 C C . ASP A 1 142 ? 24.184 6.525 -8.713 1.00 97.50 142 ASP A C 1
ATOM 1083 O O . ASP A 1 142 ? 24.446 5.827 -9.704 1.00 97.50 142 ASP A O 1
ATOM 1087 N N . THR A 1 143 ? 23.836 5.983 -7.551 1.00 97.56 143 THR A N 1
ATOM 1088 C CA . THR A 1 143 ? 23.650 4.542 -7.389 1.00 97.56 143 THR A CA 1
ATOM 1089 C C . THR A 1 143 ? 22.442 4.095 -8.203 1.00 97.56 143 THR A C 1
ATOM 1091 O O . THR A 1 143 ? 21.386 4.718 -8.148 1.00 97.56 143 THR A O 1
ATOM 1094 N N . THR A 1 144 ? 22.595 3.016 -8.967 1.00 96.94 144 THR A N 1
ATOM 1095 C CA . THR A 1 144 ? 21.490 2.439 -9.735 1.00 96.94 144 THR A CA 1
ATOM 1096 C C . THR A 1 144 ? 20.476 1.808 -8.794 1.00 96.94 144 THR A C 1
ATOM 1098 O O . THR A 1 144 ? 20.859 0.989 -7.959 1.00 96.94 144 THR A O 1
ATOM 1101 N N . ASP A 1 145 ? 19.204 2.142 -8.967 1.00 94.94 145 ASP A N 1
ATOM 1102 C CA . ASP A 1 145 ? 18.080 1.531 -8.245 1.00 94.94 145 ASP A CA 1
ATOM 1103 C C . ASP A 1 145 ? 17.265 0.578 -9.137 1.00 94.94 145 ASP A C 1
ATOM 1105 O O . ASP A 1 145 ? 16.331 -0.062 -8.670 1.00 94.94 145 ASP A O 1
ATOM 1109 N N . GLY A 1 146 ? 17.613 0.487 -10.426 1.00 94.00 146 GLY A N 1
ATOM 1110 C CA . GLY A 1 146 ? 16.953 -0.398 -11.380 1.00 94.00 146 GLY A CA 1
ATOM 1111 C C . GLY A 1 146 ? 15.594 0.091 -11.880 1.00 94.00 146 GLY A C 1
ATOM 1112 O O . GLY A 1 146 ? 14.993 -0.625 -12.670 1.00 94.00 146 GLY A O 1
ATOM 1113 N N . ILE A 1 147 ? 15.124 1.285 -11.489 1.00 96.69 147 ILE A N 1
ATOM 1114 C CA . ILE A 1 147 ? 13.815 1.828 -11.904 1.00 96.69 147 ILE A CA 1
ATOM 1115 C C . ILE A 1 147 ? 13.845 3.325 -12.243 1.00 96.69 147 ILE A C 1
ATOM 1117 O O . ILE A 1 147 ? 13.277 3.734 -13.258 1.00 96.69 147 ILE A O 1
ATOM 1121 N N . THR A 1 148 ? 14.510 4.167 -11.444 1.00 97.06 148 THR A N 1
ATOM 1122 C CA . THR A 1 148 ? 14.701 5.598 -11.747 1.00 97.06 148 THR A CA 1
ATOM 1123 C C . THR A 1 148 ? 16.093 5.913 -12.273 1.00 97.06 148 THR A C 1
ATOM 1125 O O . THR A 1 148 ? 16.248 6.843 -13.065 1.00 97.06 148 THR A O 1
ATOM 1128 N N . ILE A 1 149 ? 17.088 5.121 -11.878 1.00 97.94 149 ILE A N 1
ATOM 1129 C CA . ILE A 1 149 ? 18.485 5.239 -12.273 1.00 97.94 149 ILE A CA 1
ATOM 1130 C C . ILE A 1 149 ? 18.930 3.874 -12.792 1.00 97.94 149 ILE A C 1
ATOM 1132 O O . ILE A 1 149 ? 19.116 2.919 -12.033 1.00 97.94 149 ILE A O 1
ATOM 1136 N N . VAL A 1 150 ? 19.132 3.792 -14.105 1.00 97.94 150 VAL A N 1
ATOM 1137 C CA . VAL A 1 150 ? 19.538 2.557 -14.786 1.00 97.94 150 VAL A CA 1
ATOM 1138 C C . VAL A 1 150 ? 20.995 2.658 -15.225 1.00 97.94 150 VAL A C 1
ATOM 1140 O O . VAL A 1 150 ? 21.463 3.710 -15.675 1.00 97.94 150 VAL A O 1
ATOM 1143 N N . ALA A 1 151 ? 21.732 1.557 -15.070 1.00 98.00 151 ALA A N 1
ATOM 1144 C CA . ALA A 1 151 ? 23.111 1.454 -15.528 1.00 98.00 151 ALA A CA 1
ATOM 1145 C C . ALA A 1 151 ? 23.197 1.653 -17.048 1.00 98.00 151 ALA A C 1
ATOM 1147 O O . ALA A 1 151 ? 22.335 1.197 -17.797 1.00 98.00 151 ALA A O 1
ATOM 1148 N N . THR A 1 152 ? 24.258 2.306 -17.508 1.00 97.69 152 THR A N 1
ATOM 1149 C CA . THR A 1 152 ? 24.612 2.347 -18.929 1.00 97.69 152 THR A CA 1
ATOM 1150 C C . THR A 1 152 ? 25.411 1.102 -19.319 1.00 97.69 152 THR A C 1
ATOM 1152 O O . THR A 1 152 ? 26.092 0.510 -18.477 1.00 97.69 152 THR A O 1
ATOM 1155 N N . SER A 1 153 ? 25.380 0.724 -20.600 1.00 96.50 153 SER A N 1
ATOM 1156 C CA . SER A 1 153 ? 26.101 -0.456 -21.103 1.00 96.50 153 SER A CA 1
ATOM 1157 C C . SER A 1 153 ? 27.620 -0.340 -20.923 1.00 96.50 153 SER A C 1
ATOM 1159 O O . SER A 1 153 ? 28.303 -1.329 -20.666 1.00 96.50 153 SER A O 1
ATOM 1161 N N . SER A 1 154 ? 28.155 0.883 -21.018 1.00 95.94 154 SER A N 1
ATOM 1162 C CA . SER A 1 154 ? 29.584 1.169 -20.866 1.00 95.94 154 SER A CA 1
ATOM 1163 C C . SER A 1 154 ? 30.055 1.212 -19.408 1.00 95.94 154 SER A C 1
ATOM 1165 O O . SER A 1 154 ? 31.258 1.292 -19.155 1.00 95.94 154 SER A O 1
ATOM 1167 N N . GLY A 1 155 ? 29.127 1.242 -18.446 1.00 96.56 155 GLY A N 1
ATOM 1168 C CA . GLY A 1 155 ? 29.402 1.533 -17.037 1.00 96.56 155 GLY A CA 1
ATOM 1169 C C . GLY A 1 155 ? 29.742 3.004 -16.739 1.00 96.56 155 GLY A C 1
ATOM 1170 O O . GLY A 1 155 ? 29.920 3.358 -15.572 1.00 96.56 155 GLY A O 1
ATOM 1171 N N . THR A 1 156 ? 29.818 3.871 -17.756 1.00 96.31 156 THR A N 1
ATOM 1172 C CA . THR A 1 156 ? 30.072 5.314 -17.611 1.00 96.31 156 THR A CA 1
ATOM 1173 C C . THR A 1 156 ? 28.757 6.093 -17.666 1.00 96.31 156 THR A C 1
ATOM 1175 O O . THR A 1 156 ? 28.049 6.049 -18.672 1.00 96.31 156 THR A O 1
ATOM 1178 N N . GLY A 1 157 ? 28.433 6.833 -16.602 1.00 97.69 157 GLY A N 1
ATOM 1179 C CA . GLY A 1 157 ? 27.183 7.593 -16.497 1.00 97.69 157 GLY A CA 1
ATOM 1180 C C . GLY A 1 157 ? 25.957 6.764 -16.123 1.00 97.69 157 GLY A C 1
ATOM 1181 O O . GLY A 1 157 ? 26.071 5.589 -15.769 1.00 97.69 157 GLY A O 1
ATOM 1182 N N . ARG A 1 158 ? 24.774 7.382 -16.201 1.00 98.25 158 ARG A N 1
ATOM 1183 C CA . ARG A 1 158 ? 23.474 6.775 -15.870 1.00 98.25 158 ARG A CA 1
ATOM 1184 C C . ARG A 1 158 ? 22.380 7.186 -16.845 1.00 98.25 158 ARG A C 1
ATOM 1186 O O . ARG A 1 158 ? 22.409 8.280 -17.403 1.00 98.25 158 ARG A O 1
ATOM 1193 N N . TRP A 1 159 ? 21.382 6.324 -16.993 1.00 98.00 159 TRP A N 1
ATOM 1194 C CA . TRP A 1 159 ? 20.082 6.693 -17.536 1.00 98.00 159 TRP A CA 1
ATOM 1195 C C . TRP A 1 159 ? 19.185 7.171 -16.396 1.00 98.00 159 TRP A C 1
ATOM 1197 O O . TRP A 1 159 ? 18.888 6.401 -15.484 1.00 98.00 159 TRP A O 1
ATOM 1207 N N . LEU A 1 160 ? 18.756 8.430 -16.451 1.00 97.94 160 LEU A N 1
ATOM 1208 C CA . LEU A 1 160 ? 17.939 9.070 -15.423 1.00 97.94 160 LEU A CA 1
ATOM 1209 C C . LEU A 1 160 ? 16.493 9.188 -15.904 1.00 97.94 160 LEU A C 1
ATOM 1211 O O . LEU A 1 160 ? 16.226 9.824 -16.926 1.00 97.94 160 LEU A O 1
ATOM 1215 N N . ARG A 1 161 ? 15.550 8.593 -15.176 1.00 97.31 161 ARG A N 1
ATOM 1216 C CA . ARG A 1 161 ? 14.120 8.668 -15.492 1.00 97.31 161 ARG A CA 1
ATOM 1217 C C . ARG A 1 161 ? 13.593 10.088 -15.308 1.00 97.31 161 ARG A C 1
ATOM 1219 O O . ARG A 1 161 ? 13.834 10.731 -14.287 1.00 97.31 161 ARG A O 1
ATOM 1226 N N . ASN A 1 162 ? 12.789 10.551 -16.256 1.00 94.69 162 ASN A N 1
ATOM 1227 C CA . ASN A 1 162 ? 12.005 11.763 -16.094 1.00 94.69 162 ASN A CA 1
ATOM 1228 C C . ASN A 1 162 ? 10.889 11.528 -15.057 1.00 94.69 162 ASN A C 1
ATOM 1230 O O . ASN A 1 162 ? 10.046 10.648 -15.205 1.00 94.69 162 ASN A O 1
ATOM 1234 N N . GLN A 1 163 ? 10.860 12.334 -13.997 1.00 90.62 163 GLN A N 1
ATOM 1235 C CA . GLN A 1 163 ? 9.934 12.157 -12.867 1.00 90.62 163 GLN A CA 1
ATOM 1236 C C . GLN A 1 163 ? 8.491 12.615 -13.168 1.00 90.62 163 GLN A C 1
ATOM 1238 O O . GLN A 1 163 ? 7.632 12.570 -12.289 1.00 90.62 163 GLN A O 1
ATOM 1243 N N . GLY A 1 164 ? 8.209 13.079 -14.390 1.00 91.00 164 GLY A N 1
ATOM 1244 C CA . GLY A 1 164 ? 6.855 13.436 -14.808 1.00 91.00 164 GLY A CA 1
ATOM 1245 C C . GLY A 1 164 ? 5.949 12.209 -14.930 1.00 91.00 164 GLY A C 1
ATOM 1246 O O . GLY A 1 164 ? 6.333 11.208 -15.541 1.00 91.00 164 GLY A O 1
ATOM 1247 N N . GLY A 1 165 ? 4.733 12.298 -14.384 1.00 91.12 165 GLY A N 1
ATOM 1248 C CA . GLY A 1 165 ? 3.709 11.277 -14.577 1.00 91.12 165 GLY A CA 1
ATOM 1249 C C . GLY A 1 165 ? 3.236 11.176 -16.034 1.00 91.12 165 GLY A C 1
ATOM 1250 O O . GLY A 1 165 ? 3.470 12.066 -16.856 1.00 91.12 165 GLY A O 1
ATOM 1251 N N . ASN A 1 166 ? 2.511 10.100 -16.361 1.00 92.38 166 ASN A N 1
ATOM 1252 C CA . ASN A 1 166 ? 1.891 9.914 -17.678 1.00 92.38 166 ASN A CA 1
ATOM 1253 C C . ASN A 1 166 ? 0.357 9.864 -17.578 1.00 92.38 166 ASN A C 1
ATOM 1255 O O . ASN A 1 166 ? -0.206 9.101 -16.794 1.00 92.38 166 ASN A O 1
ATOM 1259 N N . ILE A 1 167 ? -0.339 10.640 -18.421 1.00 91.88 167 ILE A N 1
ATOM 1260 C CA . ILE A 1 167 ? -1.811 10.738 -18.431 1.00 91.88 167 ILE A CA 1
ATOM 1261 C C . ILE A 1 167 ? -2.515 9.394 -18.658 1.00 91.88 167 ILE A C 1
ATOM 1263 O O . ILE A 1 167 ? -3.678 9.236 -18.293 1.00 91.88 167 ILE A O 1
ATOM 1267 N N . ARG A 1 168 ? -1.836 8.414 -19.267 1.00 93.94 168 ARG A N 1
ATOM 1268 C CA . ARG A 1 168 ? -2.356 7.052 -19.393 1.00 93.94 168 ARG A CA 1
ATOM 1269 C C . ARG A 1 168 ? -2.542 6.394 -18.028 1.00 93.94 168 ARG A C 1
ATOM 1271 O O . ARG A 1 168 ? -3.597 5.809 -17.811 1.00 93.94 168 ARG A O 1
ATOM 1278 N N . TRP A 1 169 ? -1.576 6.526 -17.122 1.00 95.56 169 TRP A N 1
ATOM 1279 C CA . TRP A 1 169 ? -1.650 5.928 -15.788 1.00 95.56 169 TRP A CA 1
ATOM 1280 C C . TRP A 1 169 ? -2.774 6.545 -14.952 1.00 95.56 169 TRP A C 1
ATOM 1282 O O . TRP A 1 169 ? -3.491 5.831 -14.267 1.00 95.56 169 TRP A O 1
ATOM 1292 N N . ALA A 1 170 ? -3.046 7.841 -15.122 1.00 91.62 170 ALA A N 1
ATOM 1293 C CA . ALA A 1 170 ? -4.175 8.508 -14.469 1.00 91.62 170 ALA A CA 1
ATOM 1294 C C . ALA A 1 170 ? -5.570 8.040 -14.943 1.00 91.62 170 ALA A C 1
ATOM 1296 O O . ALA A 1 170 ? -6.575 8.448 -14.368 1.00 91.62 170 ALA A O 1
ATOM 1297 N N . LYS A 1 171 ? -5.670 7.218 -15.998 1.00 94.00 171 LYS A N 1
ATOM 1298 C CA . LYS A 1 171 ? -6.942 6.590 -16.410 1.00 94.00 171 LYS A CA 1
ATOM 1299 C C . LYS A 1 171 ? -7.193 5.249 -15.722 1.00 94.00 171 LYS A C 1
ATOM 1301 O O . LYS A 1 171 ? -8.315 4.755 -15.777 1.00 94.00 171 LYS A O 1
ATOM 1306 N N . GLN A 1 172 ? -6.167 4.651 -15.122 1.00 96.88 172 GLN A N 1
ATOM 1307 C CA . GLN A 1 172 ? -6.273 3.389 -14.407 1.00 96.88 172 GLN A CA 1
ATOM 1308 C C . GLN A 1 172 ? -6.690 3.674 -12.964 1.00 96.88 172 GLN A C 1
ATOM 1310 O O . GLN A 1 172 ? -5.972 4.330 -12.213 1.00 96.88 172 GLN A O 1
ATOM 1315 N N . LEU A 1 173 ? -7.882 3.206 -12.597 1.00 97.06 173 LEU A N 1
ATOM 1316 C CA . LEU A 1 173 ? -8.489 3.462 -11.287 1.00 97.06 173 LEU A CA 1
ATOM 1317 C C . LEU A 1 173 ? -8.304 2.299 -10.306 1.00 97.06 173 LEU A C 1
ATOM 1319 O O . LEU A 1 173 ? -8.642 2.430 -9.134 1.00 97.06 173 LEU A O 1
ATOM 1323 N N . THR A 1 174 ? -7.765 1.169 -10.761 1.00 97.88 174 THR A N 1
ATOM 1324 C CA . THR A 1 174 ? -7.464 0.007 -9.921 1.00 97.88 174 THR A CA 1
ATOM 1325 C C . THR A 1 174 ? -6.016 -0.400 -10.128 1.00 97.88 174 THR A C 1
ATOM 1327 O O . THR A 1 174 ? -5.562 -0.525 -11.265 1.00 97.88 174 THR A O 1
ATOM 1330 N N . TRP A 1 175 ? -5.301 -0.572 -9.025 1.00 98.31 175 TRP A N 1
ATOM 1331 C CA . TRP A 1 175 ? -3.887 -0.908 -8.998 1.00 98.31 175 TRP A CA 1
ATOM 1332 C C . TRP A 1 175 ? -3.637 -2.074 -8.057 1.00 98.31 175 TRP A C 1
ATOM 1334 O O . TRP A 1 175 ? -4.328 -2.208 -7.049 1.00 98.31 175 TRP A O 1
ATOM 1344 N N . TYR A 1 176 ? -2.629 -2.873 -8.379 1.00 98.56 176 TYR A N 1
ATOM 1345 C CA . TYR A 1 176 ? -2.149 -3.974 -7.555 1.00 98.56 176 TYR A CA 1
ATOM 1346 C C . TYR A 1 176 ? -0.666 -3.763 -7.264 1.00 98.56 176 TYR A C 1
ATOM 1348 O O . TYR A 1 176 ? 0.101 -3.419 -8.170 1.00 98.56 176 TYR A O 1
ATOM 1356 N N . VAL A 1 177 ? -0.285 -3.941 -6.003 1.00 98.38 177 VAL A N 1
ATOM 1357 C CA . VAL A 1 177 ? 1.095 -3.849 -5.521 1.00 98.38 177 VAL A CA 1
ATOM 1358 C C . VAL A 1 177 ? 1.423 -5.120 -4.753 1.00 98.38 177 VAL A C 1
ATOM 1360 O O . VAL A 1 177 ? 0.681 -5.505 -3.851 1.00 98.38 177 VAL A O 1
ATOM 1363 N N . ASP A 1 178 ? 2.533 -5.745 -5.112 1.00 98.00 178 ASP A N 1
ATOM 1364 C CA . ASP A 1 178 ? 3.055 -6.963 -4.513 1.00 98.00 178 ASP A CA 1
ATOM 1365 C C . ASP A 1 178 ? 4.575 -6.835 -4.393 1.00 98.00 178 ASP A C 1
ATOM 1367 O O . ASP A 1 178 ? 5.279 -6.862 -5.397 1.00 98.00 178 ASP A O 1
ATOM 1371 N N . ALA A 1 179 ? 5.088 -6.654 -3.182 1.00 97.31 179 ALA A N 1
ATOM 1372 C CA . ALA A 1 179 ? 6.519 -6.469 -2.973 1.00 97.31 179 ALA A CA 1
ATOM 1373 C C . ALA A 1 179 ? 7.335 -7.758 -3.152 1.00 97.31 179 ALA A C 1
ATOM 1375 O O . ALA A 1 179 ? 8.537 -7.672 -3.406 1.00 97.31 179 ALA A O 1
ATOM 1376 N N . ASP A 1 180 ? 6.704 -8.929 -3.022 1.00 96.50 180 ASP A N 1
ATOM 1377 C CA . ASP A 1 180 ? 7.386 -10.221 -3.092 1.00 96.50 180 ASP A CA 1
ATOM 1378 C C . ASP A 1 180 ? 7.516 -10.699 -4.547 1.00 96.50 180 ASP A C 1
ATOM 1380 O O . ASP A 1 180 ? 8.610 -11.070 -4.980 1.00 96.50 180 ASP A O 1
ATOM 1384 N N . ASP A 1 181 ? 6.418 -10.642 -5.312 1.00 97.50 181 ASP A N 1
ATOM 1385 C CA . ASP A 1 181 ? 6.338 -11.189 -6.678 1.00 97.50 181 ASP A CA 1
ATOM 1386 C C . ASP A 1 181 ? 6.125 -10.120 -7.777 1.00 97.50 181 ASP A C 1
ATOM 1388 O O . ASP A 1 181 ? 6.131 -10.431 -8.975 1.00 97.50 181 ASP A O 1
ATOM 1392 N N . GLY A 1 182 ? 5.934 -8.851 -7.406 1.00 97.69 182 GLY A N 1
ATOM 1393 C CA . GLY A 1 182 ? 5.673 -7.758 -8.343 1.00 97.69 182 GLY A CA 1
ATOM 1394 C C . GLY A 1 182 ? 6.907 -7.258 -9.101 1.00 97.69 182 GLY A C 1
ATOM 1395 O O . GLY A 1 182 ? 8.059 -7.579 -8.808 1.00 97.69 182 GLY A O 1
ATOM 1396 N N . ASN A 1 183 ? 6.667 -6.421 -10.114 1.00 97.75 183 ASN A N 1
ATOM 1397 C CA . ASN A 1 183 ? 7.722 -5.748 -10.875 1.00 97.75 183 ASN A CA 1
ATOM 1398 C C . ASN A 1 183 ? 7.280 -4.326 -11.235 1.00 97.75 183 ASN A C 1
ATOM 1400 O O . ASN A 1 183 ? 6.216 -4.125 -11.817 1.00 97.75 183 ASN A O 1
ATOM 1404 N N . ASP A 1 184 ? 8.111 -3.327 -10.942 1.00 98.12 184 ASP A N 1
ATOM 1405 C CA . ASP A 1 184 ? 7.815 -1.919 -11.230 1.00 98.12 184 ASP A CA 1
ATOM 1406 C C . ASP A 1 184 ? 7.805 -1.563 -12.731 1.00 98.12 184 ASP A C 1
ATOM 1408 O O . ASP A 1 184 ? 7.403 -0.456 -13.091 1.00 98.12 184 ASP A O 1
ATOM 1412 N N . GLU A 1 185 ? 8.175 -2.485 -13.627 1.00 97.31 185 GLU A N 1
ATOM 1413 C CA . GLU A 1 185 ? 7.914 -2.396 -15.072 1.00 97.31 185 GLU A CA 1
ATOM 1414 C C . GLU A 1 185 ? 6.524 -2.910 -15.489 1.00 97.31 185 GLU A C 1
ATOM 1416 O O . GLU A 1 185 ? 6.084 -2.613 -16.603 1.00 97.31 185 GLU A O 1
ATOM 1421 N N . ASN A 1 186 ? 5.807 -3.639 -14.626 1.00 98.25 186 ASN A N 1
ATOM 1422 C CA . ASN A 1 186 ? 4.458 -4.126 -14.925 1.00 98.25 186 ASN A CA 1
ATOM 1423 C C . ASN A 1 186 ? 3.447 -2.972 -15.018 1.00 98.25 186 ASN A C 1
ATOM 1425 O O . ASN A 1 186 ? 3.701 -1.856 -14.574 1.00 98.25 186 ASN A O 1
ATOM 1429 N N . ASP A 1 187 ? 2.261 -3.205 -15.576 1.00 97.31 187 ASP A N 1
ATOM 1430 C CA . ASP A 1 187 ? 1.225 -2.168 -15.680 1.00 97.31 187 ASP A CA 1
ATOM 1431 C C . ASP A 1 187 ? 0.433 -1.932 -14.379 1.00 97.31 187 ASP A C 1
ATOM 1433 O O . ASP A 1 187 ? -0.255 -0.917 -14.264 1.00 97.31 187 ASP A O 1
ATOM 1437 N N . GLY A 1 188 ? 0.545 -2.825 -13.391 1.00 98.12 188 GLY A N 1
ATOM 1438 C CA . GLY A 1 188 ? -0.173 -2.750 -12.121 1.00 98.12 188 GLY A CA 1
ATOM 1439 C C . GLY A 1 188 ? -1.674 -3.016 -12.238 1.00 98.12 188 GLY A C 1
ATOM 1440 O O . GLY A 1 188 ? -2.405 -2.688 -11.310 1.00 98.12 188 GLY A O 1
ATOM 1441 N N . ASN A 1 189 ? -2.165 -3.523 -13.375 1.00 97.50 189 ASN A N 1
ATOM 1442 C CA . ASN A 1 189 ? -3.602 -3.604 -13.672 1.00 97.50 189 ASN A CA 1
ATOM 1443 C C . ASN A 1 189 ? -4.269 -4.894 -13.161 1.00 97.50 189 ASN A C 1
ATOM 1445 O O . ASN A 1 189 ? -5.492 -4.946 -13.033 1.00 97.50 189 ASN A O 1
ATOM 1449 N N . THR A 1 190 ? -3.486 -5.934 -12.878 1.00 98.06 190 THR A N 1
ATOM 1450 C CA . THR A 1 190 ? -3.956 -7.208 -12.312 1.00 98.06 190 THR A CA 1
ATOM 1451 C C . THR A 1 190 ? -3.016 -7.674 -11.207 1.00 98.06 190 THR A C 1
ATOM 1453 O O . THR A 1 190 ? -1.909 -7.155 -11.092 1.00 98.06 190 THR A O 1
ATOM 1456 N N . ASP A 1 191 ? -3.430 -8.671 -10.431 1.00 97.62 191 ASP A N 1
ATOM 1457 C CA . ASP A 1 191 ? -2.579 -9.336 -9.440 1.00 97.62 191 ASP A CA 1
ATOM 1458 C C . ASP A 1 191 ? -1.320 -9.960 -10.070 1.00 97.62 191 ASP A C 1
ATOM 1460 O O . ASP A 1 191 ? -0.215 -9.752 -9.588 1.00 97.62 191 ASP A O 1
ATOM 1464 N N . THR A 1 192 ? -1.452 -10.623 -11.222 1.00 97.50 192 THR A N 1
ATOM 1465 C CA . THR A 1 192 ? -0.317 -11.218 -11.956 1.00 97.50 192 THR A CA 1
ATOM 1466 C C . THR A 1 192 ? 0.599 -10.201 -12.643 1.00 97.50 192 THR A C 1
ATOM 1468 O O . THR A 1 192 ? 1.679 -10.555 -13.115 1.00 97.50 192 THR A O 1
ATOM 1471 N N . THR A 1 193 ? 0.168 -8.940 -12.731 1.00 98.12 193 THR A N 1
ATOM 1472 C CA . THR A 1 193 ? 0.946 -7.821 -13.277 1.00 98.12 193 THR A CA 1
ATOM 1473 C C . THR A 1 193 ? 1.083 -6.699 -12.250 1.00 98.12 193 THR A C 1
ATOM 1475 O O . THR A 1 193 ? 1.130 -5.524 -12.615 1.00 98.12 193 THR A O 1
ATOM 1478 N N . ALA A 1 194 ? 1.135 -7.044 -10.961 1.00 98.50 194 ALA A N 1
ATOM 1479 C CA . ALA A 1 194 ? 1.284 -6.084 -9.877 1.00 98.50 194 ALA A CA 1
ATOM 1480 C C . ALA A 1 194 ? 2.616 -5.318 -9.969 1.00 98.50 194 ALA A C 1
ATOM 1482 O O . ALA A 1 194 ? 3.628 -5.835 -10.460 1.00 98.50 194 ALA A O 1
ATOM 1483 N N . LEU A 1 195 ? 2.604 -4.071 -9.498 1.00 98.44 195 LEU A N 1
ATOM 1484 C CA . LEU A 1 195 ? 3.827 -3.303 -9.257 1.00 98.44 195 LEU A CA 1
ATOM 1485 C C . LEU A 1 195 ? 4.571 -3.887 -8.055 1.00 98.44 195 LEU A C 1
ATOM 1487 O O . LEU A 1 195 ? 3.930 -4.441 -7.169 1.00 98.44 195 LEU A O 1
ATOM 1491 N N . ALA A 1 196 ? 5.889 -3.712 -7.987 1.00 97.56 196 ALA A N 1
ATOM 1492 C CA . ALA A 1 196 ? 6.645 -4.106 -6.800 1.00 97.56 196 ALA A CA 1
ATOM 1493 C C . ALA A 1 196 ? 6.459 -3.097 -5.654 1.00 97.56 196 ALA A C 1
ATOM 1495 O O . ALA A 1 196 ? 6.443 -3.466 -4.484 1.00 97.56 196 ALA A O 1
ATOM 1496 N N . THR A 1 197 ? 6.304 -1.809 -5.979 1.00 97.06 197 THR A N 1
ATOM 1497 C CA . THR A 1 197 ? 6.303 -0.731 -4.983 1.00 97.06 197 THR A CA 1
ATOM 1498 C C . THR A 1 197 ? 5.127 0.236 -5.128 1.00 97.06 197 THR A C 1
ATOM 1500 O O . THR A 1 197 ? 4.665 0.563 -6.227 1.00 97.06 197 THR A O 1
ATOM 1503 N N . LEU A 1 198 ? 4.667 0.783 -3.997 1.00 95.94 198 LEU A N 1
ATOM 1504 C CA . LEU A 1 198 ? 3.760 1.935 -3.970 1.00 95.94 198 LEU A CA 1
ATOM 1505 C C . LEU A 1 198 ? 4.453 3.188 -4.513 1.00 95.94 198 LEU A C 1
ATOM 1507 O O . LEU A 1 198 ? 3.805 4.025 -5.150 1.00 95.94 198 LEU A O 1
ATOM 1511 N N . SER A 1 199 ? 5.765 3.320 -4.292 1.00 94.38 199 SER A N 1
ATOM 1512 C CA . SER A 1 199 ? 6.556 4.425 -4.839 1.00 94.38 199 SER A CA 1
ATOM 1513 C C . SER A 1 199 ? 6.439 4.522 -6.360 1.00 94.38 199 SER A C 1
ATOM 1515 O O . SER A 1 199 ? 6.338 5.628 -6.899 1.00 94.38 199 SER A O 1
ATOM 1517 N N . GLU A 1 200 ? 6.414 3.391 -7.070 1.00 96.56 200 GLU A N 1
ATOM 1518 C CA . GLU A 1 200 ? 6.234 3.391 -8.520 1.00 96.56 200 GLU A CA 1
ATOM 1519 C C . GLU A 1 200 ? 4.842 3.854 -8.947 1.00 96.56 200 GLU A C 1
ATOM 1521 O O . GLU A 1 200 ? 4.741 4.659 -9.879 1.00 96.56 200 GLU A O 1
ATOM 1526 N N . TYR A 1 201 ? 3.780 3.445 -8.245 1.00 96.19 201 TYR A N 1
ATOM 1527 C CA . TYR A 1 201 ? 2.444 3.992 -8.494 1.00 96.19 201 TYR A CA 1
ATOM 1528 C C . TYR A 1 201 ? 2.458 5.526 -8.396 1.00 96.19 201 TYR A C 1
ATOM 1530 O O . TYR A 1 201 ? 2.095 6.213 -9.356 1.00 96.19 201 TYR A O 1
ATOM 1538 N N . PHE A 1 202 ? 2.942 6.082 -7.279 1.00 94.69 202 PHE A N 1
ATOM 1539 C CA . PHE A 1 202 ? 2.938 7.534 -7.070 1.00 94.69 202 PHE A CA 1
ATOM 1540 C C . PHE A 1 202 ? 3.823 8.283 -8.068 1.00 94.69 202 PHE A C 1
ATOM 1542 O O . PHE A 1 202 ? 3.476 9.392 -8.478 1.00 94.69 202 PHE A O 1
ATOM 1549 N N . ARG A 1 203 ? 4.918 7.674 -8.537 1.00 94.25 203 ARG A N 1
ATOM 1550 C CA . ARG A 1 203 ? 5.750 8.224 -9.616 1.00 94.25 203 ARG A CA 1
ATOM 1551 C C . ARG A 1 203 ? 4.990 8.313 -10.939 1.00 94.25 203 ARG A C 1
ATOM 1553 O O . ARG A 1 203 ? 5.056 9.338 -11.615 1.00 94.25 203 ARG A O 1
ATOM 1560 N N . ARG A 1 204 ? 4.231 7.274 -11.301 1.00 95.19 204 ARG A N 1
ATOM 1561 C CA . ARG A 1 204 ? 3.459 7.210 -12.556 1.00 95.19 204 ARG A CA 1
ATOM 1562 C C . ARG A 1 204 ? 2.360 8.262 -12.653 1.00 95.19 204 ARG A C 1
ATOM 1564 O O . ARG A 1 204 ? 2.079 8.733 -13.759 1.00 95.19 204 ARG A O 1
ATOM 1571 N N . VAL A 1 205 ? 1.764 8.636 -11.523 1.00 94.38 205 VAL A N 1
ATOM 1572 C CA . VAL A 1 205 ? 0.679 9.631 -11.449 1.00 94.38 205 VAL A CA 1
ATOM 1573 C C . VAL A 1 205 ? 1.131 11.004 -10.937 1.00 94.38 205 VAL A C 1
ATOM 1575 O O . VAL A 1 205 ? 0.311 11.912 -10.795 1.00 94.38 205 VAL A O 1
ATOM 1578 N N . SER A 1 206 ? 2.427 11.183 -10.674 1.00 91.44 206 SER A N 1
ATOM 1579 C CA . SER A 1 206 ? 2.981 12.428 -10.137 1.00 91.44 206 SER A CA 1
ATOM 1580 C C . SER A 1 206 ? 2.681 13.624 -11.046 1.00 91.44 206 SER A C 1
ATOM 1582 O O . SER A 1 206 ? 2.916 13.583 -12.258 1.00 91.44 206 SER A O 1
ATOM 1584 N N . GLY A 1 207 ? 2.161 14.703 -10.455 1.00 88.81 207 GLY A N 1
ATOM 1585 C CA . GLY A 1 207 ? 1.826 15.937 -11.169 1.00 88.81 207 GLY A CA 1
ATOM 1586 C C . GLY A 1 207 ? 0.608 15.838 -12.095 1.00 88.81 207 GLY A C 1
ATOM 1587 O O . GLY A 1 207 ? 0.412 16.729 -12.922 1.00 88.81 207 GLY A O 1
ATOM 1588 N N . ILE A 1 208 ? -0.203 14.777 -11.989 1.00 90.06 208 ILE A N 1
ATOM 1589 C CA . ILE A 1 208 ? -1.428 14.606 -12.778 1.00 90.06 208 ILE A CA 1
ATOM 1590 C C . ILE A 1 208 ? -2.656 14.605 -11.868 1.00 90.06 208 ILE A C 1
ATOM 1592 O O . ILE A 1 208 ? -2.677 13.948 -10.828 1.00 90.06 208 ILE A O 1
ATOM 1596 N N . THR A 1 209 ? -3.712 15.291 -12.310 1.00 91.12 209 THR A N 1
ATOM 1597 C CA . THR A 1 209 ? -5.041 15.206 -11.699 1.00 91.12 209 THR A CA 1
ATOM 1598 C C . THR A 1 209 ? -5.784 13.958 -12.192 1.00 91.12 209 THR A C 1
ATOM 1600 O O . THR A 1 209 ? -6.105 13.843 -13.381 1.00 91.12 209 THR A O 1
ATOM 1603 N N . ILE A 1 210 ? -6.099 13.034 -11.286 1.00 91.88 210 ILE A N 1
ATOM 1604 C CA . ILE A 1 210 ? -6.863 11.811 -11.569 1.00 91.88 210 ILE A CA 1
ATOM 1605 C C . ILE A 1 210 ? -8.358 12.106 -11.427 1.00 91.88 210 ILE A C 1
ATOM 1607 O O . ILE A 1 210 ? -8.816 12.557 -10.381 1.00 91.88 210 ILE A O 1
ATOM 1611 N N . LYS A 1 211 ? -9.136 11.845 -12.482 1.00 90.44 211 LYS A N 1
ATOM 1612 C CA . LYS A 1 211 ? -10.589 12.091 -12.524 1.00 90.44 211 LYS A CA 1
ATOM 1613 C C . LYS A 1 211 ? -11.374 10.821 -12.186 1.00 90.44 211 LYS A C 1
ATOM 1615 O O . LYS A 1 211 ? -12.061 10.280 -13.049 1.00 90.44 211 LYS A O 1
ATOM 1620 N N . GLY A 1 212 ? -11.190 10.319 -10.972 1.00 93.06 212 GLY A N 1
ATOM 1621 C CA . GLY A 1 212 ? -11.873 9.125 -10.485 1.00 93.06 212 GLY A CA 1
ATOM 1622 C C . GLY A 1 212 ? -11.348 8.680 -9.125 1.00 93.06 212 GLY A C 1
ATOM 1623 O O . GLY A 1 212 ? -10.203 8.981 -8.775 1.00 93.06 212 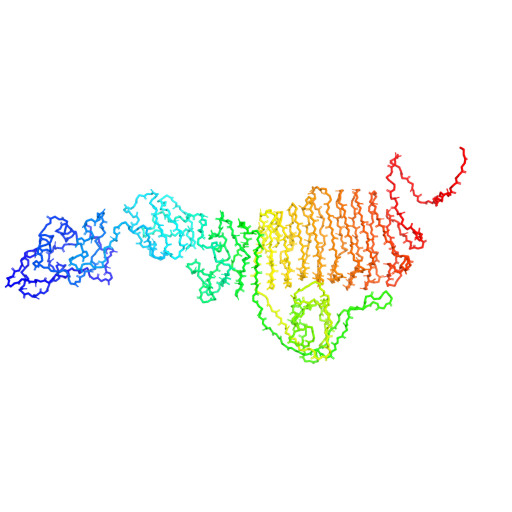GLY A O 1
ATOM 1624 N N . ALA A 1 213 ? -12.176 7.963 -8.368 1.00 95.12 213 ALA A N 1
ATOM 1625 C CA . ALA A 1 213 ? -11.743 7.271 -7.161 1.00 95.12 213 ALA A CA 1
ATOM 1626 C C . ALA A 1 213 ? -10.752 6.158 -7.528 1.00 95.12 213 ALA A C 1
ATOM 1628 O O . ALA A 1 213 ? -11.068 5.279 -8.332 1.00 95.12 213 ALA A O 1
ATOM 1629 N N . VAL A 1 214 ? -9.556 6.189 -6.939 1.00 96.69 214 VAL A N 1
ATOM 1630 C CA . VAL A 1 214 ? -8.531 5.160 -7.166 1.00 96.69 214 VAL A CA 1
ATOM 1631 C C . VAL A 1 214 ? -8.564 4.135 -6.043 1.00 96.69 214 VAL A C 1
ATOM 1633 O O . VAL A 1 214 ? -8.715 4.496 -4.881 1.00 96.69 214 VAL A O 1
ATOM 1636 N N . THR A 1 215 ? -8.387 2.861 -6.377 1.00 97.50 215 THR A N 1
ATOM 1637 C CA . THR A 1 215 ? -8.169 1.775 -5.419 1.00 97.50 215 THR A CA 1
ATOM 1638 C C . THR A 1 215 ? -6.825 1.108 -5.689 1.00 97.50 215 THR A C 1
ATOM 1640 O O . THR A 1 215 ? -6.559 0.705 -6.817 1.00 97.50 215 THR A O 1
ATOM 1643 N N . ILE A 1 216 ? -5.999 0.972 -4.658 1.00 98.00 216 ILE A N 1
ATOM 1644 C CA . ILE A 1 216 ? -4.708 0.285 -4.683 1.00 98.00 216 ILE A CA 1
ATOM 1645 C C . ILE A 1 216 ? -4.811 -0.911 -3.740 1.00 98.00 216 ILE A C 1
ATOM 1647 O O . ILE A 1 216 ? -5.047 -0.730 -2.547 1.00 98.00 216 ILE A O 1
ATOM 1651 N N . GLN A 1 217 ? -4.675 -2.117 -4.280 1.00 98.31 217 GLN A N 1
ATOM 1652 C CA . GLN A 1 217 ? -4.688 -3.374 -3.540 1.00 98.31 217 GLN A CA 1
ATOM 1653 C C . GLN A 1 217 ? -3.249 -3.768 -3.200 1.00 98.31 217 GLN A C 1
ATOM 1655 O O . GLN A 1 217 ? -2.440 -3.978 -4.102 1.00 98.31 217 GLN A O 1
ATOM 1660 N N . MET A 1 218 ? -2.942 -3.865 -1.912 1.00 98.06 218 MET A N 1
ATOM 1661 C CA . MET A 1 218 ? -1.677 -4.387 -1.403 1.00 98.06 218 MET A CA 1
ATOM 1662 C C . MET A 1 218 ? -1.819 -5.897 -1.221 1.00 98.06 218 MET A C 1
ATOM 1664 O O . MET A 1 218 ? -2.587 -6.339 -0.367 1.00 98.06 218 MET A O 1
ATOM 1668 N N . LEU A 1 219 ? -1.115 -6.678 -2.038 1.00 97.69 219 LEU A N 1
ATOM 1669 C CA . LEU A 1 219 ? -1.162 -8.141 -2.006 1.00 97.69 219 LEU A CA 1
ATOM 1670 C C . LEU A 1 219 ? -0.260 -8.719 -0.912 1.00 97.69 219 LEU A C 1
ATOM 1672 O O . LEU A 1 219 ? -0.621 -9.697 -0.261 1.00 97.69 219 LEU A O 1
ATOM 1676 N N . THR A 1 220 ? 0.870 -8.061 -0.675 1.00 97.31 220 THR A N 1
ATOM 1677 C CA . THR A 1 220 ? 1.903 -8.431 0.298 1.00 97.31 220 THR A CA 1
ATOM 1678 C C . THR A 1 220 ? 2.358 -7.198 1.085 1.00 97.31 220 THR A C 1
ATOM 1680 O O . THR A 1 220 ? 1.853 -6.085 0.881 1.00 97.31 220 THR A O 1
ATOM 1683 N N . ASP A 1 221 ? 3.256 -7.397 2.049 1.00 97.00 221 ASP A N 1
ATOM 1684 C CA . ASP A 1 221 ? 3.824 -6.309 2.845 1.00 97.00 221 ASP A CA 1
ATOM 1685 C C . ASP A 1 221 ? 4.691 -5.405 1.965 1.00 97.00 221 ASP A C 1
ATOM 1687 O O . ASP A 1 221 ? 5.573 -5.868 1.254 1.00 97.00 221 ASP A O 1
ATOM 1691 N N . SER A 1 222 ? 4.469 -4.095 2.020 1.00 94.25 222 SER A N 1
ATOM 1692 C CA . SER A 1 222 ? 5.247 -3.140 1.235 1.00 94.25 222 SER A CA 1
ATOM 1693 C C . SER A 1 222 ? 6.702 -3.087 1.699 1.00 94.25 222 SER A C 1
ATOM 1695 O O . SER A 1 222 ? 6.986 -2.926 2.886 1.00 94.25 222 SER A O 1
ATOM 1697 N N . SER A 1 223 ? 7.627 -3.114 0.738 1.00 92.06 223 SER A N 1
ATOM 1698 C CA . SER A 1 223 ? 9.047 -2.838 0.968 1.00 92.06 223 SER A CA 1
ATOM 1699 C C . SER A 1 223 ? 9.391 -1.344 0.940 1.00 92.06 223 SER A C 1
ATOM 1701 O O . SER A 1 223 ? 10.558 -0.978 1.101 1.00 92.06 223 SER A O 1
ATOM 1703 N N . ASP A 1 224 ? 8.420 -0.465 0.669 1.00 92.38 224 ASP A N 1
ATOM 1704 C CA . ASP A 1 224 ? 8.654 0.974 0.633 1.00 92.38 224 ASP A CA 1
ATOM 1705 C C . ASP A 1 224 ? 9.013 1.473 2.028 1.00 92.38 224 ASP A C 1
ATOM 1707 O O . ASP A 1 224 ? 8.312 1.204 2.999 1.00 92.38 224 ASP A O 1
ATOM 1711 N N . ALA A 1 225 ? 10.080 2.266 2.131 1.00 86.75 225 ALA A N 1
ATOM 1712 C CA . ALA A 1 225 ? 10.421 2.910 3.395 1.00 86.75 225 ALA A CA 1
ATOM 1713 C C . ALA A 1 225 ? 9.345 3.920 3.820 1.00 86.75 225 ALA A C 1
ATOM 1715 O O . ALA A 1 225 ? 9.140 4.130 5.015 1.00 86.75 225 ALA A O 1
ATOM 1716 N N . TYR A 1 226 ? 8.691 4.562 2.844 1.00 85.44 226 TYR A N 1
ATOM 1717 C CA . TYR A 1 226 ? 7.676 5.575 3.088 1.00 85.44 226 TYR A CA 1
ATOM 1718 C C . TYR A 1 226 ? 6.729 5.790 1.904 1.00 85.44 226 TYR A C 1
ATOM 1720 O O . TYR A 1 226 ? 7.181 5.902 0.763 1.00 85.44 226 TYR A O 1
ATOM 1728 N N . VAL A 1 227 ? 5.428 5.941 2.172 1.00 85.25 227 VAL A N 1
ATOM 1729 C CA . VAL A 1 227 ? 4.421 6.202 1.134 1.00 85.25 227 VAL A CA 1
ATOM 1730 C C . VAL A 1 227 ? 4.158 7.702 0.985 1.00 85.25 227 VAL A C 1
ATOM 1732 O O . VAL A 1 227 ? 3.563 8.333 1.857 1.00 85.25 227 VAL A O 1
ATOM 1735 N N . LEU A 1 228 ? 4.555 8.283 -0.150 1.00 88.69 228 LEU A N 1
ATOM 1736 C CA . LEU A 1 228 ? 4.348 9.701 -0.465 1.00 88.69 228 LEU A CA 1
ATOM 1737 C C . LEU A 1 228 ? 3.157 9.915 -1.412 1.00 88.69 228 LEU A C 1
ATOM 1739 O O . LEU A 1 228 ? 3.280 9.785 -2.629 1.00 88.69 228 LEU A O 1
ATOM 1743 N N . VAL A 1 229 ? 2.015 10.332 -0.868 1.00 85.06 229 VAL A N 1
ATOM 1744 C CA . VAL A 1 229 ? 0.802 10.650 -1.632 1.00 85.06 229 VAL A CA 1
ATOM 1745 C C . VAL A 1 229 ? 0.872 12.086 -2.160 1.00 85.06 229 VAL A C 1
ATOM 1747 O O . VAL A 1 229 ? 0.524 13.047 -1.470 1.00 85.06 229 VAL A O 1
ATOM 1750 N N . ASN A 1 230 ? 1.319 12.224 -3.412 1.00 83.19 230 ASN A N 1
ATOM 1751 C CA . ASN A 1 230 ? 1.505 13.516 -4.086 1.00 83.19 230 ASN A CA 1
ATOM 1752 C C . ASN A 1 230 ? 0.602 13.747 -5.312 1.00 83.19 230 ASN A C 1
ATOM 1754 O O . ASN A 1 230 ? 0.775 14.750 -6.003 1.00 83.19 230 ASN A O 1
ATOM 1758 N N . SER A 1 231 ? -0.360 12.868 -5.591 1.00 80.25 231 SER A N 1
ATOM 1759 C CA . SER A 1 231 ? -1.300 13.022 -6.710 1.00 80.25 231 SER A CA 1
ATOM 1760 C C . SER A 1 231 ? -2.570 13.769 -6.305 1.00 80.25 231 SER A C 1
ATOM 1762 O O . SER A 1 231 ? -3.115 13.533 -5.228 1.00 80.25 231 SER A O 1
ATOM 1764 N N . GLU A 1 232 ? -3.098 14.603 -7.198 1.00 83.38 232 GLU A N 1
ATOM 1765 C CA . GLU A 1 232 ? -4.405 15.235 -7.017 1.00 83.38 232 GLU A CA 1
ATOM 1766 C C . GLU A 1 232 ? -5.511 14.280 -7.483 1.00 83.38 232 GLU A C 1
ATOM 1768 O O . GLU A 1 232 ? -5.652 14.028 -8.680 1.00 83.38 232 GLU A O 1
ATOM 1773 N N . THR A 1 233 ? -6.321 13.747 -6.567 1.00 83.62 233 THR A N 1
ATOM 1774 C CA . THR A 1 233 ? -7.515 12.966 -6.934 1.00 83.62 233 THR A CA 1
ATOM 1775 C C . THR A 1 233 ? -8.737 13.527 -6.193 1.00 83.62 233 THR A C 1
ATOM 1777 O O . THR A 1 233 ? -8.880 13.338 -4.984 1.00 83.62 233 THR A O 1
ATOM 1780 N N . PRO A 1 234 ? -9.629 14.278 -6.871 1.00 82.81 234 PRO A N 1
ATOM 1781 C CA . PRO A 1 234 ? -10.777 14.902 -6.207 1.00 82.81 234 PRO A CA 1
ATOM 1782 C C . PRO A 1 234 ? -11.740 13.897 -5.561 1.00 82.81 234 PRO A C 1
ATOM 1784 O O . PRO A 1 234 ? -12.420 14.225 -4.595 1.00 82.81 234 PRO A O 1
ATOM 1787 N N . GLU A 1 235 ? -11.800 12.671 -6.084 1.00 90.19 235 GLU A N 1
ATOM 1788 C CA . GLU A 1 235 ? -12.657 11.598 -5.559 1.00 90.19 235 GLU A CA 1
ATOM 1789 C C . GLU A 1 235 ? -11.968 10.739 -4.481 1.00 90.19 235 GLU A C 1
ATOM 1791 O O . GLU A 1 235 ? -12.636 9.978 -3.779 1.00 90.19 235 GLU A O 1
ATOM 1796 N N . GLY A 1 236 ? -10.652 10.892 -4.308 1.00 93.12 236 GLY A N 1
ATOM 1797 C CA . GLY A 1 236 ? -9.849 10.200 -3.306 1.00 93.12 236 GLY A CA 1
ATOM 1798 C C . GLY A 1 236 ? -9.085 8.965 -3.794 1.00 93.12 236 GLY A C 1
ATOM 1799 O O . GLY A 1 236 ? -9.224 8.516 -4.936 1.00 93.12 236 GLY A O 1
ATOM 1800 N N . ILE A 1 237 ? -8.234 8.435 -2.915 1.00 95.25 237 ILE A N 1
ATOM 1801 C CA . ILE A 1 237 ? -7.491 7.179 -3.092 1.00 95.25 237 ILE A CA 1
ATOM 1802 C C . ILE A 1 237 ? -7.838 6.256 -1.932 1.00 95.25 237 ILE A C 1
ATOM 1804 O O . ILE A 1 237 ? -7.802 6.672 -0.778 1.00 95.25 237 ILE A O 1
ATOM 1808 N N . THR A 1 238 ? -8.130 4.999 -2.240 1.00 96.19 238 THR A N 1
ATOM 1809 C CA . THR A 1 238 ? -8.227 3.911 -1.272 1.00 96.19 238 THR A CA 1
ATOM 1810 C C . THR A 1 238 ? -6.990 3.033 -1.393 1.00 96.19 238 THR A C 1
ATOM 1812 O O . THR A 1 238 ? -6.752 2.483 -2.462 1.00 96.19 238 THR A O 1
ATOM 1815 N N . ILE A 1 239 ? -6.219 2.886 -0.319 1.00 97.06 239 ILE A N 1
ATOM 1816 C CA . ILE A 1 239 ? -5.167 1.871 -0.200 1.00 97.06 239 ILE A CA 1
ATOM 1817 C C . ILE A 1 239 ? -5.726 0.769 0.694 1.00 97.06 239 ILE A C 1
ATOM 1819 O O . ILE A 1 239 ? -6.132 1.037 1.828 1.00 97.06 239 ILE A O 1
ATOM 1823 N N . GLN A 1 240 ? -5.801 -0.446 0.165 1.00 97.38 240 GLN A N 1
ATOM 1824 C CA . GLN A 1 240 ? -6.447 -1.577 0.814 1.00 97.38 240 GLN A CA 1
ATOM 1825 C C . GLN A 1 240 ? -5.475 -2.749 0.931 1.00 97.38 240 GLN A C 1
ATOM 1827 O O . GLN A 1 240 ? -4.930 -3.189 -0.074 1.00 97.38 240 GLN A O 1
ATOM 1832 N N . GLY A 1 241 ? -5.275 -3.251 2.148 1.00 97.25 241 GLY A N 1
ATOM 1833 C CA . GLY A 1 241 ? -4.521 -4.477 2.401 1.00 97.25 241 GLY A CA 1
ATOM 1834 C C . GLY A 1 241 ? -5.335 -5.740 2.146 1.00 97.25 241 GLY A C 1
ATOM 1835 O O . GLY A 1 241 ? -6.566 -5.738 2.258 1.00 97.25 241 GLY A O 1
ATOM 1836 N N . ILE A 1 242 ? -4.643 -6.833 1.830 1.00 96.12 242 ILE A N 1
ATOM 1837 C CA . ILE A 1 242 ? -5.222 -8.173 1.867 1.00 96.12 242 ILE A CA 1
ATOM 1838 C C . ILE A 1 242 ? -5.142 -8.719 3.292 1.00 96.12 242 ILE A C 1
ATOM 1840 O O . ILE A 1 242 ? -4.220 -8.454 4.065 1.00 96.12 242 ILE A O 1
ATOM 1844 N N . ARG A 1 243 ? -6.179 -9.473 3.649 1.00 96.19 243 ARG A N 1
ATOM 1845 C CA . ARG A 1 243 ? -6.298 -10.153 4.932 1.00 96.19 243 ARG A CA 1
ATOM 1846 C C . ARG A 1 243 ? -5.776 -11.571 4.774 1.00 96.19 243 ARG A C 1
ATOM 1848 O O . ARG A 1 243 ? -6.242 -12.294 3.896 1.00 96.19 243 ARG A O 1
ATOM 1855 N N . THR A 1 244 ? -4.893 -11.984 5.669 1.00 96.81 244 THR A N 1
ATOM 1856 C CA . THR A 1 244 ? -4.452 -13.377 5.756 1.00 96.81 244 THR A CA 1
ATOM 1857 C C . THR A 1 244 ? -5.101 -14.014 6.971 1.00 96.81 244 THR A C 1
ATOM 1859 O O . THR A 1 244 ? -4.880 -13.574 8.100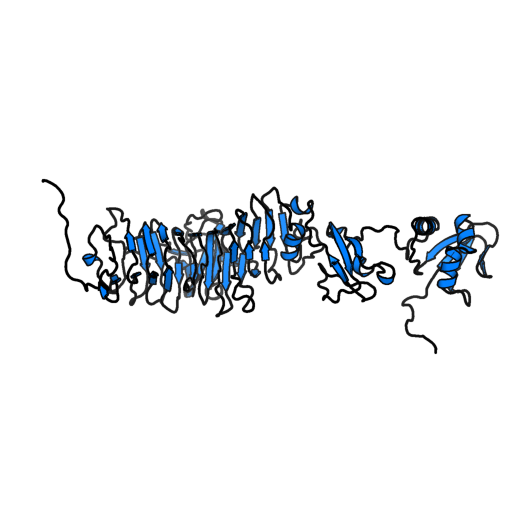 1.00 96.81 244 THR A O 1
ATOM 1862 N N . VAL A 1 245 ? -5.921 -15.041 6.748 1.00 97.94 245 VAL A N 1
ATOM 1863 C CA . VAL A 1 245 ? -6.574 -15.790 7.828 1.00 97.94 245 VAL A CA 1
ATOM 1864 C C . VAL A 1 245 ? -5.528 -16.611 8.568 1.00 97.94 245 VAL A C 1
ATOM 1866 O O . VAL A 1 245 ? -4.844 -17.443 7.975 1.00 97.94 245 VAL A O 1
ATOM 1869 N N . VAL A 1 246 ? -5.411 -16.378 9.872 1.00 98.19 246 VAL A N 1
ATOM 1870 C CA . VAL A 1 246 ? -4.465 -17.084 10.749 1.00 98.19 246 VAL A CA 1
ATOM 1871 C C . VAL A 1 246 ? -5.154 -18.073 11.682 1.00 98.19 246 VAL A C 1
ATOM 1873 O O . VAL A 1 246 ? -4.515 -19.024 12.123 1.00 98.19 246 VAL A O 1
ATOM 1876 N N . ALA A 1 247 ? -6.440 -17.874 11.970 1.00 98.31 247 ALA A N 1
ATOM 1877 C CA . ALA A 1 247 ? -7.267 -18.816 12.714 1.00 98.31 247 ALA A CA 1
ATOM 1878 C C . ALA A 1 247 ? -8.750 -18.600 12.387 1.00 98.31 247 ALA A C 1
ATOM 1880 O O . ALA A 1 247 ? -9.144 -17.525 11.939 1.00 98.31 247 ALA A O 1
ATOM 1881 N N . THR A 1 248 ? -9.573 -19.610 12.648 1.00 98.56 248 THR A N 1
ATOM 1882 C CA . THR A 1 248 ? -11.036 -19.543 12.541 1.00 98.56 248 THR A CA 1
ATOM 1883 C C . THR A 1 248 ? -11.655 -20.172 13.777 1.00 98.56 248 THR A C 1
ATOM 1885 O O . THR A 1 248 ? -11.065 -21.098 14.335 1.00 98.56 248 THR A O 1
ATOM 1888 N N . GLY A 1 249 ? -12.834 -19.716 14.177 1.00 98.38 249 GLY A N 1
ATOM 1889 C CA . GLY A 1 249 ? -13.537 -20.260 15.335 1.00 98.38 249 GLY A CA 1
ATOM 1890 C C . GLY A 1 249 ? -15.026 -19.949 15.314 1.00 98.38 249 GLY A C 1
ATOM 1891 O O . GLY A 1 249 ? -15.534 -19.378 14.347 1.00 98.38 249 GLY A O 1
ATOM 1892 N N . THR A 1 250 ? -15.706 -20.313 16.395 1.00 98.50 250 THR A N 1
ATOM 1893 C CA . THR A 1 250 ? -17.129 -20.032 16.608 1.00 98.50 250 THR A CA 1
ATOM 1894 C C . THR A 1 250 ? -17.304 -19.488 18.016 1.00 98.50 250 THR A C 1
ATOM 1896 O O . THR A 1 250 ? -16.877 -20.098 18.999 1.00 98.50 250 THR A O 1
ATOM 1899 N N . LEU A 1 251 ? -17.957 -18.334 18.134 1.00 98.50 251 LEU A N 1
ATOM 1900 C CA . LEU A 1 251 ? -18.225 -17.740 19.438 1.00 98.50 251 LEU A CA 1
ATOM 1901 C C . LEU A 1 251 ? -19.130 -18.674 20.247 1.00 98.50 251 LEU A C 1
ATOM 1903 O O . LEU A 1 251 ? -20.190 -19.068 19.783 1.00 98.50 251 LEU A O 1
ATOM 1907 N N . THR A 1 252 ? -18.717 -19.014 21.465 1.00 98.25 252 THR A N 1
ATOM 1908 C CA . THR A 1 252 ? -19.491 -19.836 22.418 1.00 98.25 252 THR A CA 1
ATOM 1909 C C . THR A 1 252 ? -20.088 -19.008 23.552 1.00 98.25 252 THR A C 1
ATOM 1911 O O . THR A 1 252 ? -21.076 -19.407 24.166 1.00 98.25 252 THR A O 1
ATOM 1914 N N . ASN A 1 253 ? -19.514 -17.834 23.812 1.00 98.12 253 ASN A N 1
ATOM 1915 C CA . ASN A 1 253 ? -20.072 -16.817 24.687 1.00 98.12 253 ASN A CA 1
ATOM 1916 C C . ASN A 1 253 ? -19.707 -15.430 24.155 1.00 98.12 253 ASN A C 1
ATOM 1918 O O . ASN A 1 253 ? -18.627 -15.232 23.596 1.00 98.12 253 ASN A O 1
ATOM 1922 N N . VAL A 1 254 ? -20.611 -14.479 24.365 1.00 97.31 254 VAL A N 1
ATOM 1923 C CA . VAL A 1 254 ? -20.437 -13.071 24.024 1.00 97.31 254 VAL A CA 1
ATOM 1924 C C . VAL A 1 254 ? -20.961 -12.256 25.192 1.00 97.31 254 VAL A C 1
ATOM 1926 O O . VAL A 1 254 ? -22.154 -12.282 25.494 1.00 97.31 254 VAL A O 1
ATOM 1929 N N . GLN A 1 255 ? -20.079 -11.482 25.806 1.00 96.12 255 GLN A N 1
ATOM 1930 C CA . GLN A 1 255 ? -20.446 -10.390 26.687 1.00 96.12 255 GLN A CA 1
ATOM 1931 C C . GLN A 1 255 ? -20.320 -9.093 25.892 1.00 96.12 255 GLN A C 1
ATOM 1933 O O . GLN A 1 255 ? -19.216 -8.646 25.589 1.00 96.12 255 GLN A O 1
ATOM 1938 N N . ALA A 1 256 ? -21.455 -8.504 25.516 1.00 90.94 256 ALA A N 1
ATOM 1939 C CA . ALA A 1 256 ? -21.465 -7.204 24.857 1.00 90.94 256 ALA A CA 1
ATOM 1940 C C . ALA A 1 256 ? -21.010 -6.102 25.826 1.00 90.94 256 ALA A C 1
ATOM 1942 O O . ALA A 1 256 ? -21.148 -6.232 27.045 1.00 90.94 256 ALA A O 1
ATOM 1943 N N . TYR A 1 257 ? -20.520 -4.991 25.277 1.00 85.00 257 TYR A N 1
ATOM 1944 C CA . TYR A 1 257 ? -20.307 -3.793 26.076 1.00 85.00 257 TYR A CA 1
ATOM 1945 C C . TYR A 1 257 ? -21.640 -3.324 26.666 1.00 85.00 257 TYR A C 1
ATOM 1947 O O . TYR A 1 257 ? -22.630 -3.158 25.952 1.00 85.00 257 TYR A O 1
ATOM 1955 N N . ASN A 1 258 ? -21.671 -3.100 27.980 1.00 82.44 258 ASN A N 1
ATOM 1956 C CA . ASN A 1 258 ? -22.835 -2.523 28.639 1.00 82.44 258 ASN A CA 1
ATOM 1957 C C . ASN A 1 258 ? -22.560 -1.064 28.972 1.00 82.44 258 ASN A C 1
ATOM 1959 O O . ASN A 1 258 ? -21.807 -0.770 29.899 1.00 82.44 258 ASN A O 1
ATOM 1963 N N . TYR A 1 259 ? -23.225 -0.167 28.244 1.00 73.06 259 TYR A N 1
ATOM 1964 C CA . TYR A 1 259 ? -23.030 1.273 28.368 1.00 73.06 259 TYR A CA 1
ATOM 1965 C C . TYR A 1 259 ? -23.826 1.943 29.504 1.00 73.06 259 TYR A C 1
ATOM 1967 O O . TYR A 1 259 ? -23.907 3.174 29.574 1.00 73.06 259 TYR A O 1
ATOM 1975 N N . VAL A 1 260 ? -24.434 1.152 30.392 1.00 74.00 260 VAL A N 1
ATOM 1976 C CA . VAL A 1 260 ? -25.262 1.645 31.498 1.00 74.00 260 VAL A CA 1
ATOM 1977 C C . VAL A 1 260 ? -24.392 1.975 32.728 1.00 74.00 260 VAL A C 1
ATOM 1979 O O . VAL A 1 260 ? -23.694 1.089 33.224 1.00 74.00 260 VAL A O 1
ATOM 1982 N N . PRO A 1 261 ? -24.448 3.215 33.266 1.00 58.78 261 PRO A N 1
ATOM 1983 C CA . PRO A 1 261 ? -23.763 3.584 34.514 1.00 58.78 261 PRO A CA 1
ATOM 1984 C C . PRO A 1 261 ? -24.114 2.647 35.683 1.00 58.78 261 PRO A C 1
ATOM 1986 O O . PRO A 1 261 ? -25.266 2.222 35.797 1.00 58.78 261 PRO A O 1
ATOM 1989 N N . GLY A 1 262 ? -23.143 2.315 36.541 1.00 64.56 262 GLY A N 1
ATOM 1990 C CA . GLY A 1 262 ? -23.300 1.379 37.667 1.00 64.56 262 GLY A CA 1
ATOM 1991 C C . GLY A 1 262 ? -23.457 -0.109 37.302 1.00 64.56 262 GLY A C 1
ATOM 1992 O O . GLY A 1 262 ? -23.461 -0.959 38.188 1.00 64.56 262 GLY A O 1
ATOM 1993 N N . ALA A 1 263 ? -23.582 -0.448 36.014 1.00 72.50 263 ALA A N 1
ATOM 1994 C CA . ALA A 1 263 ? -23.623 -1.823 35.497 1.00 72.50 263 ALA A CA 1
ATOM 1995 C C . ALA A 1 263 ? -22.613 -2.015 34.358 1.00 72.50 263 ALA A C 1
ATOM 1997 O O . ALA A 1 263 ? -22.813 -2.802 33.432 1.00 72.50 263 ALA A O 1
ATOM 1998 N N . ALA A 1 264 ? -21.551 -1.227 34.415 1.00 67.88 264 ALA A N 1
ATOM 1999 C CA . ALA A 1 264 ? -20.597 -1.065 33.355 1.00 67.88 264 ALA A CA 1
ATOM 2000 C C . ALA A 1 264 ? -19.820 -2.361 33.093 1.00 67.88 264 ALA A C 1
ATOM 2002 O O . ALA A 1 264 ? -19.232 -2.932 34.009 1.00 67.88 264 ALA A O 1
ATOM 2003 N N . GLN A 1 265 ? -19.828 -2.842 31.848 1.00 82.69 265 GLN A N 1
ATOM 2004 C CA . GLN A 1 265 ? -19.166 -4.095 31.469 1.00 82.69 265 GLN A CA 1
ATOM 2005 C C . GLN A 1 265 ? -18.351 -3.908 30.193 1.00 82.69 265 GLN A C 1
ATOM 2007 O O . GLN A 1 265 ? -18.813 -3.281 29.237 1.00 82.69 265 GLN A O 1
ATOM 2012 N N . ARG A 1 266 ? -17.142 -4.477 30.185 1.00 86.00 266 ARG A N 1
ATOM 2013 C CA . ARG A 1 266 ? -16.292 -4.566 28.993 1.00 86.00 266 ARG A CA 1
ATOM 2014 C C . ARG A 1 266 ? -16.767 -5.687 28.068 1.00 86.00 266 ARG A C 1
ATOM 2016 O O . ARG A 1 266 ? -17.401 -6.641 28.528 1.00 86.00 266 ARG A O 1
ATOM 2023 N N . GLY A 1 267 ? -16.415 -5.568 26.791 1.00 90.69 267 GLY A N 1
ATOM 2024 C CA . GLY A 1 267 ? -16.637 -6.614 25.803 1.00 90.69 267 GLY A CA 1
ATOM 2025 C C . GLY A 1 267 ? -15.719 -7.809 26.037 1.00 90.69 267 GLY A C 1
ATOM 2026 O O . GLY A 1 267 ? -14.500 -7.654 26.111 1.00 90.69 267 GLY A O 1
ATOM 2027 N N . GLU A 1 268 ? -16.302 -9.000 26.130 1.00 95.88 268 GLU A N 1
ATOM 2028 C CA . GLU A 1 268 ? -15.565 -10.261 26.230 1.00 95.88 268 GLU A CA 1
ATOM 2029 C C . GLU A 1 268 ? -16.170 -11.293 25.285 1.00 95.88 268 GLU A C 1
ATOM 2031 O O . GLU A 1 268 ? -17.381 -11.313 25.044 1.00 95.88 268 GLU A O 1
ATOM 2036 N N . ILE A 1 269 ? -15.329 -12.177 24.764 1.00 98.06 269 ILE A N 1
ATOM 2037 C CA . ILE A 1 269 ? -15.770 -13.340 23.996 1.00 98.06 269 ILE A CA 1
ATOM 2038 C C . ILE A 1 269 ? -15.092 -14.602 24.508 1.00 98.06 269 ILE A C 1
ATOM 2040 O O . ILE A 1 269 ? -13.982 -14.553 25.037 1.00 98.06 269 ILE A O 1
ATOM 2044 N N . THR A 1 270 ? -15.757 -15.736 24.302 1.00 98.31 270 THR A N 1
ATOM 2045 C CA . THR A 1 270 ? -15.213 -17.069 24.580 1.00 98.31 270 THR A CA 1
ATOM 2046 C C . THR A 1 270 ? -15.416 -17.959 23.365 1.00 98.31 270 THR A C 1
ATOM 2048 O O . THR A 1 270 ? -16.524 -18.036 22.832 1.00 98.31 270 THR A O 1
ATOM 2051 N N . ASP A 1 271 ? -14.391 -18.708 22.981 1.00 98.06 271 ASP A N 1
ATOM 2052 C CA . ASP A 1 271 ? -14.496 -19.852 22.071 1.00 98.06 271 ASP A CA 1
ATOM 2053 C C . ASP A 1 271 ? -13.797 -21.023 22.747 1.00 98.06 271 ASP A C 1
ATOM 2055 O O . ASP A 1 271 ? -12.581 -21.028 22.866 1.00 98.06 271 ASP A O 1
ATOM 2059 N N . THR A 1 272 ? -14.548 -22.040 23.173 1.00 97.00 272 THR A N 1
ATOM 2060 C CA . THR A 1 272 ? -13.998 -23.189 23.918 1.00 97.00 272 THR A CA 1
ATOM 2061 C C . THR A 1 272 ? -12.855 -23.946 23.228 1.00 97.00 272 THR A C 1
ATOM 2063 O O . THR A 1 272 ? -12.186 -24.731 23.898 1.00 97.00 272 THR A O 1
ATOM 2066 N N . SER A 1 273 ? -12.614 -23.729 21.934 1.00 97.06 273 SER A N 1
ATOM 2067 C CA . SER A 1 273 ? -11.543 -24.352 21.153 1.00 97.06 273 SER A CA 1
ATOM 2068 C C . SER A 1 273 ? -10.351 -23.432 20.851 1.00 97.06 273 SER A C 1
ATOM 2070 O O . SER A 1 273 ? -9.330 -23.925 20.369 1.00 97.06 273 SER A O 1
ATOM 2072 N N . MET A 1 274 ? -10.450 -22.130 21.145 1.00 98.12 274 MET A N 1
ATOM 2073 C CA . MET A 1 274 ? -9.463 -21.120 20.750 1.00 98.12 274 MET A CA 1
ATOM 2074 C C . MET A 1 274 ? -8.498 -20.745 21.879 1.00 98.12 274 MET A C 1
ATOM 2076 O O . MET A 1 274 ? -8.918 -20.359 22.966 1.00 98.12 274 MET A O 1
ATOM 2080 N N . ASP A 1 275 ? -7.197 -20.744 21.588 1.00 97.56 275 ASP A N 1
ATOM 2081 C CA . ASP A 1 275 ? -6.180 -20.130 22.449 1.00 97.56 275 ASP A CA 1
ATOM 2082 C C . ASP A 1 275 ? -5.893 -18.690 21.990 1.00 97.56 275 ASP A C 1
ATOM 2084 O O . ASP A 1 275 ? -5.133 -18.448 21.047 1.00 97.56 275 ASP A O 1
ATOM 2088 N N . PHE A 1 276 ? -6.505 -17.716 22.668 1.00 97.25 276 PHE A N 1
ATOM 2089 C CA . PHE A 1 276 ? -6.352 -16.299 22.333 1.00 97.25 276 PHE A CA 1
ATOM 2090 C C . PHE A 1 276 ? -4.983 -15.713 22.705 1.00 97.25 276 PHE A C 1
ATOM 2092 O O . PHE A 1 276 ? -4.645 -14.638 22.203 1.00 97.25 276 PHE A O 1
ATOM 2099 N N . SER A 1 277 ? -4.157 -16.401 23.503 1.00 96.00 277 SER A N 1
ATOM 2100 C CA . SER A 1 277 ? -2.849 -15.884 23.937 1.00 96.00 277 SER A CA 1
ATOM 2101 C C . SER A 1 277 ? -1.895 -15.605 22.766 1.00 96.00 277 SER A C 1
ATOM 2103 O O . SER A 1 277 ? -1.105 -14.662 22.804 1.00 96.00 277 SER A O 1
ATOM 2105 N N . THR A 1 278 ? -2.018 -16.360 21.669 1.00 95.88 278 THR A N 1
ATOM 2106 C CA . THR A 1 278 ? -1.218 -16.183 20.440 1.00 95.88 278 THR 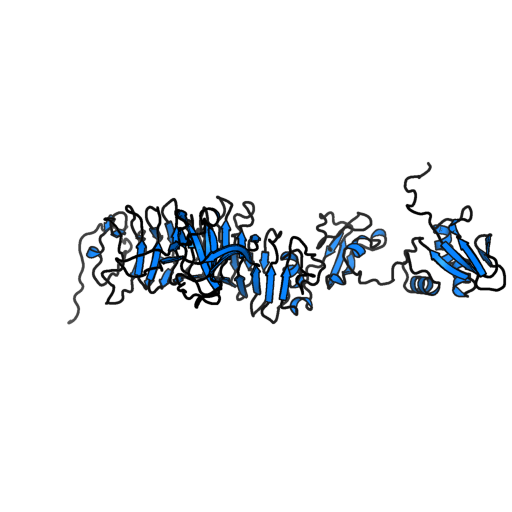A CA 1
ATOM 2107 C C . THR A 1 278 ? -1.820 -15.180 19.447 1.00 95.88 278 THR A C 1
ATOM 2109 O O . THR A 1 278 ? -1.272 -14.945 18.361 1.00 95.88 278 THR A O 1
ATOM 2112 N N . HIS A 1 279 ? -2.969 -14.599 19.793 1.00 96.44 279 HIS A N 1
ATOM 2113 C CA . HIS A 1 279 ? -3.776 -13.749 18.921 1.00 96.44 279 HIS A CA 1
ATOM 2114 C C . HIS A 1 279 ? -4.065 -12.367 19.512 1.00 96.44 279 HIS A C 1
ATOM 2116 O O . HIS A 1 279 ? -4.796 -11.587 18.904 1.00 96.44 279 HIS A O 1
ATOM 2122 N N . VAL A 1 280 ? -3.467 -12.036 20.656 1.00 93.31 280 VAL A N 1
ATOM 2123 C CA . VAL A 1 280 ? -3.508 -10.682 21.215 1.00 93.31 280 VAL A CA 1
ATOM 2124 C C . VAL A 1 280 ? -2.976 -9.677 20.185 1.00 93.31 280 VAL A C 1
ATOM 2126 O O . VAL A 1 280 ? -2.031 -9.966 19.447 1.00 93.31 280 VAL A O 1
ATOM 2129 N N . LEU A 1 281 ? -3.615 -8.508 20.122 1.00 91.00 281 LEU A N 1
ATOM 2130 C CA . LEU A 1 281 ? -3.403 -7.428 19.150 1.00 91.00 281 LEU A CA 1
ATOM 2131 C C . LEU A 1 281 ? -3.809 -7.765 17.705 1.00 91.00 281 LEU A C 1
ATOM 2133 O O . LEU A 1 281 ? -3.570 -6.968 16.801 1.00 91.00 281 LEU A O 1
ATOM 2137 N N . ARG A 1 282 ? -4.437 -8.921 17.453 1.00 95.00 282 ARG A N 1
ATOM 2138 C CA . ARG A 1 282 ? -4.954 -9.262 16.120 1.00 95.00 282 ARG A CA 1
ATOM 2139 C C . ARG A 1 282 ? -6.404 -8.843 15.955 1.00 95.00 282 ARG A C 1
ATOM 2141 O O . ARG A 1 282 ? -7.167 -8.722 16.916 1.00 95.00 282 ARG A O 1
ATOM 2148 N N . ARG A 1 283 ? -6.795 -8.668 14.696 1.00 95.94 283 ARG A N 1
ATOM 2149 C CA . ARG A 1 283 ? -8.176 -8.386 14.327 1.00 95.94 283 ARG A CA 1
ATOM 2150 C C . ARG A 1 283 ? -8.973 -9.676 14.214 1.00 95.94 283 ARG A C 1
ATOM 2152 O O . ARG A 1 283 ? -8.527 -10.620 13.565 1.00 95.94 283 ARG A O 1
ATOM 2159 N N . ILE A 1 284 ? -10.168 -9.673 14.786 1.00 97.75 284 ILE A N 1
ATOM 2160 C CA . ILE A 1 284 ? -11.172 -10.728 14.659 1.00 97.75 284 ILE A CA 1
ATOM 2161 C C . ILE A 1 284 ? -12.350 -10.203 13.830 1.00 97.75 284 ILE A C 1
ATOM 2163 O O . ILE A 1 284 ? -12.760 -9.056 13.999 1.00 97.75 284 ILE A O 1
ATOM 2167 N N . ILE A 1 285 ? -12.868 -11.005 12.900 1.00 97.75 285 ILE A N 1
ATOM 2168 C CA . ILE A 1 285 ? -13.924 -10.629 11.949 1.00 97.75 285 ILE A CA 1
ATOM 2169 C C . ILE A 1 285 ? -14.991 -11.721 11.938 1.00 97.75 285 ILE A C 1
ATOM 2171 O O . ILE A 1 285 ? -14.663 -12.896 11.812 1.00 97.75 285 ILE A O 1
ATOM 2175 N N . LEU A 1 286 ? -16.265 -11.348 12.022 1.00 98.25 286 LEU A N 1
ATOM 2176 C CA . LEU A 1 286 ? -17.376 -12.294 11.900 1.00 98.25 286 LEU A CA 1
ATOM 2177 C C . LEU A 1 286 ? -17.544 -12.739 10.444 1.00 98.25 286 LEU A C 1
ATOM 2179 O O . LEU A 1 286 ? -17.625 -11.907 9.539 1.00 98.25 286 LEU A O 1
ATOM 2183 N N . THR A 1 287 ? -17.662 -14.042 10.214 1.00 98.12 287 THR A N 1
ATOM 2184 C CA . THR A 1 287 ? -17.843 -14.648 8.882 1.00 98.12 287 THR A CA 1
ATOM 2185 C C . THR A 1 287 ? -19.251 -15.206 8.670 1.00 98.12 287 THR A C 1
ATOM 2187 O O . THR A 1 287 ? -19.601 -15.608 7.560 1.00 98.12 287 THR A O 1
ATOM 2190 N N . SER A 1 288 ? -20.097 -15.167 9.701 1.00 98.38 288 SER A N 1
ATOM 2191 C CA . SER A 1 288 ? -21.503 -15.570 9.645 1.00 98.38 288 SER A CA 1
ATOM 2192 C C . SER A 1 288 ? -22.387 -14.659 10.514 1.00 98.38 288 SER A C 1
ATOM 2194 O O . SER A 1 288 ? -21.925 -13.645 11.040 1.00 98.38 288 SER A O 1
ATOM 2196 N N . GLY A 1 289 ? -23.678 -14.989 10.619 1.00 97.25 289 GLY A N 1
ATOM 2197 C CA . GLY A 1 289 ? -24.634 -14.247 11.442 1.00 97.25 289 GLY A CA 1
ATOM 2198 C C . GLY A 1 289 ? -25.153 -12.951 10.812 1.00 97.25 289 GLY A C 1
ATOM 2199 O O . GLY A 1 289 ? -24.864 -12.610 9.664 1.00 97.25 289 GLY A O 1
ATOM 2200 N N . ALA A 1 290 ? -25.965 -12.214 11.576 1.00 96.38 290 ALA A N 1
ATOM 2201 C CA . ALA A 1 290 ? -26.543 -10.936 11.140 1.00 96.38 290 ALA A CA 1
ATOM 2202 C C . ALA A 1 290 ? -25.500 -9.807 11.046 1.00 96.38 290 ALA A C 1
ATOM 2204 O O . ALA A 1 290 ? -25.711 -8.829 10.329 1.00 96.38 290 ALA A O 1
ATOM 2205 N N . SER A 1 291 ? -24.380 -9.967 11.752 1.00 96.19 291 SER A N 1
ATOM 2206 C CA . SER A 1 291 ? -23.284 -9.002 11.848 1.00 96.19 291 SER A CA 1
ATOM 2207 C C . SER A 1 291 ? -22.078 -9.397 10.979 1.00 96.19 291 SER A C 1
ATOM 2209 O O . SER A 1 291 ? -20.966 -8.949 11.241 1.00 96.19 291 SER A O 1
ATOM 2211 N N . VAL A 1 292 ? -22.267 -10.233 9.949 1.00 97.00 292 VAL A N 1
ATOM 2212 C CA . VAL A 1 292 ? -21.178 -10.691 9.068 1.00 97.00 292 VAL A CA 1
ATOM 2213 C C . VAL A 1 292 ? -20.342 -9.526 8.519 1.00 97.00 292 VAL A C 1
ATOM 2215 O O . VAL A 1 292 ? -20.858 -8.498 8.076 1.00 97.00 292 VAL A O 1
ATOM 2218 N N . GLY A 1 293 ? -19.022 -9.687 8.569 1.00 95.38 293 GLY A N 1
ATOM 2219 C CA . GLY A 1 293 ? -18.032 -8.677 8.213 1.00 95.38 293 GLY A CA 1
ATOM 2220 C C . GLY A 1 293 ? -17.737 -7.661 9.318 1.00 95.38 293 GLY A C 1
ATOM 2221 O O . GLY A 1 293 ? -16.764 -6.915 9.182 1.00 95.38 293 GLY A O 1
ATOM 2222 N N . ALA A 1 294 ? -18.528 -7.607 10.397 1.00 95.81 294 ALA A N 1
ATOM 2223 C CA . ALA A 1 294 ? -18.172 -6.800 11.555 1.00 95.81 294 ALA A CA 1
ATOM 2224 C C . ALA A 1 294 ? -16.875 -7.313 12.184 1.00 95.81 294 ALA A C 1
ATOM 2226 O O . ALA A 1 294 ? -16.583 -8.509 12.141 1.00 95.81 294 ALA A O 1
ATOM 2227 N N . TYR A 1 295 ? -16.096 -6.408 12.764 1.00 96.31 295 TYR A N 1
ATOM 2228 C CA . TYR A 1 295 ? -14.787 -6.739 13.310 1.00 96.31 295 TYR A CA 1
ATOM 2229 C C . TYR A 1 295 ? -14.533 -6.069 14.653 1.00 96.31 295 TYR A C 1
ATOM 2231 O O . TYR A 1 295 ? -15.092 -5.018 14.955 1.00 96.31 295 TYR A O 1
ATOM 2239 N N . ALA A 1 296 ? -13.649 -6.679 15.430 1.00 95.75 296 ALA A N 1
ATOM 2240 C CA . ALA A 1 296 ? -13.114 -6.159 16.677 1.00 95.75 296 ALA A CA 1
ATOM 2241 C C . ALA A 1 296 ? -11.609 -6.462 16.756 1.00 95.75 296 ALA A C 1
ATOM 2243 O O . ALA A 1 296 ? -11.046 -7.156 15.903 1.00 95.75 296 ALA A O 1
ATOM 2244 N N . TRP A 1 297 ? -10.947 -5.948 17.784 1.00 94.69 297 TRP A N 1
ATOM 2245 C CA . TRP A 1 297 ? -9.543 -6.223 18.080 1.00 94.69 297 TRP A CA 1
ATOM 2246 C C . TRP A 1 297 ? -9.426 -7.013 19.370 1.00 94.69 297 TRP A C 1
ATOM 2248 O O . TRP A 1 297 ? -10.081 -6.668 20.349 1.00 94.69 297 TRP A O 1
ATOM 2258 N N . ILE A 1 298 ? -8.597 -8.055 19.377 1.00 95.06 298 ILE A N 1
ATOM 2259 C CA . ILE A 1 298 ? -8.308 -8.853 20.571 1.00 95.06 298 ILE A CA 1
ATOM 2260 C C . ILE A 1 298 ? -7.322 -8.059 21.422 1.00 95.06 298 ILE A C 1
ATOM 2262 O O . ILE A 1 298 ? -6.163 -7.896 21.050 1.00 95.06 298 ILE A O 1
ATOM 2266 N N . ILE A 1 299 ? -7.782 -7.540 22.555 1.00 90.12 299 ILE A N 1
ATOM 2267 C CA . ILE A 1 299 ? -7.003 -6.613 23.378 1.00 90.12 299 ILE A CA 1
ATOM 2268 C C . ILE A 1 299 ? -6.148 -7.361 24.398 1.00 90.12 299 ILE A C 1
ATOM 2270 O O . ILE A 1 299 ? -4.978 -7.035 24.576 1.00 90.12 299 ILE A O 1
ATOM 2274 N N . LYS A 1 300 ? -6.730 -8.356 25.071 1.00 89.56 300 LYS A N 1
ATOM 2275 C CA . LYS A 1 300 ? -6.083 -9.072 26.174 1.00 89.56 300 LYS A CA 1
ATOM 2276 C C . LYS A 1 300 ? -6.624 -10.487 26.283 1.00 89.56 300 LYS A C 1
ATOM 2278 O O . LYS A 1 300 ? -7.834 -10.690 26.212 1.00 89.56 300 LYS A O 1
ATOM 2283 N N . ASP A 1 301 ? -5.736 -11.451 26.486 1.00 94.56 301 ASP A N 1
ATOM 2284 C CA . ASP A 1 301 ? -6.113 -12.818 26.842 1.00 94.56 301 ASP A CA 1
ATOM 2285 C C . ASP A 1 301 ? -6.509 -12.886 28.326 1.00 94.56 301 ASP A C 1
ATOM 2287 O O . ASP A 1 301 ? -5.804 -12.365 29.193 1.00 94.56 301 ASP A O 1
ATOM 2291 N N . LEU A 1 302 ? -7.650 -13.511 28.620 1.00 94.38 302 LEU A N 1
ATOM 2292 C CA . LEU A 1 302 ? -8.122 -13.755 29.988 1.00 94.38 302 LEU A CA 1
ATOM 2293 C C . LEU A 1 302 ? -7.820 -15.191 30.445 1.00 94.38 302 LEU A C 1
ATOM 2295 O O . LEU A 1 302 ? -8.143 -15.568 31.575 1.00 94.38 302 LEU A O 1
ATOM 2299 N N . GLY A 1 303 ? -7.213 -16.003 29.574 1.00 94.75 303 GLY A N 1
ATOM 2300 C CA . GLY A 1 303 ? -7.116 -17.442 29.742 1.00 94.75 303 GLY A CA 1
ATOM 2301 C C . GLY A 1 303 ? -8.479 -18.118 29.586 1.00 94.75 303 GLY A C 1
ATOM 2302 O O . GLY A 1 303 ? -9.490 -17.496 29.261 1.00 94.75 303 GLY A O 1
ATOM 2303 N N . SER A 1 304 ? -8.520 -19.435 29.815 1.00 93.38 304 SER A N 1
ATOM 2304 C CA . SER A 1 304 ? -9.749 -20.243 29.682 1.00 93.38 304 SER A CA 1
ATOM 2305 C C . SER A 1 304 ? -10.487 -20.000 28.357 1.00 93.38 304 SER A C 1
ATOM 2307 O O . SER A 1 304 ? -11.717 -19.957 28.315 1.00 93.38 304 SER A O 1
ATOM 2309 N N . ASN A 1 305 ? -9.717 -19.803 27.286 1.00 97.12 305 ASN A N 1
ATOM 2310 C CA . ASN A 1 305 ? -10.209 -19.581 25.933 1.00 97.12 305 ASN A CA 1
ATOM 2311 C C . ASN A 1 305 ? -11.153 -18.368 25.809 1.00 97.12 305 ASN A C 1
ATOM 2313 O O . ASN A 1 305 ? -12.105 -18.374 25.026 1.00 97.12 305 ASN A O 1
ATOM 2317 N N . SER A 1 306 ? -10.908 -17.336 26.622 1.00 97.31 306 SER A N 1
ATOM 2318 C CA . SER A 1 306 ? -11.651 -16.075 26.623 1.00 97.31 306 SER A CA 1
ATOM 2319 C C . SER A 1 306 ? -10.711 -14.886 26.460 1.00 97.31 306 SER A C 1
ATOM 2321 O O . SER A 1 306 ? -9.573 -14.917 26.923 1.00 97.31 306 SER A O 1
ATOM 2323 N N . CYS A 1 307 ? -11.184 -13.816 25.830 1.00 96.81 307 CYS A N 1
ATOM 2324 C CA . CYS A 1 307 ? -10.411 -12.589 25.671 1.00 96.81 307 CYS A CA 1
ATOM 2325 C C . CYS A 1 307 ? -11.278 -11.334 25.803 1.00 96.81 307 CYS A C 1
ATOM 2327 O O . CYS A 1 307 ? -12.492 -11.362 25.585 1.00 96.81 307 CYS A O 1
ATOM 2329 N N . VAL A 1 308 ? -10.628 -10.225 26.158 1.00 93.06 308 VAL A N 1
ATOM 2330 C CA . VAL A 1 308 ? -11.190 -8.875 26.056 1.00 93.06 308 VAL A CA 1
ATOM 2331 C C . VAL A 1 308 ? -11.035 -8.408 24.618 1.00 93.06 308 VAL A C 1
ATOM 2333 O O . VAL A 1 308 ? -9.961 -8.550 24.027 1.00 93.06 308 VAL A O 1
ATOM 2336 N N . ILE A 1 309 ? -12.084 -7.804 24.078 1.00 94.50 309 ILE A N 1
ATOM 2337 C CA . ILE A 1 309 ? -12.109 -7.284 22.711 1.00 94.50 309 ILE A CA 1
ATOM 2338 C C . ILE A 1 309 ? -12.520 -5.818 22.680 1.00 94.50 309 ILE A C 1
ATOM 2340 O O . ILE A 1 309 ? -13.173 -5.345 23.603 1.00 94.50 309 ILE A O 1
ATOM 2344 N N . SER A 1 310 ? -12.184 -5.110 21.601 1.00 91.38 310 SER A N 1
ATOM 2345 C CA . SER A 1 310 ? -12.794 -3.811 21.296 1.00 91.38 310 SER A CA 1
ATOM 2346 C C . SER A 1 310 ? -14.291 -3.965 20.979 1.00 91.38 310 SER A C 1
ATOM 2348 O O . SER A 1 310 ? -14.754 -5.077 20.710 1.00 91.38 310 SER A O 1
ATOM 2350 N N . PRO A 1 311 ? -15.068 -2.868 20.938 1.00 89.88 311 PRO A N 1
ATOM 2351 C CA . PRO A 1 311 ? -16.412 -2.897 20.374 1.00 89.88 311 PRO A CA 1
ATOM 2352 C C . PRO A 1 311 ? -16.383 -3.457 18.949 1.00 89.88 311 PRO A C 1
ATOM 2354 O O . PRO A 1 311 ? -15.443 -3.193 18.191 1.00 89.88 311 PRO A O 1
ATOM 2357 N N . TRP A 1 312 ? -17.409 -4.225 18.586 1.00 93.69 312 TRP A N 1
ATOM 2358 C CA . TRP A 1 312 ? -17.564 -4.732 17.227 1.00 93.69 312 TRP A CA 1
ATOM 2359 C C . TRP A 1 312 ? -18.053 -3.616 16.325 1.00 93.69 312 TRP A C 1
ATOM 2361 O O . TRP A 1 312 ? -19.079 -3.014 16.612 1.00 93.69 312 TRP A O 1
ATOM 2371 N N . ILE A 1 313 ? -17.375 -3.366 15.213 1.00 93.12 313 ILE A N 1
ATOM 2372 C CA . ILE A 1 313 ? -17.768 -2.341 14.247 1.00 93.12 313 ILE A CA 1
ATOM 2373 C C . ILE A 1 313 ? -18.195 -2.983 12.937 1.00 93.12 313 ILE A C 1
ATOM 2375 O O . ILE A 1 313 ? -17.531 -3.885 12.431 1.00 93.12 313 ILE A O 1
ATOM 2379 N N . ALA A 1 314 ? -19.309 -2.514 12.374 1.00 92.06 314 ALA A N 1
ATOM 2380 C CA . ALA A 1 314 ? -19.814 -2.987 11.091 1.00 92.06 314 ALA A CA 1
ATOM 2381 C C . ALA A 1 314 ? -18.822 -2.718 9.940 1.00 92.06 314 ALA A C 1
ATOM 2383 O O . ALA A 1 314 ? -18.263 -1.631 9.830 1.00 92.06 314 ALA A O 1
ATOM 2384 N N . ALA A 1 315 ? -18.679 -3.669 9.008 1.00 86.12 315 ALA A N 1
ATOM 2385 C CA . ALA A 1 315 ? -17.706 -3.612 7.903 1.00 86.12 315 ALA A CA 1
ATOM 2386 C C . ALA A 1 315 ? -17.740 -2.322 7.056 1.00 86.12 315 ALA A C 1
ATOM 2388 O O . ALA A 1 315 ? -16.722 -1.894 6.516 1.00 86.12 315 ALA A O 1
ATOM 2389 N N . ASN A 1 316 ? -18.930 -1.735 6.902 1.00 79.81 316 ASN A N 1
ATOM 2390 C CA . ASN A 1 316 ? -19.199 -0.610 6.004 1.00 79.81 316 ASN A CA 1
ATOM 2391 C C . ASN A 1 316 ? -19.627 0.659 6.752 1.00 79.81 316 ASN A C 1
ATOM 2393 O O . ASN A 1 316 ? -20.283 1.522 6.168 1.00 79.81 316 ASN A O 1
ATOM 2397 N N . GLY A 1 317 ? -19.308 0.777 8.040 1.00 80.38 317 GLY A N 1
ATOM 2398 C CA . GLY A 1 317 ? -19.747 1.927 8.809 1.00 80.38 317 GLY A CA 1
ATOM 2399 C C . GLY A 1 317 ? -19.028 2.106 10.129 1.00 80.38 317 GLY A C 1
ATOM 2400 O O . GLY A 1 317 ? -18.122 1.368 10.490 1.00 80.38 317 GLY A O 1
ATOM 2401 N N . PHE A 1 318 ? -19.486 3.123 10.841 1.00 81.38 318 PHE A N 1
ATOM 2402 C CA . PHE A 1 318 ? -19.001 3.499 12.162 1.00 81.38 318 PHE A CA 1
ATOM 2403 C C . PHE A 1 318 ? -19.987 3.104 13.272 1.00 81.38 318 PHE A C 1
ATOM 2405 O O . PHE A 1 318 ? -19.943 3.628 14.383 1.00 81.38 318 PHE A O 1
ATOM 2412 N N . SER A 1 319 ? -20.932 2.217 12.950 1.00 88.12 319 SER A N 1
ATOM 2413 C CA . SER A 1 319 ? -21.920 1.704 13.890 1.00 88.12 319 SER A CA 1
ATOM 2414 C C . SER A 1 319 ? -21.400 0.450 14.571 1.00 88.12 319 SER A C 1
ATOM 2416 O O . SER A 1 319 ? -20.838 -0.435 13.917 1.00 88.12 319 SER A O 1
ATOM 2418 N N . GLU A 1 320 ? -21.677 0.352 15.862 1.00 89.50 320 GLU A N 1
ATOM 2419 C CA . GLU A 1 320 ? -21.444 -0.868 16.613 1.00 89.50 320 GLU A CA 1
ATOM 2420 C C . GLU A 1 320 ? -22.351 -2.001 16.116 1.00 89.50 320 GLU A C 1
ATOM 2422 O O . GLU A 1 320 ? -23.510 -1.786 15.751 1.00 89.50 320 GLU A O 1
ATOM 2427 N N . ALA A 1 321 ? -21.800 -3.206 16.078 1.00 93.56 321 ALA A N 1
ATOM 2428 C CA . ALA A 1 321 ? -22.494 -4.4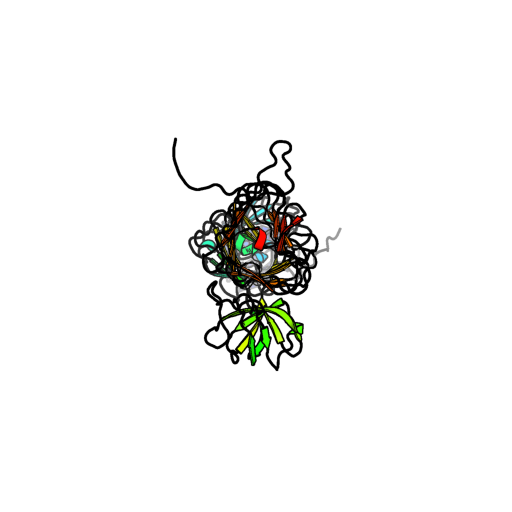41 15.769 1.00 93.56 321 ALA A CA 1
ATOM 2429 C C . ALA A 1 321 ? -22.568 -5.316 17.026 1.00 93.56 321 ALA A C 1
ATOM 2431 O O . ALA A 1 321 ? -21.770 -5.184 17.948 1.00 93.56 321 ALA A O 1
ATOM 2432 N N . THR A 1 322 ? -23.522 -6.239 17.073 1.00 93.88 322 THR A N 1
ATOM 2433 C CA . THR A 1 322 ? -23.641 -7.188 18.186 1.00 93.88 322 THR A CA 1
ATOM 2434 C C . THR A 1 322 ? -23.529 -8.602 17.624 1.00 93.88 322 THR A C 1
ATOM 2436 O O . THR A 1 322 ? -24.379 -8.976 16.809 1.00 93.88 322 THR A O 1
ATOM 2439 N N . PRO A 1 323 ? -22.493 -9.381 17.980 1.00 97.00 323 PRO A N 1
ATOM 2440 C CA . PRO A 1 323 ? -22.412 -10.782 17.577 1.00 97.00 323 PRO A CA 1
ATOM 2441 C C . PRO A 1 323 ? -23.346 -11.662 18.413 1.00 97.00 323 PRO A C 1
ATOM 2443 O O . PRO A 1 323 ? -23.738 -11.307 19.527 1.00 97.00 323 PRO A O 1
ATOM 2446 N N . ALA A 1 324 ? -23.658 -12.844 17.891 1.00 97.31 324 ALA A N 1
ATOM 2447 C CA . ALA A 1 324 ? -24.363 -13.907 18.598 1.00 97.31 324 ALA A CA 1
ATOM 2448 C C . ALA A 1 324 ? -23.413 -15.038 19.037 1.00 97.31 324 ALA A C 1
ATOM 2450 O O . ALA A 1 324 ? -22.362 -15.263 18.440 1.00 97.31 324 ALA A O 1
ATOM 2451 N N . ILE A 1 325 ? -23.823 -15.809 20.054 1.00 96.31 325 ILE A N 1
ATOM 2452 C CA . ILE A 1 325 ? -23.095 -16.961 20.640 1.00 96.31 325 ILE A CA 1
ATOM 2453 C C . ILE A 1 325 ? -23.006 -18.205 19.730 1.00 96.31 325 ILE A C 1
ATOM 2455 O O . ILE A 1 325 ? -22.925 -19.333 20.206 1.00 96.31 325 ILE A O 1
ATOM 2459 N N . THR A 1 326 ? -23.090 -18.010 18.421 1.00 97.50 326 THR A N 1
ATOM 2460 C CA . THR A 1 326 ? -22.942 -19.041 17.386 1.00 97.50 326 THR A CA 1
ATOM 2461 C C . THR A 1 326 ? -22.324 -18.471 16.114 1.00 97.50 326 THR A C 1
ATOM 2463 O O . THR A 1 326 ? -22.279 -19.167 15.105 1.00 97.50 326 THR A O 1
ATOM 2466 N N . ASP A 1 327 ? -21.937 -17.193 16.118 1.00 98.44 327 ASP A N 1
ATOM 2467 C CA . ASP A 1 327 ? -21.342 -16.582 14.942 1.00 98.44 327 ASP A CA 1
ATOM 2468 C C . ASP A 1 327 ? -19.922 -17.132 14.770 1.00 98.44 327 ASP A C 1
ATOM 2470 O O . ASP A 1 327 ? -19.083 -17.072 15.674 1.00 98.44 327 ASP A O 1
ATOM 2474 N N . ASP A 1 328 ? -19.669 -17.684 13.591 1.00 98.50 328 ASP A N 1
ATOM 2475 C CA . ASP A 1 328 ? -18.335 -18.023 13.114 1.00 98.50 328 ASP A CA 1
ATOM 2476 C C . ASP A 1 328 ? -17.500 -16.760 12.879 1.00 98.50 328 ASP A C 1
ATOM 2478 O O . ASP A 1 328 ? -18.020 -15.709 12.477 1.00 98.50 328 ASP A O 1
ATOM 2482 N N . TYR A 1 329 ? -16.193 -16.878 13.099 1.00 98.69 329 TYR A N 1
ATOM 2483 C CA . TYR A 1 329 ? -15.237 -15.795 12.923 1.00 98.69 329 TYR A CA 1
ATOM 2484 C C . TYR A 1 329 ? -13.911 -16.262 12.317 1.00 98.69 329 TYR A C 1
ATOM 2486 O O . TYR A 1 329 ? -13.544 -17.438 12.354 1.00 98.69 329 TYR A O 1
ATOM 2494 N N . GLU A 1 330 ? -13.156 -15.293 11.811 1.00 98.44 330 GLU A N 1
ATOM 2495 C CA . GLU A 1 330 ? -11.753 -15.416 11.431 1.00 98.44 330 GLU A CA 1
ATOM 2496 C C . GLU A 1 330 ? -10.895 -14.427 12.229 1.00 98.44 330 GLU A C 1
ATOM 2498 O O . GLU A 1 330 ? -11.307 -13.301 12.506 1.00 98.44 330 GLU A O 1
ATOM 2503 N N . ILE A 1 331 ? -9.687 -14.840 12.603 1.00 98.19 331 ILE A N 1
ATOM 2504 C CA . ILE A 1 331 ? -8.630 -13.951 13.088 1.00 98.19 331 ILE A CA 1
ATOM 2505 C C . ILE A 1 331 ? -7.691 -13.730 11.912 1.00 98.19 331 ILE A C 1
ATOM 2507 O O . ILE A 1 331 ? -7.295 -14.696 11.252 1.00 98.19 331 ILE A O 1
ATOM 2511 N N . VAL A 1 332 ? -7.335 -12.475 11.645 1.00 97.94 332 VAL A N 1
ATOM 2512 C CA . VAL A 1 332 ? -6.559 -12.104 10.457 1.00 97.94 332 VAL A CA 1
ATOM 2513 C C . VAL A 1 332 ? -5.323 -11.281 10.791 1.00 97.94 332 VAL A C 1
ATOM 2515 O O . VAL A 1 332 ? -5.291 -10.541 11.776 1.00 97.94 332 VAL A O 1
ATOM 2518 N N . THR A 1 333 ? -4.320 -11.378 9.922 1.00 96.12 333 THR A N 1
ATOM 2519 C CA . THR A 1 333 ? -3.246 -10.388 9.777 1.00 96.12 333 THR A CA 1
ATOM 2520 C C . THR A 1 333 ? -3.476 -9.545 8.526 1.00 96.12 333 THR A C 1
ATOM 2522 O O . THR A 1 333 ? -4.293 -9.890 7.669 1.00 96.12 333 THR A O 1
ATOM 2525 N N . GLN A 1 334 ? -2.787 -8.412 8.445 1.00 95.50 334 GLN A N 1
ATOM 2526 C CA . GLN A 1 334 ? -2.975 -7.387 7.420 1.00 95.50 334 GLN A CA 1
ATOM 2527 C C . GLN A 1 334 ? -1.669 -7.128 6.688 1.00 95.50 334 GLN A C 1
ATOM 2529 O O . GLN A 1 334 ? -0.611 -7.231 7.309 1.00 95.50 334 GLN A O 1
ATOM 2534 N N . SER A 1 335 ? -1.757 -6.726 5.420 1.00 97.12 335 SER A N 1
ATOM 2535 C CA . SER A 1 335 ? -0.607 -6.193 4.692 1.00 97.12 335 SER A CA 1
ATOM 2536 C C . SER A 1 335 ? -0.034 -4.974 5.414 1.00 97.12 335 SER A C 1
ATOM 2538 O O . SER A 1 335 ? -0.770 -4.074 5.840 1.00 97.12 335 SER A O 1
ATOM 2540 N N . THR A 1 336 ? 1.285 -4.940 5.529 1.00 95.75 336 THR A N 1
ATOM 2541 C CA . THR A 1 336 ? 2.030 -3.897 6.224 1.00 95.75 336 THR A CA 1
ATOM 2542 C C . THR A 1 336 ? 2.478 -2.806 5.256 1.00 95.75 336 THR A C 1
ATOM 2544 O O . THR A 1 336 ? 2.961 -3.096 4.165 1.00 95.75 336 THR A O 1
ATOM 2547 N N . ILE A 1 337 ? 2.359 -1.540 5.655 1.00 95.19 337 ILE A N 1
ATOM 2548 C CA . ILE A 1 337 ? 2.989 -0.399 4.982 1.00 95.19 337 ILE A CA 1
ATOM 2549 C C . ILE A 1 337 ? 3.766 0.447 5.986 1.00 95.19 337 ILE A C 1
ATOM 2551 O O . ILE A 1 337 ? 3.345 0.623 7.131 1.00 95.19 337 ILE A O 1
ATOM 2555 N N . SER A 1 338 ? 4.897 0.994 5.551 1.00 91.94 338 SER A N 1
ATOM 2556 C CA . SER A 1 338 ? 5.728 1.869 6.375 1.00 91.94 338 SER A CA 1
ATOM 2557 C C . SER A 1 338 ? 5.384 3.327 6.112 1.00 91.94 338 SER A C 1
ATOM 2559 O O . SER A 1 338 ? 5.766 3.867 5.082 1.00 91.94 338 SER A O 1
ATOM 2561 N N . GLY A 1 339 ? 4.677 3.963 7.045 1.00 87.44 339 GLY A N 1
ATOM 2562 C CA . GLY A 1 339 ? 4.358 5.388 7.036 1.00 87.44 339 GLY A CA 1
ATOM 2563 C C . GLY A 1 339 ? 3.519 5.884 5.845 1.00 87.44 339 GLY A C 1
ATOM 2564 O O . GLY A 1 339 ? 3.611 5.405 4.718 1.00 87.44 339 GLY A O 1
ATOM 2565 N N . VAL A 1 340 ? 2.702 6.911 6.068 1.00 89.75 340 VAL A N 1
ATOM 2566 C CA . VAL A 1 340 ? 1.898 7.532 5.006 1.00 89.75 340 VAL A CA 1
ATOM 2567 C C . VAL A 1 340 ? 1.970 9.050 5.090 1.00 89.75 340 VAL A C 1
ATOM 2569 O O . VAL A 1 340 ? 1.506 9.628 6.069 1.00 89.75 340 VAL A O 1
ATOM 2572 N N . TYR A 1 341 ? 2.463 9.703 4.033 1.00 89.38 341 TYR A N 1
ATOM 2573 C CA . TYR A 1 341 ? 2.352 11.152 3.844 1.00 89.38 341 TYR A CA 1
ATOM 2574 C C . TYR A 1 341 ? 1.255 11.493 2.857 1.00 89.38 341 TYR A C 1
ATOM 2576 O O . TYR A 1 341 ? 1.327 11.095 1.700 1.00 89.38 341 TYR A O 1
ATOM 2584 N N . ALA A 1 342 ? 0.335 12.361 3.238 1.00 87.69 342 ALA A N 1
ATOM 2585 C CA . ALA A 1 342 ? -0.532 13.068 2.312 1.00 87.69 342 ALA A CA 1
ATOM 2586 C C . ALA A 1 342 ? -0.202 14.561 2.351 1.00 87.69 342 ALA A C 1
ATOM 2588 O O . ALA A 1 342 ? -0.579 15.264 3.284 1.00 87.69 342 ALA A O 1
ATOM 2589 N N . ASN A 1 343 ? 0.510 15.065 1.342 1.00 84.44 343 ASN A N 1
ATOM 2590 C CA . ASN A 1 343 ? 0.904 16.479 1.288 1.00 84.44 343 ASN A CA 1
ATOM 2591 C C . ASN A 1 343 ? -0.105 17.365 0.523 1.00 84.44 343 ASN A C 1
ATOM 2593 O O . ASN A 1 343 ? 0.167 18.535 0.258 1.00 84.44 343 ASN A O 1
ATOM 2597 N N . GLN A 1 344 ? -1.260 16.811 0.141 1.00 80.75 344 GLN A N 1
ATOM 2598 C CA . GLN A 1 344 ? -2.254 17.479 -0.700 1.00 80.75 344 GLN A CA 1
ATOM 2599 C C . GLN A 1 344 ? -3.454 17.982 0.112 1.00 80.75 344 GLN A C 1
ATOM 2601 O O . GLN A 1 344 ? -4.044 17.246 0.905 1.00 80.75 344 GLN A O 1
ATOM 2606 N N . VAL A 1 345 ? -3.854 19.231 -0.125 1.00 79.00 345 VAL A N 1
ATOM 2607 C CA . VAL A 1 345 ? -5.007 19.863 0.539 1.00 79.00 345 VAL A CA 1
ATOM 2608 C C . VAL A 1 345 ? -6.306 19.442 -0.163 1.00 79.00 345 VAL A C 1
ATOM 2610 O O . VAL A 1 345 ? -6.326 19.304 -1.382 1.00 79.00 345 VAL A O 1
ATOM 2613 N N . LEU A 1 346 ? -7.396 19.264 0.591 1.00 78.31 346 LEU A N 1
ATOM 2614 C CA . LEU A 1 346 ? -8.734 18.862 0.118 1.00 78.31 346 LEU A CA 1
ATOM 2615 C C . LEU A 1 346 ? -8.776 17.500 -0.591 1.00 78.31 346 LEU A C 1
ATOM 2617 O O . LEU A 1 346 ? -9.625 17.249 -1.444 1.00 78.31 346 LEU A O 1
ATOM 2621 N N . PHE A 1 347 ? -7.861 16.611 -0.225 1.00 84.31 347 PHE A N 1
ATOM 2622 C CA . PHE A 1 347 ? -7.767 15.263 -0.766 1.00 84.31 347 PHE A CA 1
ATOM 2623 C C . PHE A 1 347 ? -8.357 14.231 0.204 1.00 84.31 347 PHE A C 1
ATOM 2625 O O . PHE A 1 347 ? -8.208 14.378 1.416 1.00 84.31 347 PHE A O 1
ATOM 2632 N N . ARG A 1 348 ? -8.993 13.173 -0.318 1.00 91.12 348 ARG A N 1
ATOM 2633 C CA . ARG A 1 348 ? -9.547 12.069 0.480 1.00 91.12 348 ARG A CA 1
ATOM 2634 C C . ARG A 1 348 ? -8.654 10.829 0.381 1.00 91.12 348 ARG A C 1
ATOM 2636 O O . ARG A 1 348 ? -8.607 10.191 -0.664 1.00 91.12 348 ARG A O 1
ATOM 2643 N N . LEU A 1 349 ? -7.998 10.446 1.470 1.00 92.94 349 LEU A N 1
ATOM 2644 C CA . LEU A 1 349 ? -7.283 9.176 1.591 1.00 92.94 349 LEU A CA 1
ATOM 2645 C C . LEU A 1 349 ? -8.115 8.197 2.413 1.00 92.94 349 LEU A C 1
ATOM 2647 O O . LEU A 1 349 ? -8.576 8.539 3.496 1.00 92.94 349 LEU A O 1
ATOM 2651 N N . ILE A 1 350 ? -8.294 6.976 1.934 1.00 94.19 350 ILE A N 1
ATOM 2652 C CA . ILE A 1 350 ? -8.918 5.890 2.684 1.00 94.19 350 ILE A CA 1
ATOM 2653 C C . ILE A 1 350 ? -7.871 4.792 2.825 1.00 94.19 350 ILE A C 1
ATOM 2655 O O . ILE A 1 350 ? -7.410 4.241 1.834 1.00 94.19 350 ILE A O 1
ATOM 2659 N N . LEU A 1 351 ? -7.486 4.477 4.052 1.00 94.75 351 LEU A N 1
ATOM 2660 C CA . LEU A 1 351 ? -6.640 3.337 4.376 1.00 94.75 351 LEU A CA 1
ATOM 2661 C C . LEU A 1 351 ? -7.555 2.252 4.937 1.00 94.75 351 LEU A C 1
ATOM 2663 O O . LEU A 1 351 ? -8.384 2.531 5.805 1.00 94.75 351 LEU A O 1
ATOM 2667 N N . ARG A 1 352 ? -7.462 1.032 4.415 1.00 95.25 352 ARG A N 1
ATOM 2668 C CA . ARG A 1 352 ? -8.345 -0.068 4.805 1.00 95.25 352 ARG A CA 1
ATOM 2669 C C . ARG A 1 352 ? -7.562 -1.356 4.964 1.00 95.25 352 ARG A C 1
ATOM 2671 O O . ARG A 1 352 ? -6.811 -1.710 4.070 1.00 95.25 352 ARG A O 1
ATOM 2678 N N . ASP A 1 353 ? -7.818 -2.094 6.040 1.00 95.31 353 ASP A N 1
ATOM 2679 C CA . ASP A 1 353 ? -7.234 -3.427 6.251 1.00 95.31 353 ASP A CA 1
ATOM 2680 C C . ASP A 1 353 ? -5.695 -3.447 6.201 1.00 95.31 353 ASP A C 1
ATOM 2682 O O . ASP A 1 353 ? -5.106 -4.404 5.711 1.00 95.31 353 ASP A O 1
ATOM 2686 N N . LEU A 1 354 ? -5.050 -2.386 6.691 1.00 95.88 354 LEU A N 1
ATOM 2687 C CA . LEU A 1 354 ? -3.597 -2.220 6.656 1.00 95.88 354 LEU A CA 1
ATOM 2688 C C . LEU A 1 354 ? -3.013 -2.203 8.062 1.00 95.88 354 LEU A C 1
ATOM 2690 O O . LEU A 1 354 ? -3.576 -1.560 8.951 1.00 95.88 354 LEU A O 1
ATOM 2694 N N . LYS A 1 355 ? -1.829 -2.792 8.206 1.00 95.00 355 LYS A N 1
ATOM 2695 C CA . LYS A 1 355 ? -0.930 -2.520 9.322 1.00 95.00 355 LYS A CA 1
ATOM 2696 C C . LYS A 1 355 ? 0.019 -1.391 8.933 1.00 95.00 355 LYS A C 1
ATOM 2698 O O . LYS A 1 355 ? 0.768 -1.502 7.971 1.00 95.00 355 LYS A O 1
ATOM 2703 N N . ILE A 1 356 ? -0.012 -0.283 9.657 1.00 93.06 356 ILE A N 1
ATOM 2704 C CA . ILE A 1 356 ? 0.785 0.908 9.370 1.00 93.06 356 ILE A CA 1
ATOM 2705 C C . ILE A 1 356 ? 1.871 1.007 10.430 1.00 93.06 356 ILE A C 1
ATOM 2707 O O . ILE A 1 356 ? 1.583 1.247 11.603 1.00 93.06 356 ILE A O 1
ATOM 2711 N N . ILE A 1 357 ? 3.120 0.832 10.011 1.00 90.12 357 ILE A N 1
ATOM 2712 C CA . ILE A 1 357 ? 4.281 0.949 10.892 1.00 90.12 357 ILE A CA 1
ATOM 2713 C C . ILE A 1 357 ? 4.972 2.297 10.698 1.00 90.12 357 ILE A C 1
ATOM 2715 O O . ILE A 1 357 ? 4.992 2.847 9.598 1.00 90.12 357 ILE A O 1
ATOM 2719 N N . SER A 1 358 ? 5.548 2.843 11.766 1.00 84.69 358 SER A N 1
ATOM 2720 C CA . SER A 1 358 ? 6.413 4.023 11.657 1.00 84.69 358 SER A CA 1
ATOM 2721 C C . SER A 1 358 ? 7.675 3.706 10.828 1.00 84.69 358 SER A C 1
ATOM 2723 O O . SER A 1 358 ? 8.267 2.643 11.042 1.00 84.69 358 SER A O 1
ATOM 2725 N N . PRO A 1 359 ? 8.149 4.620 9.952 1.00 80.81 359 PRO A N 1
ATOM 2726 C CA . PRO A 1 359 ? 9.322 4.418 9.087 1.00 80.81 359 PRO A CA 1
ATOM 2727 C C . PRO A 1 359 ? 10.687 4.361 9.809 1.00 80.81 359 PRO A C 1
ATOM 2729 O O . PRO A 1 359 ? 11.740 4.409 9.173 1.00 80.81 359 PRO A O 1
ATOM 2732 N N . GLY A 1 360 ? 10.692 4.218 11.138 1.00 77.56 360 GLY A N 1
ATOM 2733 C CA . GLY A 1 360 ? 11.882 4.035 11.968 1.00 77.56 360 GLY A CA 1
ATOM 2734 C C . GLY A 1 360 ? 12.509 5.334 12.493 1.00 77.56 360 GLY A C 1
ATOM 2735 O O . GLY A 1 360 ? 12.191 6.442 12.059 1.00 77.56 360 GLY A O 1
ATOM 2736 N N . ALA A 1 361 ? 13.449 5.180 13.435 1.00 66.19 361 ALA A N 1
ATOM 2737 C CA . ALA A 1 361 ? 14.044 6.255 14.246 1.00 66.19 361 ALA A CA 1
ATOM 2738 C C . ALA A 1 361 ? 14.697 7.400 13.456 1.00 66.19 361 ALA A C 1
ATOM 2740 O O . ALA A 1 361 ? 14.817 8.528 13.940 1.00 66.19 361 ALA A O 1
ATOM 2741 N N . SER A 1 362 ? 15.130 7.135 12.221 1.00 68.50 362 SER A N 1
ATOM 2742 C CA . SER A 1 362 ? 15.750 8.146 11.359 1.00 68.50 362 SER A CA 1
ATOM 2743 C C . SER A 1 362 ? 14.789 9.277 10.973 1.00 68.50 362 SER A C 1
ATOM 2745 O O . SER A 1 362 ? 15.245 10.347 10.569 1.00 68.50 362 SER A O 1
ATOM 2747 N N . TYR A 1 363 ? 13.480 9.078 11.149 1.00 67.94 363 TYR A N 1
ATOM 2748 C CA . TYR A 1 363 ? 12.439 10.026 10.773 1.00 67.94 363 TYR A CA 1
ATOM 2749 C C . TYR A 1 363 ? 11.558 10.426 11.959 1.00 67.94 363 TYR A C 1
ATOM 2751 O O . TYR A 1 363 ? 10.340 10.389 11.874 1.00 67.94 363 TYR A O 1
ATOM 2759 N N . TRP A 1 364 ? 12.153 10.896 13.057 1.00 66.62 364 TRP A N 1
ATOM 2760 C CA . TRP A 1 364 ? 11.415 11.412 14.227 1.00 66.62 364 TRP A CA 1
ATOM 2761 C C . TRP A 1 364 ? 10.364 12.503 13.908 1.00 66.62 364 TRP A C 1
ATOM 2763 O O . TRP A 1 364 ? 9.494 12.794 14.727 1.00 66.62 364 TRP A O 1
ATOM 2773 N N . TRP A 1 365 ? 10.452 13.135 12.732 1.00 65.94 365 TRP A N 1
ATOM 2774 C CA . TRP A 1 365 ? 9.519 14.150 12.237 1.00 65.94 365 TRP A CA 1
ATOM 2775 C C . TRP A 1 365 ? 8.429 13.602 11.299 1.00 65.94 365 TRP A C 1
ATOM 2777 O O . TRP A 1 365 ? 7.533 14.363 10.925 1.00 65.94 365 TRP A O 1
ATOM 2787 N N . ILE A 1 366 ? 8.484 12.316 10.937 1.00 64.06 366 ILE A N 1
ATOM 2788 C CA . ILE A 1 366 ? 7.473 11.613 10.145 1.00 64.06 366 ILE A CA 1
ATOM 2789 C C . ILE A 1 366 ? 6.760 10.617 11.060 1.00 64.06 366 ILE A C 1
ATOM 2791 O O . ILE A 1 366 ? 7.341 9.628 11.495 1.00 64.06 366 ILE A O 1
ATOM 2795 N N . GLY A 1 367 ? 5.487 10.878 11.354 1.00 67.31 367 GLY A N 1
ATOM 2796 C CA . GLY A 1 367 ? 4.646 9.897 12.036 1.00 67.31 367 GLY A CA 1
ATOM 2797 C C . GLY A 1 367 ? 4.265 8.757 11.094 1.00 67.31 367 GLY A C 1
ATOM 2798 O O . GLY A 1 367 ? 4.393 8.873 9.877 1.00 67.31 367 GLY A O 1
ATOM 2799 N N . SER A 1 368 ? 3.695 7.684 11.640 1.00 75.25 368 SER A N 1
ATOM 2800 C CA . SER A 1 368 ? 3.108 6.594 10.841 1.00 75.25 368 SER A CA 1
ATOM 2801 C C . SER A 1 368 ? 2.055 7.124 9.862 1.00 75.25 368 SER A C 1
ATOM 2803 O O . SER A 1 368 ? 1.867 6.580 8.780 1.00 75.25 368 SER A O 1
ATOM 2805 N N . ILE A 1 369 ? 1.387 8.224 10.218 1.00 82.06 369 ILE A N 1
ATOM 2806 C CA . ILE A 1 369 ? 0.519 8.981 9.321 1.00 82.06 369 ILE A CA 1
ATOM 2807 C C . ILE A 1 369 ? 0.839 10.463 9.480 1.00 82.06 369 ILE A C 1
ATOM 2809 O O . ILE A 1 369 ? 0.880 10.984 10.598 1.00 82.06 369 ILE A O 1
ATOM 2813 N N . GLN A 1 370 ? 1.014 11.133 8.347 1.00 82.19 370 GLN A N 1
ATOM 2814 C CA . GLN A 1 370 ? 1.161 12.568 8.229 1.00 82.19 370 GLN A CA 1
ATOM 2815 C C . GLN A 1 370 ? 0.246 13.076 7.117 1.00 82.19 370 GLN A C 1
ATOM 2817 O O . GLN A 1 370 ? 0.276 12.589 5.993 1.00 82.19 370 GLN A O 1
ATOM 2822 N N . CYS A 1 371 ? -0.561 14.090 7.406 1.00 78.44 371 CYS A N 1
ATOM 2823 C CA . CYS A 1 371 ? -1.398 14.754 6.410 1.00 78.44 371 CYS A CA 1
ATOM 2824 C C . CYS A 1 371 ? -1.250 16.265 6.489 1.00 78.44 371 CYS A C 1
ATOM 2826 O O . CYS A 1 371 ? -0.928 16.802 7.550 1.00 78.44 371 CYS A O 1
ATOM 2828 N N . LYS A 1 372 ? -1.486 16.928 5.354 1.00 81.69 372 LYS A N 1
ATOM 2829 C CA . LYS A 1 372 ? -1.513 18.379 5.213 1.00 81.69 372 LYS A CA 1
ATOM 2830 C C . LYS A 1 372 ? -2.741 18.808 4.429 1.00 81.69 372 LYS A C 1
ATOM 2832 O O . LYS A 1 372 ? -2.714 18.855 3.204 1.00 81.69 372 LYS A O 1
ATOM 2837 N N . GLY A 1 373 ? -3.809 19.171 5.137 1.00 75.25 373 GLY A N 1
ATOM 2838 C CA . GLY A 1 373 ? -5.019 19.660 4.476 1.00 75.25 373 GLY A CA 1
ATOM 2839 C C . GLY A 1 373 ? -5.988 18.569 4.002 1.00 75.25 373 GLY A C 1
ATOM 2840 O O . GLY A 1 373 ? -6.936 18.893 3.292 1.00 75.25 373 GLY A O 1
ATOM 2841 N N . SER A 1 374 ? -5.716 17.291 4.288 1.00 78.94 374 SER A N 1
ATOM 2842 C CA . SER A 1 374 ? -6.432 16.135 3.724 1.00 78.94 374 SER A CA 1
ATOM 2843 C C . SER A 1 374 ? -7.456 15.545 4.702 1.00 78.94 374 SER A C 1
ATOM 2845 O O . SER A 1 374 ? -7.310 15.672 5.917 1.00 78.94 374 SER A O 1
ATOM 2847 N N . TYR A 1 375 ? -8.450 14.835 4.166 1.00 88.75 375 TYR A N 1
ATOM 2848 C CA . TYR A 1 375 ? -9.299 13.909 4.912 1.00 88.75 375 TYR A CA 1
ATOM 2849 C C . TYR A 1 375 ? -8.689 12.504 4.846 1.00 88.75 375 TYR A C 1
ATOM 2851 O O . TYR A 1 375 ? -8.542 11.962 3.750 1.00 88.75 375 TYR A O 1
ATOM 2859 N N . ILE A 1 376 ? -8.356 11.898 5.985 1.00 89.94 376 ILE 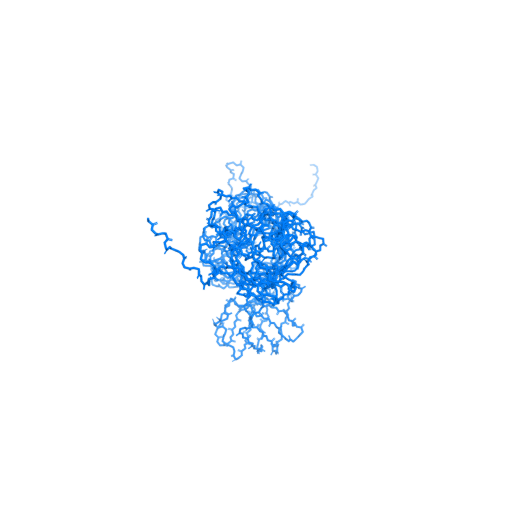A N 1
ATOM 2860 C CA . ILE A 1 376 ? -7.907 10.503 6.074 1.00 89.94 376 ILE A CA 1
ATOM 2861 C C . ILE A 1 376 ? -8.980 9.668 6.766 1.00 89.94 376 ILE A C 1
ATOM 2863 O O . ILE A 1 376 ? -9.391 9.976 7.878 1.00 89.94 376 ILE A O 1
ATOM 2867 N N . SER A 1 377 ? -9.396 8.567 6.146 1.00 91.50 377 SER A N 1
ATOM 2868 C CA . SER A 1 377 ? -10.229 7.559 6.792 1.00 91.50 377 SER A CA 1
ATOM 2869 C C . SER A 1 377 ? -9.449 6.282 7.060 1.00 91.50 377 SER A C 1
ATOM 2871 O O . SER A 1 377 ? -8.802 5.766 6.153 1.00 91.50 377 SER A O 1
ATOM 2873 N N . LEU A 1 378 ? -9.513 5.780 8.293 1.00 91.38 378 LEU A N 1
ATOM 2874 C CA . LEU A 1 378 ? -8.856 4.539 8.713 1.00 91.38 378 LEU A CA 1
ATOM 2875 C C . LEU A 1 378 ? -9.921 3.476 8.966 1.00 91.38 378 LEU A C 1
ATOM 2877 O O . LEU A 1 378 ? -10.695 3.591 9.909 1.00 91.38 378 LEU A O 1
ATOM 2881 N N . ASN A 1 379 ? -9.979 2.443 8.133 1.00 92.69 379 ASN A N 1
ATOM 2882 C CA . ASN A 1 379 ? -11.031 1.433 8.191 1.00 92.69 379 ASN A CA 1
ATOM 2883 C C . ASN A 1 379 ? -10.439 0.073 8.534 1.00 92.69 379 ASN A C 1
ATOM 2885 O O . ASN A 1 379 ? -9.969 -0.668 7.669 1.00 92.69 379 ASN A O 1
ATOM 2889 N N . GLY A 1 380 ? -10.458 -0.231 9.828 1.00 91.56 380 GLY A N 1
ATOM 2890 C CA . GLY A 1 380 ? -9.938 -1.471 10.369 1.00 91.56 380 GLY A CA 1
ATOM 2891 C C . GLY A 1 380 ? -8.424 -1.559 10.260 1.00 91.56 380 GLY A C 1
ATOM 2892 O O . GLY A 1 380 ? -7.935 -2.660 10.069 1.00 91.56 380 GLY A O 1
ATOM 2893 N N . CYS A 1 381 ? -7.693 -0.447 10.342 1.00 93.69 381 CYS A N 1
ATOM 2894 C CA . CYS A 1 381 ? -6.229 -0.456 10.294 1.00 93.69 381 CYS A CA 1
ATOM 2895 C C . CYS A 1 381 ? -5.615 -0.741 11.672 1.00 93.69 381 CYS A C 1
ATOM 2897 O O . CYS A 1 381 ? -6.146 -0.289 12.687 1.00 93.69 381 CYS A O 1
ATOM 2899 N N . GLU A 1 382 ? -4.478 -1.427 11.694 1.00 92.56 382 GLU A N 1
ATOM 2900 C CA . GLU A 1 382 ? -3.552 -1.471 12.829 1.00 92.56 382 GLU A CA 1
ATOM 2901 C C . GLU A 1 382 ? -2.510 -0.360 12.650 1.00 92.56 382 GLU A C 1
ATOM 2903 O O . GLU A 1 382 ? -1.986 -0.181 11.555 1.00 92.56 382 GLU A O 1
ATOM 2908 N N . ILE A 1 383 ? -2.193 0.400 13.695 1.00 89.44 383 ILE A N 1
ATOM 2909 C CA . ILE A 1 383 ? -1.101 1.376 13.679 1.00 89.44 383 ILE A CA 1
ATOM 2910 C C . ILE A 1 383 ? -0.137 1.017 14.802 1.00 89.44 383 ILE A C 1
ATOM 2912 O O . ILE A 1 383 ? -0.523 0.966 15.972 1.00 89.44 383 ILE A O 1
ATOM 2916 N N . THR A 1 384 ? 1.124 0.802 14.439 1.00 85.75 384 THR A N 1
ATOM 2917 C CA . THR A 1 384 ? 2.182 0.402 15.367 1.00 85.75 384 THR A CA 1
ATOM 2918 C C . THR A 1 384 ? 3.372 1.348 15.244 1.00 85.75 384 THR A C 1
ATOM 2920 O O . THR A 1 384 ? 3.849 1.642 14.148 1.00 85.75 384 THR A O 1
ATOM 2923 N N . ALA A 1 385 ? 3.919 1.783 16.376 1.00 79.69 385 ALA A N 1
ATOM 2924 C CA . ALA A 1 385 ? 5.186 2.509 16.421 1.00 79.69 385 ALA A CA 1
ATOM 2925 C C . ALA A 1 385 ? 6.223 1.661 17.172 1.00 79.69 385 ALA A C 1
ATOM 2927 O O . ALA A 1 385 ? 6.222 1.662 18.401 1.00 79.69 385 ALA A O 1
ATOM 2928 N N . PRO A 1 386 ? 7.084 0.906 16.460 1.00 70.19 386 PRO A N 1
ATOM 2929 C CA . PRO A 1 386 ? 8.058 0.024 17.103 1.00 70.19 386 PRO A CA 1
ATOM 2930 C C . PRO A 1 386 ? 9.207 0.785 17.779 1.00 70.19 386 PRO A C 1
ATOM 2932 O O . PRO A 1 386 ? 9.909 0.208 18.606 1.00 70.19 386 PRO A O 1
ATOM 2935 N N . ASP A 1 387 ? 9.432 2.052 17.417 1.00 70.50 387 ASP A N 1
ATOM 2936 C CA . ASP A 1 387 ? 10.479 2.868 18.022 1.00 70.50 387 ASP A CA 1
ATOM 2937 C C . ASP A 1 387 ? 9.978 3.537 19.313 1.00 70.50 387 ASP A C 1
ATOM 2939 O O . ASP A 1 387 ? 9.050 4.350 19.249 1.00 70.50 387 ASP A O 1
ATOM 2943 N N . PRO A 1 388 ? 10.618 3.273 20.468 1.00 64.44 388 PRO A N 1
ATOM 2944 C CA . PRO A 1 388 ? 10.285 3.922 21.725 1.00 64.44 388 PRO A CA 1
ATOM 2945 C C . PRO A 1 388 ? 10.535 5.446 21.759 1.00 64.44 388 PRO A C 1
ATOM 2947 O O . PRO A 1 388 ? 10.212 6.096 22.748 1.00 64.44 388 PRO A O 1
ATOM 2950 N N . GLN A 1 389 ? 11.153 6.052 20.741 1.00 64.19 389 GLN A N 1
ATOM 2951 C CA . GLN A 1 389 ? 11.471 7.490 20.750 1.00 64.19 389 GLN A CA 1
ATOM 2952 C C . GLN A 1 389 ? 10.661 8.338 19.759 1.00 64.19 389 GLN A C 1
ATOM 2954 O O . GLN A 1 389 ? 10.726 9.568 19.823 1.00 64.19 389 GLN A O 1
ATOM 2959 N N . GLY A 1 390 ? 9.899 7.722 18.852 1.00 62.69 390 GLY A N 1
ATOM 2960 C CA . GLY A 1 390 ? 9.163 8.433 17.804 1.00 62.69 390 GLY A CA 1
ATOM 2961 C C . GLY A 1 390 ? 7.678 8.625 18.137 1.00 62.69 390 GLY A C 1
ATOM 2962 O O . GLY A 1 390 ? 7.036 7.672 18.576 1.00 62.69 390 GLY A O 1
ATOM 2963 N N . PRO A 1 391 ? 7.080 9.810 17.893 1.00 63.69 391 PRO A N 1
ATOM 2964 C CA . PRO A 1 391 ? 5.629 9.957 17.963 1.00 63.69 391 PRO A CA 1
ATOM 2965 C C . PRO A 1 391 ? 4.976 9.094 16.882 1.00 63.69 391 PRO A C 1
ATOM 2967 O O . PRO A 1 391 ? 5.365 9.125 15.711 1.00 63.69 391 PRO A O 1
ATOM 2970 N N . ALA A 1 392 ? 3.956 8.332 17.260 1.00 62.84 392 ALA A N 1
ATOM 2971 C CA . ALA A 1 392 ? 3.363 7.369 16.344 1.00 62.84 392 ALA A CA 1
ATOM 2972 C C . ALA A 1 392 ? 2.538 8.024 15.230 1.00 62.84 392 ALA A C 1
ATOM 2974 O O . ALA A 1 392 ? 2.404 7.473 14.141 1.00 62.84 392 ALA A O 1
ATOM 2975 N N . LEU A 1 393 ? 1.996 9.210 15.488 1.00 67.44 393 LEU A N 1
ATOM 2976 C CA . LEU A 1 393 ? 1.143 9.968 14.581 1.00 67.44 393 LEU A CA 1
ATOM 2977 C C . LEU A 1 393 ? 1.556 11.435 14.667 1.00 67.44 393 LEU A C 1
ATOM 2979 O O . LEU A 1 393 ? 1.715 11.953 15.773 1.00 67.44 393 LEU A O 1
ATOM 2983 N N . ILE A 1 394 ? 1.755 12.087 13.517 1.00 64.44 394 ILE A N 1
ATOM 2984 C CA . ILE A 1 394 ? 2.122 13.505 13.453 1.00 64.44 394 ILE A CA 1
ATOM 2985 C C . ILE A 1 394 ? 1.252 14.202 12.414 1.00 64.44 394 ILE A C 1
ATOM 2987 O O . ILE A 1 394 ? 1.334 13.925 11.222 1.00 64.44 394 ILE A O 1
ATOM 2991 N N . TYR A 1 395 ? 0.491 15.196 12.848 1.00 66.19 395 TYR A N 1
ATOM 2992 C CA . TYR A 1 395 ? -0.472 15.893 11.992 1.00 66.19 395 TYR A CA 1
ATOM 2993 C C . TYR A 1 395 ? -0.058 17.332 11.715 1.00 66.19 395 TYR A C 1
ATOM 2995 O O . TYR A 1 395 ? 0.432 17.977 12.629 1.00 66.19 395 TYR A O 1
ATOM 3003 N N . TRP A 1 396 ? -0.271 17.849 10.496 1.00 63.66 396 TRP A N 1
ATOM 3004 C CA . TRP A 1 396 ? 0.079 19.230 10.128 1.00 63.66 396 TRP A CA 1
ATOM 3005 C C . TRP A 1 396 ? -1.069 19.925 9.367 1.00 63.66 396 TRP A C 1
ATOM 3007 O O . TRP A 1 396 ? -1.557 19.428 8.362 1.00 63.66 396 TRP A O 1
ATOM 3017 N N . GLY A 1 397 ? -1.467 21.135 9.772 1.00 64.50 397 GLY A N 1
ATOM 3018 C CA . GLY A 1 397 ? -2.483 21.933 9.050 1.00 64.50 397 GLY A CA 1
ATOM 3019 C C . GLY A 1 397 ? -3.938 21.437 9.175 1.00 64.50 397 GLY A C 1
ATOM 3020 O O . GLY A 1 397 ? -4.246 20.723 10.118 1.00 64.50 397 GLY A O 1
ATOM 3021 N N . LEU A 1 398 ? -4.809 21.862 8.238 1.00 64.38 398 LEU A N 1
ATOM 3022 C CA . LEU A 1 398 ? -6.267 21.606 8.179 1.00 64.38 398 LEU A CA 1
ATOM 3023 C C . LEU A 1 398 ? -6.615 20.149 7.832 1.00 64.38 398 LEU A C 1
ATOM 3025 O O . LEU A 1 398 ? -7.000 19.862 6.703 1.00 64.38 398 LEU A O 1
ATOM 3029 N N . ALA A 1 399 ? -6.440 19.213 8.756 1.00 71.38 399 ALA A N 1
ATOM 3030 C CA . ALA A 1 399 ? -6.697 17.797 8.492 1.00 71.38 399 ALA A CA 1
ATOM 3031 C C . ALA A 1 399 ? -7.958 17.285 9.196 1.00 71.38 399 ALA A C 1
ATOM 3033 O O . ALA A 1 399 ? -8.216 17.652 10.341 1.00 71.38 399 ALA A O 1
ATOM 3034 N N . GLN A 1 400 ? -8.703 16.396 8.533 1.00 81.56 400 GLN A N 1
ATOM 3035 C CA . GLN A 1 400 ? -9.727 15.581 9.187 1.00 81.56 400 GLN A CA 1
ATOM 3036 C C . GLN A 1 400 ? -9.306 14.116 9.165 1.00 81.56 400 GLN A C 1
ATOM 3038 O O . GLN A 1 400 ? -8.849 13.615 8.140 1.00 81.56 400 GLN A O 1
ATOM 3043 N N . ILE A 1 401 ? -9.476 13.422 10.282 1.00 80.62 401 ILE A N 1
ATOM 3044 C CA . ILE A 1 401 ? -9.221 11.992 10.395 1.00 80.62 401 ILE A CA 1
ATOM 3045 C C . ILE A 1 401 ? -10.448 11.335 10.969 1.00 80.62 401 ILE A C 1
ATOM 3047 O O . ILE A 1 401 ? -10.962 11.792 11.975 1.00 80.62 401 ILE A O 1
ATOM 3051 N N . THR A 1 402 ? -10.901 10.258 10.351 1.00 84.62 402 THR A N 1
ATOM 3052 C CA . THR A 1 402 ? -12.090 9.539 10.802 1.00 84.62 402 THR A CA 1
ATOM 3053 C C . THR A 1 402 ? -11.827 8.051 10.681 1.00 84.62 402 THR A C 1
ATOM 3055 O O . THR A 1 402 ? -11.618 7.551 9.575 1.00 84.62 402 THR A O 1
ATOM 3058 N N . GLY A 1 403 ? -11.837 7.295 11.771 1.00 81.06 403 GLY A N 1
ATOM 3059 C CA . GLY A 1 403 ? -11.550 5.878 11.619 1.00 81.06 403 GLY A CA 1
ATOM 3060 C C . GLY A 1 403 ? -11.804 4.977 12.803 1.00 81.06 403 GLY A C 1
ATOM 3061 O O . GLY A 1 403 ? -11.939 5.414 13.940 1.00 81.06 403 GLY A O 1
ATOM 3062 N N . CYS A 1 404 ? -11.826 3.694 12.468 1.00 77.56 404 CYS A N 1
ATOM 3063 C CA . CYS A 1 404 ? -11.836 2.562 13.370 1.00 77.56 404 CYS A CA 1
ATOM 3064 C C . CYS A 1 404 ? -10.483 1.872 13.259 1.00 77.56 404 CYS A C 1
ATOM 3066 O O . CYS A 1 404 ? -10.220 1.161 12.281 1.00 77.56 404 CYS A O 1
ATOM 3068 N N . CYS A 1 405 ? -9.617 2.081 14.235 1.00 80.19 405 CYS A N 1
ATOM 3069 C CA . CYS A 1 405 ? -8.255 1.580 14.195 1.00 80.19 405 CYS A CA 1
ATOM 3070 C C . CYS A 1 405 ? -7.824 0.999 15.535 1.00 80.19 405 CYS A C 1
ATOM 3072 O O . CYS A 1 405 ? -8.347 1.335 16.599 1.00 80.19 405 CYS A O 1
ATOM 3074 N N . PHE A 1 406 ? -6.857 0.099 15.449 1.00 81.31 406 PHE A N 1
ATOM 3075 C CA . PHE A 1 406 ? -6.102 -0.358 16.593 1.00 81.31 406 PHE A CA 1
ATOM 3076 C C . PHE A 1 406 ? -4.814 0.423 16.689 1.00 81.31 406 PHE A C 1
ATOM 3078 O O . PHE A 1 406 ? -4.116 0.611 15.695 1.00 81.31 406 PHE A O 1
ATOM 3085 N N . HIS A 1 407 ? -4.513 0.872 17.890 1.00 76.25 407 HIS A N 1
ATOM 3086 C CA . HIS A 1 407 ? -3.318 1.620 18.192 1.00 76.25 407 HIS A CA 1
ATOM 3087 C C . HIS A 1 407 ? -2.524 0.840 19.221 1.00 76.25 407 HIS A C 1
ATOM 3089 O O . HIS A 1 407 ? -2.969 0.676 20.354 1.00 76.25 407 HIS A O 1
ATOM 3095 N N . ASP A 1 408 ? -1.344 0.388 18.831 1.00 79.50 408 ASP A N 1
ATOM 3096 C CA . ASP A 1 408 ? -0.376 -0.176 19.755 1.00 79.50 408 ASP A CA 1
ATOM 3097 C C . ASP A 1 408 ? 0.838 0.736 19.785 1.00 79.50 408 ASP A C 1
ATOM 3099 O O . ASP A 1 408 ? 1.722 0.683 18.922 1.00 79.50 408 ASP A O 1
ATOM 3103 N N . PHE A 1 409 ? 0.827 1.646 20.750 1.00 67.75 409 PHE A N 1
ATOM 3104 C CA . PHE A 1 409 ? 1.875 2.637 20.886 1.00 67.75 409 PHE A CA 1
ATOM 3105 C C . PHE A 1 409 ? 2.553 2.446 22.217 1.00 67.75 409 PHE A C 1
ATOM 3107 O O . PHE A 1 409 ? 1.891 2.415 23.239 1.00 67.75 409 PHE A O 1
ATOM 3114 N N . GLN A 1 410 ? 3.877 2.376 22.218 1.00 62.03 410 GLN A N 1
ATOM 3115 C CA . GLN A 1 410 ? 4.625 2.462 23.465 1.00 62.03 410 GLN A CA 1
ATOM 3116 C C . GLN A 1 410 ? 4.731 3.925 23.957 1.00 62.03 410 GLN A C 1
ATOM 3118 O O . GLN A 1 410 ? 5.080 4.150 25.112 1.00 62.03 410 GLN A O 1
ATOM 3123 N N . TYR A 1 411 ? 4.430 4.903 23.084 1.00 61.62 411 TYR A N 1
ATOM 3124 C CA . TYR A 1 411 ? 4.570 6.346 23.315 1.00 61.62 411 TYR A CA 1
ATOM 3125 C C . TYR A 1 411 ? 3.496 7.172 22.572 1.00 61.62 411 TYR A C 1
ATOM 3127 O O . TYR A 1 411 ? 2.524 6.658 22.030 1.00 61.62 411 TYR A O 1
ATOM 3135 N N . ASP A 1 412 ? 3.685 8.484 22.568 1.00 64.06 412 ASP A N 1
ATOM 3136 C CA . ASP A 1 412 ? 2.696 9.523 22.331 1.00 64.06 412 ASP A CA 1
ATOM 3137 C C . ASP A 1 412 ? 2.026 9.586 20.940 1.00 64.06 412 ASP A C 1
ATOM 3139 O O . ASP A 1 412 ? 2.692 9.644 19.901 1.00 64.06 412 ASP A O 1
ATOM 3143 N N . ILE A 1 413 ? 0.694 9.750 20.914 1.00 66.69 413 ILE A N 1
ATOM 3144 C CA . ILE A 1 413 ? -0.022 10.351 19.770 1.00 66.69 413 ILE A CA 1
ATOM 3145 C C . ILE A 1 413 ? 0.174 11.873 19.831 1.00 66.69 413 ILE A C 1
ATOM 3147 O O . ILE A 1 413 ? -0.238 12.512 20.802 1.00 66.69 413 ILE A O 1
ATOM 3151 N N . ALA A 1 414 ? 0.787 12.467 18.801 1.00 67.31 414 ALA A N 1
ATOM 3152 C CA . ALA A 1 414 ? 1.101 13.893 18.772 1.00 67.31 414 ALA A CA 1
ATOM 3153 C C . ALA A 1 414 ? 0.312 14.640 17.683 1.00 67.31 414 ALA A C 1
ATOM 3155 O O . ALA A 1 414 ? 0.583 14.535 16.486 1.00 67.31 414 ALA A O 1
ATOM 3156 N N . PHE A 1 415 ? -0.622 15.493 18.098 1.00 67.12 415 PHE A N 1
ATOM 3157 C CA . PHE A 1 415 ? -1.278 16.439 17.193 1.00 67.12 415 PHE A CA 1
ATOM 3158 C C . PHE A 1 415 ? -0.442 17.721 17.078 1.00 67.12 415 PHE A C 1
ATOM 3160 O O . PHE A 1 415 ? -0.159 18.373 18.082 1.00 67.12 415 PHE A O 1
ATOM 3167 N N . ARG A 1 416 ? -0.012 18.072 15.856 1.00 66.88 416 ARG A N 1
ATOM 3168 C CA . ARG A 1 416 ? 0.754 19.299 15.545 1.00 66.88 416 ARG A CA 1
ATOM 3169 C C . ARG A 1 416 ? 0.022 20.166 14.507 1.00 66.88 416 ARG A C 1
ATOM 3171 O O . ARG A 1 416 ? 0.604 20.652 13.538 1.00 66.88 416 ARG A O 1
ATOM 3178 N N . THR A 1 417 ? -1.289 20.317 14.668 1.00 60.00 417 THR A N 1
ATOM 3179 C CA . THR A 1 417 ? -2.150 21.029 13.711 1.00 60.00 417 THR A CA 1
ATOM 3180 C C . THR A 1 417 ? -2.555 22.401 14.214 1.00 60.00 417 THR A C 1
ATOM 3182 O O . THR A 1 417 ? -2.773 22.582 15.405 1.00 60.00 417 THR A O 1
ATOM 3185 N N . ALA A 1 418 ? -2.737 23.327 13.270 1.00 53.31 418 ALA A N 1
ATOM 3186 C CA . ALA A 1 418 ? -3.391 24.602 13.526 1.00 53.31 418 ALA A CA 1
ATOM 3187 C C . ALA A 1 418 ? -4.904 24.455 13.667 1.00 53.31 418 ALA A C 1
ATOM 3189 O O . ALA A 1 418 ? -5.475 25.170 14.453 1.00 53.31 418 ALA A O 1
ATOM 3190 N N . PHE A 1 419 ? -5.535 23.546 12.920 1.00 65.19 419 PHE A N 1
ATOM 3191 C CA . PHE A 1 419 ? -6.981 23.327 12.904 1.00 65.19 419 PHE A CA 1
ATOM 3192 C C . PHE A 1 419 ? -7.216 21.908 12.392 1.00 65.19 419 PHE A C 1
ATOM 3194 O O . PHE A 1 419 ? -6.685 21.564 11.342 1.00 65.19 419 PHE A O 1
ATOM 3201 N N . GLY A 1 420 ? -7.964 21.064 13.086 1.00 67.38 420 GLY A N 1
ATOM 3202 C CA . GLY A 1 420 ? -8.206 19.703 12.616 1.00 67.38 420 GLY A CA 1
ATOM 3203 C C . GLY A 1 420 ? -9.326 19.025 13.379 1.00 67.38 420 GLY A C 1
ATOM 3204 O O . GLY A 1 420 ? -9.635 19.439 14.494 1.00 67.38 420 GLY A O 1
ATOM 3205 N N . LEU A 1 421 ? -9.914 18.016 12.743 1.00 75.19 421 LEU A N 1
ATOM 3206 C CA . LEU A 1 421 ? -10.994 17.194 13.276 1.00 75.19 421 LEU A CA 1
ATOM 3207 C C . LEU A 1 421 ? -10.518 15.744 13.340 1.00 75.19 421 LEU A C 1
ATOM 3209 O O . LEU A 1 421 ? -10.049 15.206 12.341 1.00 75.19 421 LEU A O 1
ATOM 3213 N N . VAL A 1 422 ? -10.616 15.101 14.496 1.00 76.50 422 VAL A N 1
ATOM 3214 C CA . VAL A 1 422 ? -10.267 13.683 14.642 1.00 76.50 422 VAL A CA 1
ATOM 3215 C C . VAL A 1 422 ? -11.454 12.953 15.241 1.00 76.50 422 VAL A C 1
ATOM 3217 O O . VAL A 1 422 ? -11.875 13.305 16.336 1.00 76.50 422 VAL A O 1
ATOM 3220 N N . ASP A 1 423 ? -11.943 11.949 14.517 1.00 80.94 423 ASP A N 1
ATOM 3221 C CA . ASP A 1 423 ? -13.055 11.080 14.872 1.00 80.94 423 ASP A CA 1
ATOM 3222 C C . ASP A 1 423 ? -12.562 9.634 15.039 1.00 80.94 423 ASP A C 1
ATOM 3224 O O . ASP A 1 423 ? -12.090 9.010 14.080 1.00 80.94 423 ASP A O 1
ATOM 3228 N N . PHE A 1 424 ? -12.699 9.069 16.237 1.00 80.44 424 PHE A N 1
ATOM 3229 C CA . PHE A 1 424 ? -12.377 7.661 16.504 1.00 80.44 424 PHE A CA 1
ATOM 3230 C C . PHE A 1 424 ? -13.632 6.854 16.832 1.00 80.44 424 PHE A C 1
ATOM 3232 O O . PHE A 1 424 ? -14.359 7.232 17.751 1.00 80.44 424 PHE A O 1
ATOM 3239 N N . TYR A 1 425 ? -13.820 5.720 16.145 1.00 79.94 425 TYR A N 1
ATOM 3240 C CA . TYR A 1 425 ? -14.976 4.827 16.277 1.00 79.94 425 TYR A CA 1
ATOM 3241 C C . TYR A 1 425 ? -14.554 3.384 16.547 1.00 79.94 425 TYR A C 1
ATOM 3243 O O . TYR A 1 425 ? -13.836 2.787 15.754 1.00 79.94 425 TYR A O 1
ATOM 3251 N N . GLY A 1 426 ? -14.983 2.792 17.665 1.00 77.25 426 GLY A N 1
ATOM 3252 C CA . GLY A 1 426 ? -14.623 1.408 18.008 1.00 77.25 426 GLY A CA 1
ATOM 3253 C C . GLY A 1 426 ? -13.122 1.154 18.119 1.00 77.25 426 GLY A C 1
ATOM 3254 O O . GLY A 1 426 ? -12.680 0.013 17.980 1.00 77.25 426 GLY A O 1
ATOM 3255 N N . CYS A 1 427 ? -12.324 2.208 18.294 1.00 82.12 427 CYS A N 1
ATOM 3256 C CA . CYS A 1 427 ? -10.877 2.089 18.349 1.00 82.12 427 CYS A CA 1
ATOM 3257 C C . CYS A 1 427 ? -10.456 1.411 19.649 1.00 82.12 427 CYS A C 1
ATOM 3259 O O . CYS A 1 427 ? -11.056 1.640 20.700 1.00 82.12 427 CYS A O 1
ATOM 3261 N N . ALA A 1 428 ? -9.380 0.636 19.591 1.00 82.12 428 ALA A N 1
ATOM 3262 C CA . ALA A 1 428 ? -8.702 0.149 20.782 1.00 82.12 428 ALA A CA 1
ATOM 3263 C C . ALA A 1 428 ? -7.271 0.682 20.802 1.00 82.12 428 ALA A C 1
ATOM 3265 O O . ALA A 1 428 ? -6.557 0.578 19.808 1.00 82.12 428 ALA A O 1
ATOM 3266 N N . CYS A 1 429 ? -6.874 1.277 21.922 1.00 81.44 429 CYS A N 1
ATOM 3267 C CA . CYS A 1 429 ? -5.526 1.774 22.145 1.00 81.44 429 CYS A CA 1
ATOM 3268 C C . CYS A 1 429 ? -4.895 0.989 23.294 1.00 81.44 429 CYS A C 1
ATOM 3270 O O . CYS A 1 429 ? -5.357 1.070 24.432 1.00 81.44 429 CYS A O 1
ATOM 3272 N N . VAL A 1 430 ? -3.837 0.246 22.995 1.00 77.19 430 VAL A N 1
ATOM 3273 C CA . VAL A 1 430 ? -3.065 -0.539 23.958 1.00 77.19 430 VAL A CA 1
ATOM 3274 C C . VAL A 1 430 ? -1.719 0.142 24.166 1.00 77.19 430 VAL A C 1
ATOM 3276 O O . VAL A 1 430 ? -1.115 0.620 23.205 1.00 77.19 430 VAL A O 1
ATOM 3279 N N . ARG A 1 431 ? -1.282 0.244 25.428 1.00 70.50 431 ARG A N 1
ATOM 3280 C CA . ARG A 1 431 ? -0.010 0.865 25.858 1.00 70.50 431 ARG A CA 1
ATOM 3281 C C . ARG A 1 431 ? 0.176 2.345 25.510 1.00 70.50 431 ARG A C 1
ATOM 3283 O O . ARG A 1 431 ? 1.193 2.927 25.875 1.00 70.50 431 ARG A O 1
ATOM 3290 N N . ALA A 1 432 ? -0.800 2.966 24.855 1.00 59.34 432 ALA A N 1
ATOM 3291 C CA . ALA A 1 432 ? -0.673 4.323 24.359 1.00 59.34 432 ALA A CA 1
ATOM 3292 C C . ALA A 1 432 ? -0.455 5.324 25.497 1.00 59.34 432 ALA A C 1
ATOM 3294 O O . ALA A 1 432 ? -1.098 5.238 26.542 1.00 59.34 432 ALA A O 1
ATOM 3295 N N . SER A 1 433 ? 0.377 6.329 25.248 1.00 58.44 433 SER A N 1
ATOM 3296 C CA . SER A 1 433 ? 0.337 7.616 25.937 1.00 58.44 433 SER A CA 1
ATOM 3297 C C . SER A 1 433 ? -0.127 8.688 24.940 1.00 58.44 433 SER A C 1
ATOM 3299 O O . SER A 1 433 ? -0.009 8.522 23.724 1.00 58.44 433 SER A O 1
ATOM 3301 N N . PHE A 1 434 ? -0.730 9.778 25.413 1.00 58.50 434 PHE A N 1
ATOM 3302 C CA . PHE A 1 434 ? -0.933 10.978 24.595 1.00 58.50 434 PHE A CA 1
ATOM 3303 C C . PHE A 1 434 ? 0.152 11.974 24.973 1.00 58.50 434 PHE A C 1
ATOM 3305 O O . PHE A 1 434 ? 0.285 12.348 26.137 1.00 58.50 434 PHE A O 1
ATOM 3312 N N . GLY A 1 435 ? 0.939 12.408 23.999 1.00 52.00 435 GLY A N 1
ATOM 3313 C CA . GLY A 1 435 ? 2.060 13.287 24.295 1.00 52.00 435 GLY A CA 1
ATOM 3314 C C . GLY A 1 435 ? 1.651 14.696 24.544 1.00 52.00 435 GLY A C 1
ATOM 3315 O O . GLY A 1 435 ? 0.556 15.134 24.193 1.00 52.00 435 GLY A O 1
ATOM 3316 N N . SER A 1 436 ? 2.582 15.457 25.107 1.00 48.88 436 SER A N 1
ATOM 3317 C CA . SER A 1 436 ? 2.519 16.909 25.009 1.00 48.88 436 SER A CA 1
ATOM 3318 C C . SER A 1 436 ? 2.323 17.280 23.538 1.00 48.88 436 SER A C 1
ATOM 3320 O O . SER A 1 436 ? 3.220 17.036 22.725 1.00 48.88 436 SER A O 1
ATOM 3322 N N . ALA A 1 437 ? 1.169 17.859 23.194 1.00 49.53 437 ALA A N 1
ATOM 3323 C CA . ALA A 1 437 ? 0.961 18.532 21.922 1.00 49.53 437 ALA A CA 1
ATOM 3324 C C . ALA A 1 437 ? 1.936 19.721 21.870 1.00 49.53 437 ALA A C 1
ATOM 3326 O O . ALA A 1 437 ? 1.622 20.838 22.267 1.00 49.53 437 ALA A O 1
ATOM 3327 N N . ASN A 1 438 ? 3.194 19.467 21.505 1.00 41.75 438 ASN A N 1
ATOM 3328 C CA . ASN A 1 438 ? 4.243 20.476 21.547 1.00 41.75 438 ASN A CA 1
ATOM 3329 C C . ASN A 1 438 ? 4.094 21.426 20.351 1.00 41.75 438 ASN A C 1
ATOM 3331 O O . ASN A 1 438 ? 4.612 21.177 19.262 1.00 41.75 438 ASN A O 1
ATOM 3335 N N . THR A 1 439 ? 3.437 22.545 20.666 1.00 46.84 439 THR A N 1
ATOM 3336 C CA . THR A 1 439 ? 3.616 23.924 20.183 1.00 46.84 439 THR A CA 1
ATOM 3337 C C . THR A 1 439 ? 3.147 24.317 18.777 1.00 46.84 439 THR A C 1
ATOM 3339 O O . THR A 1 439 ? 3.590 23.764 17.774 1.00 46.84 439 THR A O 1
ATOM 3342 N N . HIS A 1 440 ? 2.396 25.433 18.797 1.00 38.94 440 HIS A N 1
ATOM 3343 C CA . HIS A 1 440 ? 1.990 26.383 17.751 1.00 38.94 440 HIS A CA 1
ATOM 3344 C C . HIS A 1 440 ? 0.607 26.152 17.107 1.00 38.94 440 HIS A C 1
ATOM 3346 O O . HIS A 1 440 ? 0.489 25.327 16.212 1.00 38.94 440 HIS A O 1
ATOM 3352 N N . SER A 1 441 ? -0.356 27.019 17.473 1.00 40.41 441 SER A N 1
ATOM 3353 C CA . SER A 1 441 ? -1.605 27.445 16.782 1.00 40.41 441 SER A CA 1
ATOM 3354 C C . SER A 1 441 ? -2.983 26.933 17.263 1.00 40.41 441 SER A C 1
ATOM 3356 O O . SER A 1 441 ? -3.073 26.033 18.090 1.00 40.41 441 SER A O 1
ATOM 3358 N N . ASP A 1 442 ? -4.011 27.688 16.841 1.00 46.38 442 ASP A N 1
ATOM 3359 C CA . ASP A 1 442 ? -5.305 27.994 17.474 1.00 46.38 442 ASP A CA 1
ATOM 3360 C C . ASP A 1 442 ? -6.459 27.026 17.113 1.00 46.38 442 ASP A C 1
ATOM 3362 O O . ASP A 1 442 ? -6.793 26.891 15.952 1.00 46.38 442 ASP A O 1
ATOM 3366 N N . SER A 1 443 ? -7.183 26.481 18.098 1.00 49.72 443 SER A N 1
ATOM 3367 C CA . SER A 1 443 ? -8.388 25.620 17.994 1.00 49.72 443 SER A CA 1
ATOM 3368 C C . SER A 1 443 ? -8.218 24.256 17.291 1.00 49.72 443 SER A C 1
ATOM 3370 O O . SER A 1 443 ? -8.163 24.135 16.073 1.00 49.72 443 SER A O 1
ATOM 3372 N N . PHE A 1 444 ? -8.201 23.185 18.089 1.00 50.78 444 PHE A N 1
ATOM 3373 C CA . PHE A 1 444 ? -8.234 21.778 17.662 1.00 50.78 444 PHE A CA 1
ATOM 3374 C C . PHE A 1 444 ? -9.509 21.126 18.192 1.00 50.78 444 PHE A C 1
ATOM 3376 O O . PHE A 1 444 ? -9.680 21.190 19.403 1.00 50.78 444 PHE A O 1
ATOM 3383 N N . GLU A 1 445 ? -10.330 20.500 17.339 1.00 54.19 445 GLU A N 1
ATOM 3384 C CA . GLU A 1 445 ? -11.610 19.868 17.701 1.00 54.19 445 GLU A CA 1
ATOM 3385 C C . GLU A 1 445 ? -11.470 18.333 17.671 1.00 54.19 445 GLU A C 1
ATOM 3387 O O . GLU A 1 445 ? -10.997 17.747 16.695 1.00 54.19 445 GLU A O 1
ATOM 3392 N N . PHE A 1 446 ? -11.842 17.656 18.759 1.00 59.28 446 PHE A N 1
ATOM 3393 C CA . PHE A 1 446 ? -11.541 16.235 18.966 1.00 59.28 446 PHE A CA 1
ATOM 3394 C C . PHE A 1 446 ? -12.780 15.428 19.336 1.00 59.28 446 PHE A C 1
ATOM 3396 O O . PHE A 1 446 ? -13.128 15.357 20.511 1.00 59.28 446 PHE A O 1
ATOM 3403 N N . PHE A 1 447 ? -13.404 14.766 18.363 1.00 55.75 447 PHE A N 1
ATOM 3404 C CA . PHE A 1 447 ? -14.586 13.947 18.598 1.00 55.75 447 PHE A CA 1
ATOM 3405 C C . PHE A 1 447 ? -14.186 12.489 18.836 1.00 55.75 447 PHE A C 1
ATOM 3407 O O . PHE A 1 447 ? -13.663 11.787 17.979 1.00 55.75 447 PHE A O 1
ATOM 3414 N N . LEU A 1 448 ? -14.502 11.963 20.008 1.00 56.81 448 LEU A N 1
ATOM 3415 C CA . LEU A 1 448 ? -14.624 10.513 20.167 1.00 56.81 448 LEU A CA 1
ATOM 3416 C C . LEU A 1 448 ? -16.079 10.169 19.885 1.00 56.81 448 LEU A C 1
ATOM 3418 O O . LEU A 1 448 ? -16.919 10.933 20.331 1.00 56.81 448 LEU A O 1
ATOM 3422 N N . ILE A 1 449 ? -16.404 9.099 19.150 1.00 56.00 449 ILE A N 1
ATOM 3423 C CA . ILE A 1 449 ? -17.794 8.656 18.912 1.00 56.00 449 ILE A CA 1
ATOM 3424 C C . ILE A 1 449 ? -17.810 7.145 18.646 1.00 56.00 449 ILE A C 1
ATOM 3426 O O . ILE A 1 449 ? -17.087 6.698 17.777 1.00 56.00 449 ILE A O 1
ATOM 3430 N N . PRO A 1 450 ? -18.682 6.316 19.242 1.00 48.22 450 PRO A N 1
ATOM 3431 C CA . PRO A 1 450 ? -19.223 6.321 20.598 1.00 48.22 450 PRO A CA 1
ATOM 3432 C C . PRO A 1 450 ? -18.436 5.405 21.566 1.00 48.22 450 PRO A C 1
ATOM 3434 O O . PRO A 1 450 ? -18.795 5.309 22.734 1.00 48.22 450 PRO A O 1
ATOM 3437 N N . SER A 1 451 ? -17.373 4.720 21.135 1.00 62.34 451 SER A N 1
ATOM 3438 C CA . SER A 1 451 ? -16.663 3.781 22.013 1.00 62.34 451 SER A CA 1
ATOM 3439 C C . SER A 1 451 ? -15.188 3.625 21.630 1.00 62.34 451 SER A C 1
ATOM 3441 O O . SER A 1 451 ? -14.842 2.992 20.638 1.00 62.34 451 SER A O 1
ATOM 3443 N N . VAL A 1 452 ? -14.298 4.221 22.427 1.00 62.25 452 VAL A N 1
ATOM 3444 C CA . VAL A 1 452 ? -12.847 3.983 22.373 1.00 62.25 452 VAL A CA 1
ATOM 3445 C C . VAL A 1 452 ? -12.484 3.131 23.585 1.00 62.25 452 VAL A C 1
ATOM 3447 O O . VAL A 1 452 ? -12.945 3.403 24.682 1.00 62.25 452 VAL A O 1
ATOM 3450 N N . THR A 1 453 ? -11.694 2.076 23.414 1.00 64.31 453 THR A N 1
ATOM 3451 C CA . THR A 1 453 ? -11.220 1.241 24.531 1.00 64.31 453 THR A CA 1
ATOM 3452 C C . THR A 1 453 ? -9.740 1.486 24.759 1.00 64.31 453 THR A C 1
ATOM 3454 O O . THR A 1 453 ? -8.967 1.460 23.807 1.00 64.31 453 THR A O 1
ATOM 3457 N N . LEU A 1 454 ? -9.335 1.718 26.006 1.00 62.59 454 LEU A N 1
ATOM 3458 C CA . LEU A 1 454 ? -7.954 2.020 26.379 1.00 62.59 454 LEU A CA 1
ATOM 3459 C C . LEU A 1 454 ? -7.449 0.932 27.330 1.00 62.59 454 LEU A C 1
ATOM 3461 O O . LEU A 1 454 ? -8.166 0.539 28.241 1.00 62.59 454 LEU A O 1
ATOM 3465 N N . VAL A 1 455 ? -6.253 0.387 27.130 1.00 62.38 455 VAL A N 1
ATOM 3466 C CA . VAL A 1 455 ? -5.743 -0.711 27.974 1.00 62.38 455 VAL A CA 1
ATOM 3467 C C . VAL A 1 455 ? -4.243 -0.543 28.238 1.00 62.38 455 VAL A C 1
ATOM 3469 O O . VAL A 1 455 ? -3.492 -0.200 27.326 1.00 62.38 455 VAL A O 1
ATOM 3472 N N . GLU A 1 456 ? -3.810 -0.782 29.485 1.00 55.56 456 GLU A N 1
ATOM 3473 C CA . GLU A 1 456 ? -2.393 -0.850 29.901 1.00 55.56 456 GLU A CA 1
ATOM 3474 C C . GLU A 1 456 ? -1.548 0.430 29.680 1.00 55.56 456 GLU A C 1
ATOM 3476 O O . GLU A 1 456 ? -0.378 0.360 29.301 1.00 55.56 456 GLU A O 1
ATOM 3481 N N . ALA A 1 457 ? -2.082 1.629 29.939 1.00 51.88 457 ALA A N 1
ATOM 3482 C CA . ALA A 1 457 ? -1.257 2.845 29.941 1.00 51.88 457 ALA A CA 1
ATOM 3483 C C . ALA A 1 457 ? -0.387 2.902 31.215 1.00 51.88 457 ALA A C 1
ATOM 3485 O O . ALA A 1 457 ? -0.868 3.208 32.298 1.00 51.88 457 ALA A O 1
ATOM 3486 N N . GLY A 1 458 ? 0.902 2.573 31.118 1.00 43.62 458 GLY A N 1
ATOM 3487 C CA . GLY A 1 458 ? 1.791 2.413 32.283 1.00 43.62 458 GLY A CA 1
ATOM 3488 C C . GLY A 1 458 ? 2.013 3.668 33.143 1.00 43.62 458 GLY A C 1
ATOM 3489 O O . GLY A 1 458 ? 2.510 3.562 34.262 1.00 43.62 458 GLY A O 1
ATOM 3490 N N . GLU A 1 459 ? 1.624 4.849 32.667 1.00 50.56 459 GLU A N 1
ATOM 3491 C CA . GLU A 1 459 ? 1.706 6.124 33.377 1.00 50.56 459 GLU A CA 1
ATOM 3492 C C . GLU A 1 459 ? 0.475 6.967 33.000 1.00 50.56 459 GLU A C 1
ATOM 3494 O O . GLU A 1 459 ? -0.119 6.742 31.946 1.00 50.56 459 GLU A O 1
ATOM 3499 N N . SER A 1 460 ? 0.053 7.890 33.878 1.00 50.81 460 SER A N 1
ATOM 3500 C CA . SER A 1 460 ? -1.121 8.769 33.697 1.00 50.81 460 SER A CA 1
ATOM 3501 C C . SER A 1 460 ? -1.320 9.188 32.239 1.00 50.81 460 SER A C 1
ATOM 3503 O O . SER A 1 460 ? -0.331 9.487 31.580 1.00 50.81 460 SER A O 1
ATOM 3505 N N . TRP A 1 461 ? -2.561 9.283 31.762 1.00 53.66 461 TRP A N 1
ATOM 3506 C CA . TRP A 1 461 ? -2.875 9.694 30.387 1.00 53.66 461 TRP A CA 1
ATOM 3507 C C . TRP A 1 461 ? -3.038 11.222 30.276 1.00 53.66 461 TRP A C 1
ATOM 3509 O O . TRP A 1 461 ? -4.131 11.721 30.577 1.00 53.66 461 TRP A O 1
ATOM 3519 N N . PRO A 1 462 ? -2.012 12.012 29.884 1.00 56.00 462 PRO A N 1
ATOM 3520 C CA . PRO A 1 462 ? -2.191 13.432 29.681 1.00 56.00 462 PRO A CA 1
ATOM 3521 C C . PRO A 1 462 ? -2.708 13.736 28.279 1.00 56.00 462 PRO A C 1
ATOM 3523 O O . PRO A 1 462 ? -1.944 13.822 27.325 1.00 56.00 462 PRO A O 1
ATOM 3526 N N . ILE A 1 463 ? -4.002 14.029 28.152 1.00 59.38 463 ILE A N 1
ATOM 3527 C CA . ILE A 1 463 ? -4.462 14.810 26.997 1.00 59.38 463 ILE A CA 1
ATOM 3528 C C . ILE A 1 463 ? -3.983 16.244 27.235 1.00 59.38 463 ILE A C 1
ATOM 3530 O O . ILE A 1 463 ? -4.630 17.017 27.942 1.00 59.38 463 ILE A O 1
ATOM 3534 N N . ASN A 1 464 ? -2.796 16.565 26.719 1.00 55.81 464 ASN A N 1
ATOM 3535 C CA . ASN A 1 464 ? -2.202 17.888 26.851 1.00 55.81 464 ASN A CA 1
ATOM 3536 C C . ASN A 1 464 ? -2.840 18.841 25.840 1.00 55.81 464 ASN A C 1
ATOM 3538 O O . ASN A 1 464 ? -2.433 18.894 24.680 1.00 55.81 464 ASN A O 1
ATOM 3542 N N . ILE A 1 465 ? -3.832 19.604 26.289 1.00 55.53 465 ILE A N 1
ATOM 3543 C CA . ILE A 1 465 ? -4.491 20.618 25.465 1.00 55.53 465 ILE A CA 1
ATOM 3544 C C . ILE A 1 465 ? -3.691 21.920 25.598 1.00 55.53 465 ILE A C 1
ATOM 3546 O O . ILE A 1 465 ? -3.430 22.402 26.709 1.00 55.53 465 ILE A O 1
ATOM 3550 N N . THR A 1 466 ? -3.245 22.475 24.471 1.00 53.97 466 THR A N 1
ATOM 3551 C CA . THR A 1 466 ? -2.443 23.707 24.457 1.00 53.97 466 THR A CA 1
ATOM 3552 C C . THR A 1 466 ? -3.278 24.960 24.219 1.00 53.97 466 THR A C 1
ATOM 3554 O O . THR A 1 466 ? -4.411 24.883 23.750 1.00 53.97 466 THR A O 1
ATOM 3557 N N . ARG A 1 467 ? -2.714 26.119 24.589 1.00 49.19 467 ARG A N 1
ATOM 3558 C CA . ARG A 1 467 ? -3.327 27.458 24.525 1.00 49.19 467 ARG A CA 1
ATOM 3559 C C . ARG A 1 467 ? -4.214 27.652 23.285 1.00 49.19 467 ARG A C 1
ATOM 3561 O O . ARG A 1 467 ? -3.752 27.403 22.178 1.00 49.19 467 ARG A O 1
ATOM 3568 N N . ASN A 1 468 ? -5.434 28.158 23.479 1.00 50.31 468 ASN A N 1
ATOM 3569 C CA . ASN A 1 468 ? -6.438 28.429 22.441 1.00 50.31 468 ASN A CA 1
ATOM 3570 C C . ASN A 1 468 ? -7.019 27.187 21.737 1.00 50.31 468 ASN A C 1
ATOM 3572 O O . ASN A 1 468 ? -7.635 27.340 20.689 1.00 50.31 468 ASN A O 1
ATOM 3576 N N . SER A 1 469 ? -6.851 25.972 22.269 1.00 51.00 469 SER A N 1
ATOM 3577 C CA . SER A 1 469 ? -7.481 24.758 21.713 1.00 51.00 469 SER A CA 1
ATOM 3578 C C . SER A 1 469 ? -8.865 24.475 22.325 1.00 51.00 469 SER A C 1
ATOM 3580 O O . SER A 1 469 ? -9.125 24.851 23.474 1.00 51.00 469 SER A O 1
ATOM 3582 N N . GLU A 1 470 ? -9.740 23.786 21.580 1.00 56.34 470 GLU A N 1
ATOM 3583 C CA . GLU A 1 470 ? -11.111 23.444 21.989 1.00 56.34 470 GLU A CA 1
ATOM 3584 C C . GLU A 1 470 ? -11.375 21.934 21.874 1.00 56.34 470 GLU A C 1
ATOM 3586 O O . GLU A 1 470 ? -11.827 21.429 20.855 1.00 56.34 470 GLU A O 1
ATOM 3591 N N . CYS A 1 471 ? -11.132 21.178 22.941 1.00 59.62 471 CYS A N 1
ATOM 3592 C CA . CYS A 1 471 ? -11.423 19.745 22.916 1.00 59.62 471 CYS A CA 1
ATOM 3593 C C . CYS A 1 471 ? -12.929 19.514 23.111 1.00 59.62 471 CYS A C 1
ATOM 3595 O O . CYS A 1 471 ? -13.430 19.669 24.228 1.00 59.62 471 CYS A O 1
ATOM 3597 N N . ILE A 1 472 ? -13.641 19.148 22.040 1.00 57.97 472 ILE A N 1
ATOM 3598 C CA . ILE A 1 472 ? -15.070 18.813 22.084 1.00 57.97 472 ILE A CA 1
ATOM 3599 C C . ILE A 1 472 ? -15.274 17.305 22.110 1.00 57.97 472 ILE A C 1
ATOM 3601 O O . ILE A 1 472 ? -15.373 16.642 21.085 1.00 57.97 472 ILE A O 1
ATOM 3605 N N . ILE A 1 473 ? -15.467 16.767 23.302 1.00 59.41 473 ILE A N 1
ATOM 3606 C CA . ILE A 1 473 ? -15.937 15.401 23.472 1.00 59.41 473 ILE A CA 1
ATOM 3607 C C . ILE A 1 473 ? -17.445 15.411 23.219 1.00 59.41 473 ILE A C 1
ATOM 3609 O O . ILE A 1 473 ? -18.208 15.756 24.119 1.00 59.41 473 ILE A O 1
ATOM 3613 N N . ALA A 1 474 ? -17.888 15.047 22.016 1.00 49.12 474 ALA A N 1
ATOM 3614 C CA . ALA A 1 474 ? -19.310 14.936 21.698 1.00 49.12 474 ALA A CA 1
ATOM 3615 C C . ALA A 1 474 ? -19.721 13.489 21.425 1.00 49.12 474 ALA A C 1
ATOM 3617 O O . ALA A 1 474 ? -19.830 13.044 20.286 1.00 49.12 474 ALA A O 1
ATOM 3618 N N . THR A 1 475 ? -20.011 12.767 22.506 1.00 46.78 475 THR A N 1
ATOM 3619 C CA . THR A 1 475 ? -20.623 11.433 22.459 1.00 46.78 475 THR A CA 1
ATOM 3620 C C . THR A 1 475 ? -21.941 11.427 23.218 1.00 46.78 475 THR A C 1
ATOM 3622 O O . THR A 1 475 ? -22.128 12.199 24.146 1.00 46.78 475 THR A O 1
ATOM 3625 N N . PRO A 1 476 ? -22.863 10.497 22.949 1.00 41.03 476 PRO A N 1
ATOM 3626 C CA . PRO A 1 476 ? -23.869 10.147 23.948 1.00 41.03 476 PRO A CA 1
ATOM 3627 C C . PRO A 1 476 ? -23.200 9.596 25.225 1.00 41.03 476 PRO A C 1
ATOM 3629 O O . PRO A 1 476 ? -23.625 9.912 26.340 1.00 41.03 476 PRO A O 1
ATOM 3632 N N . VAL A 1 477 ? -22.133 8.800 25.056 1.00 43.72 477 VAL A N 1
ATOM 3633 C CA . VAL A 1 477 ? -21.310 8.207 26.116 1.00 43.72 477 VAL A CA 1
ATOM 3634 C C . VAL A 1 477 ? -19.878 7.981 25.597 1.00 43.72 477 VAL A C 1
ATOM 3636 O O . VAL A 1 477 ? -19.710 7.347 24.564 1.00 43.72 477 VAL A O 1
ATOM 3639 N N . MET A 1 478 ? -18.859 8.475 26.297 1.00 46.50 478 MET A N 1
ATOM 3640 C CA . MET A 1 478 ? -17.451 8.136 26.113 1.00 46.50 478 MET A CA 1
ATOM 3641 C C . MET A 1 478 ? -17.099 7.086 27.161 1.00 46.50 478 MET A C 1
ATOM 3643 O O . MET A 1 478 ? -17.263 7.307 28.362 1.00 46.50 478 MET A O 1
ATOM 3647 N N . TRP A 1 479 ? -16.595 5.952 26.696 1.00 46.69 479 TRP A N 1
ATOM 3648 C CA . TRP A 1 479 ? -16.036 4.927 27.561 1.00 46.69 479 TRP A CA 1
ATOM 3649 C C . TRP A 1 479 ? -14.536 5.056 27.575 1.00 46.69 479 TRP A C 1
ATOM 3651 O O . TRP A 1 479 ? -13.909 5.167 26.531 1.00 46.69 479 TRP A O 1
ATOM 3661 N N . ILE A 1 480 ? -13.978 5.059 28.772 1.00 49.59 480 ILE A N 1
ATOM 3662 C CA . ILE A 1 480 ? -12.560 4.871 28.995 1.00 49.59 480 ILE A CA 1
ATOM 3663 C C . ILE A 1 480 ? -12.508 3.665 29.920 1.00 49.59 480 ILE A C 1
ATOM 3665 O O . ILE A 1 480 ? -12.544 3.776 31.141 1.00 49.59 480 ILE A O 1
ATOM 3669 N N . THR A 1 481 ? -12.538 2.471 29.331 1.00 44.28 481 THR A N 1
ATOM 3670 C CA . THR A 1 481 ? -12.122 1.287 30.085 1.00 44.28 481 THR A CA 1
ATOM 3671 C C . THR A 1 481 ? -10.658 1.501 30.422 1.00 44.28 481 THR A C 1
ATOM 3673 O O . THR A 1 481 ? -9.911 1.959 29.567 1.00 44.28 481 THR A O 1
ATOM 3676 N N . VAL A 1 482 ? -10.274 1.269 31.668 1.00 47.53 482 VAL A N 1
ATOM 3677 C CA . VAL A 1 482 ? -8.900 1.419 32.125 1.00 47.53 482 VAL A CA 1
ATOM 3678 C C . VAL A 1 482 ? -8.570 0.144 32.875 1.00 47.53 482 VAL A C 1
ATOM 3680 O O . VAL A 1 482 ? -8.788 0.029 34.078 1.00 47.53 482 VAL A O 1
ATOM 3683 N N . ASP A 1 483 ? -8.092 -0.854 32.142 1.00 42.31 483 ASP A N 1
ATOM 3684 C CA . ASP A 1 483 ? -7.555 -2.058 32.769 1.00 42.31 483 ASP A CA 1
ATOM 3685 C C . ASP A 1 483 ? -6.125 -1.716 33.241 1.00 42.31 483 ASP A C 1
ATOM 3687 O O . ASP A 1 483 ? -5.275 -1.355 32.424 1.00 42.31 483 ASP A O 1
ATOM 3691 N N . ASP A 1 484 ? -5.894 -1.764 34.560 1.00 39.91 484 ASP A N 1
ATOM 3692 C CA . ASP A 1 484 ? -4.592 -1.608 35.248 1.00 39.91 484 ASP A CA 1
ATOM 3693 C C . ASP A 1 484 ? -3.931 -0.201 35.386 1.00 39.91 484 ASP A C 1
ATOM 3695 O O . ASP A 1 484 ? -2.771 -0.125 35.798 1.00 39.91 484 ASP A O 1
ATOM 3699 N N . VAL A 1 485 ? -4.608 0.940 35.148 1.00 39.06 485 VAL A N 1
ATOM 3700 C CA . VAL A 1 485 ? -3.951 2.286 35.196 1.00 39.06 485 VAL A CA 1
ATOM 3701 C C . VAL A 1 485 ? -4.347 3.177 36.384 1.00 39.06 485 VAL A C 1
ATOM 3703 O O . VAL A 1 485 ? -5.478 3.186 36.867 1.00 39.06 485 VAL A O 1
ATOM 3706 N N . ARG A 1 486 ? -3.389 4.020 36.798 1.00 45.53 486 ARG A N 1
ATOM 3707 C CA . ARG A 1 486 ? -3.539 5.179 37.693 1.00 45.53 486 ARG A CA 1
ATOM 3708 C C . ARG A 1 486 ? -3.955 6.438 36.900 1.00 45.53 486 ARG A C 1
ATOM 3710 O O . ARG A 1 486 ? -3.106 7.072 36.286 1.00 45.53 486 ARG A O 1
ATOM 3717 N N . ALA A 1 487 ? -5.233 6.818 36.976 1.00 44.06 487 ALA A N 1
ATOM 3718 C CA . ALA A 1 487 ? -5.827 8.109 36.567 1.00 44.06 487 ALA A CA 1
ATOM 3719 C C . ALA A 1 487 ? -5.743 8.539 35.075 1.00 44.06 487 ALA A C 1
ATOM 3721 O O . ALA A 1 487 ? -4.672 8.789 34.514 1.00 44.06 487 ALA A O 1
ATOM 3722 N N . LEU A 1 488 ? -6.907 8.810 34.471 1.00 49.59 488 LEU A N 1
ATOM 3723 C CA . LEU A 1 488 ? -7.022 9.666 33.284 1.00 49.59 488 LEU A CA 1
ATOM 3724 C C . LEU A 1 488 ? -6.767 11.119 33.709 1.00 49.59 488 LEU A C 1
ATOM 3726 O O . LEU A 1 488 ? -7.463 11.650 34.567 1.00 49.59 488 LEU A O 1
ATOM 3730 N N . THR A 1 489 ? -5.777 11.797 33.128 1.00 51.41 489 THR A N 1
ATOM 3731 C CA . THR A 1 489 ? -5.427 13.163 33.548 1.00 51.41 489 THR A CA 1
ATOM 3732 C C . THR A 1 489 ? -5.491 14.123 32.368 1.00 51.41 489 THR A C 1
ATOM 3734 O O . THR A 1 489 ? -4.476 14.412 31.757 1.00 51.41 489 THR A O 1
ATOM 3737 N N . MET A 1 490 ? -6.648 14.693 32.038 1.00 54.28 490 MET A N 1
ATOM 3738 C CA . MET A 1 490 ? -6.709 15.726 30.988 1.00 54.28 490 MET A CA 1
ATOM 3739 C C . MET A 1 490 ? -6.021 17.029 31.429 1.00 54.28 490 MET A C 1
ATOM 3741 O O . MET A 1 490 ? -6.662 17.872 32.044 1.00 54.28 490 MET A O 1
ATOM 3745 N N . LYS A 1 491 ? -4.736 17.223 31.108 1.00 53.12 491 LYS A N 1
ATOM 3746 C CA . LYS A 1 491 ? -3.993 18.450 31.435 1.00 53.12 491 LYS A CA 1
ATOM 3747 C C . LYS A 1 491 ? -4.226 19.518 30.370 1.00 53.12 491 LYS A C 1
ATOM 3749 O O . LYS A 1 491 ? -3.522 19.591 29.368 1.00 53.12 491 LYS A O 1
ATOM 3754 N N . ALA A 1 492 ? -5.179 20.406 30.608 1.00 50.88 492 ALA A N 1
ATOM 3755 C CA . ALA A 1 492 ? -5.253 21.647 29.847 1.00 50.88 492 ALA A CA 1
ATOM 3756 C C . ALA A 1 492 ? -4.194 22.642 30.359 1.00 50.88 492 ALA A C 1
ATOM 3758 O O . ALA A 1 492 ? -3.982 22.741 31.566 1.00 50.88 492 ALA A O 1
ATOM 3759 N N . SER A 1 493 ? -3.506 23.353 29.465 1.00 50.72 493 SER A N 1
ATOM 3760 C CA . SER A 1 493 ? -2.644 24.503 29.799 1.00 50.72 493 SER A CA 1
ATOM 3761 C C . SER A 1 493 ? -3.413 25.819 29.592 1.00 50.72 493 SER A C 1
ATOM 3763 O O . SER A 1 493 ? -4.484 25.802 28.999 1.00 50.72 493 SER A O 1
ATOM 3765 N N . SER A 1 494 ? -2.927 26.953 30.115 1.00 43.09 494 SER A N 1
ATOM 3766 C CA . SER A 1 494 ? -3.647 28.248 30.157 1.00 43.09 494 SER A CA 1
ATOM 3767 C C . SER A 1 494 ? -4.517 28.538 28.916 1.00 43.09 494 SER A C 1
ATOM 3769 O O . SER A 1 494 ? -3.997 28.451 27.803 1.00 43.09 494 SER A O 1
ATOM 3771 N N . THR A 1 495 ? -5.786 28.934 29.116 1.00 52.00 495 THR A N 1
ATOM 3772 C CA . THR A 1 495 ? -6.802 29.298 28.098 1.00 52.00 495 THR A CA 1
ATOM 3773 C C . THR A 1 495 ? -7.190 28.175 27.122 1.00 52.00 495 THR A C 1
ATOM 3775 O O . THR A 1 495 ? -6.999 28.321 25.916 1.00 52.00 495 THR A O 1
ATOM 3778 N N . CYS A 1 496 ? -7.734 27.064 27.630 1.00 49.59 496 CYS A N 1
ATOM 3779 C CA . CYS A 1 496 ? -8.374 26.010 26.823 1.00 49.59 496 CYS A CA 1
ATOM 3780 C C . CYS A 1 496 ? -9.838 25.825 27.235 1.00 49.59 496 CYS A C 1
ATOM 3782 O O . CYS A 1 496 ? -10.146 25.922 28.427 1.00 49.59 496 CYS A O 1
ATOM 3784 N N . ASN A 1 497 ? -10.694 25.477 26.273 1.00 54.31 497 ASN A N 1
ATOM 3785 C CA . ASN A 1 497 ? -12.060 25.027 26.528 1.00 54.31 497 ASN A CA 1
ATOM 3786 C C . ASN A 1 497 ? -12.133 23.512 26.325 1.00 54.31 497 ASN A C 1
ATOM 3788 O O . ASN A 1 497 ? -11.781 23.001 25.263 1.00 54.31 497 ASN A O 1
ATOM 3792 N N . ILE A 1 498 ? -12.586 22.790 27.345 1.00 59.97 498 ILE A N 1
ATOM 3793 C CA . ILE A 1 498 ? -13.022 21.402 27.199 1.00 59.97 498 ILE A CA 1
ATOM 3794 C C . ILE A 1 498 ? -14.539 21.443 27.180 1.00 59.97 498 ILE A C 1
ATOM 3796 O O . ILE A 1 498 ? -15.149 21.863 28.164 1.00 59.97 498 ILE A O 1
ATOM 3800 N N . ILE A 1 499 ? -15.140 21.032 26.071 1.00 59.50 499 ILE A N 1
ATOM 3801 C CA . ILE A 1 499 ? -16.584 20.884 25.966 1.00 59.50 499 ILE A CA 1
ATOM 3802 C C . ILE A 1 499 ? -16.903 19.403 26.049 1.00 59.50 499 ILE A C 1
ATOM 3804 O O . ILE A 1 499 ? -16.540 18.625 25.172 1.00 59.50 499 ILE A O 1
ATOM 3808 N N . GLN A 1 500 ? -17.602 19.015 27.109 1.00 58.47 500 GLN A N 1
ATOM 3809 C CA . GLN A 1 500 ? -18.138 17.669 27.233 1.00 58.47 500 GLN A CA 1
ATOM 3810 C C . GLN A 1 500 ? -19.636 17.694 26.938 1.00 58.47 500 GLN A C 1
ATOM 3812 O O . GLN A 1 500 ? -20.443 18.205 27.723 1.00 58.47 500 GLN A O 1
ATOM 3817 N N . VAL A 1 501 ? -20.002 17.085 25.816 1.00 53.78 501 VAL A N 1
ATOM 3818 C CA . VAL A 1 501 ? -21.368 16.695 25.478 1.00 53.78 501 VAL A CA 1
ATOM 3819 C C . VAL A 1 501 ? -21.421 15.178 25.640 1.00 53.78 501 VAL A C 1
ATOM 3821 O O . VAL A 1 501 ? -20.778 14.463 24.878 1.00 53.78 501 VAL A O 1
ATOM 3824 N N . GLY A 1 502 ? -22.121 14.695 26.673 1.00 52.78 502 GLY A N 1
ATOM 3825 C CA . GLY A 1 502 ? -22.223 13.260 26.978 1.00 52.78 502 GLY A CA 1
ATOM 3826 C C . GLY A 1 502 ? -21.731 12.830 28.356 1.00 52.78 502 GLY A C 1
ATOM 3827 O O . GLY A 1 502 ? -21.407 13.650 29.219 1.00 52.78 502 GLY A O 1
ATOM 3828 N N . LYS A 1 503 ? -21.682 11.509 28.564 1.00 54.53 503 LYS A N 1
ATOM 3829 C CA . LYS A 1 503 ? -21.174 10.872 29.794 1.00 54.53 503 LYS A CA 1
ATOM 3830 C C . LYS A 1 503 ? -19.736 10.382 29.623 1.00 54.53 503 LYS A C 1
ATOM 3832 O O . LYS A 1 503 ? -19.421 9.914 28.542 1.00 54.53 503 LYS A O 1
ATOM 3837 N N . ILE A 1 504 ? -18.900 10.441 30.662 1.00 54.47 504 ILE A N 1
ATOM 3838 C CA . ILE A 1 504 ? -17.584 9.778 30.686 1.00 54.47 504 ILE A CA 1
ATOM 3839 C C . ILE A 1 504 ? -17.669 8.658 31.718 1.00 54.47 504 ILE A C 1
ATOM 3841 O O . ILE A 1 504 ? -17.909 8.924 32.890 1.00 54.47 504 ILE A O 1
ATOM 3845 N N . LEU A 1 505 ? -17.501 7.409 31.294 1.00 54.03 505 LEU A N 1
ATOM 3846 C CA . LEU A 1 505 ? -17.552 6.255 32.192 1.00 54.03 505 LEU A CA 1
ATOM 3847 C C . LEU A 1 505 ? -16.165 5.615 32.275 1.00 54.03 505 LEU A C 1
ATOM 3849 O O . LEU A 1 505 ? -15.584 5.260 31.247 1.00 54.03 505 LEU A O 1
ATOM 3853 N N . SER A 1 506 ? -15.646 5.501 33.501 1.00 51.28 506 SER A N 1
ATOM 3854 C CA . SER A 1 506 ? -14.397 4.802 33.807 1.00 51.28 506 SER A CA 1
ATOM 3855 C C . SER A 1 506 ? -14.731 3.448 34.412 1.00 51.28 506 SER A C 1
ATOM 3857 O O . SER A 1 506 ? -15.421 3.381 35.424 1.00 51.28 506 SER A O 1
ATOM 3859 N N . VAL A 1 507 ? -14.239 2.368 33.810 1.00 50.16 507 VAL A N 1
ATOM 3860 C CA . VAL A 1 507 ? -14.382 1.012 34.362 1.00 50.16 507 VAL A CA 1
ATOM 3861 C C . VAL A 1 507 ? -12.999 0.472 34.646 1.00 50.16 507 VAL A C 1
ATOM 3863 O O . VAL A 1 507 ? -12.242 0.225 33.707 1.00 50.16 507 VAL A O 1
ATOM 3866 N N . GLY A 1 508 ? -12.694 0.297 35.931 1.00 45.66 508 GLY A N 1
ATOM 3867 C CA . GLY A 1 508 ? -11.412 -0.226 36.399 1.00 45.66 508 GLY A CA 1
ATOM 3868 C C . GLY A 1 508 ? -10.449 0.852 36.905 1.00 45.66 508 GLY A C 1
ATOM 3869 O O . GLY A 1 508 ? -10.313 1.921 36.314 1.00 45.66 508 GLY A O 1
ATOM 3870 N N . GLY A 1 509 ? -9.797 0.541 38.031 1.00 46.28 509 GLY A N 1
ATOM 3871 C CA . GLY A 1 509 ? -8.775 1.355 38.694 1.00 46.28 509 GLY A CA 1
ATOM 3872 C C . GLY A 1 509 ? -9.213 1.860 40.073 1.00 46.28 509 GLY A C 1
ATOM 3873 O O . GLY A 1 509 ? -9.956 2.826 40.172 1.00 46.28 509 GLY A O 1
ATOM 3874 N N . ALA A 1 510 ? -8.702 1.250 41.149 1.00 42.47 510 ALA A N 1
ATOM 3875 C CA . ALA A 1 510 ? -8.999 1.645 42.535 1.00 42.47 510 ALA A CA 1
ATOM 3876 C C . ALA A 1 510 ? -8.375 3.001 42.965 1.00 42.47 510 ALA A C 1
ATOM 3878 O O . ALA A 1 510 ? -8.664 3.481 44.057 1.00 42.47 510 ALA A O 1
ATOM 3879 N N . ASP A 1 511 ? -7.531 3.621 42.122 1.00 43.78 511 ASP A N 1
ATOM 3880 C CA . ASP A 1 511 ? -6.593 4.693 42.513 1.00 43.78 511 ASP A CA 1
ATOM 3881 C C . ASP A 1 511 ? -6.643 5.975 41.627 1.00 43.78 511 ASP A C 1
ATOM 3883 O O . ASP A 1 511 ? -5.674 6.739 41.591 1.00 43.78 511 ASP A O 1
ATOM 3887 N N . GLY A 1 512 ? -7.713 6.240 40.862 1.00 45.00 512 GLY A N 1
ATOM 3888 C CA . GLY A 1 512 ? -7.695 7.262 39.792 1.00 45.00 512 GLY A CA 1
ATOM 3889 C C . GLY A 1 512 ? -8.624 8.477 39.952 1.00 45.00 512 GLY A C 1
ATOM 3890 O O . GLY A 1 512 ? -9.809 8.316 40.204 1.00 45.00 512 GLY A O 1
ATOM 3891 N N . TYR A 1 513 ? -8.107 9.690 39.705 1.00 43.44 513 TYR A N 1
ATOM 3892 C CA . TYR A 1 513 ? -8.905 10.905 39.437 1.00 43.44 513 TYR A CA 1
ATOM 3893 C C . TYR A 1 513 ? -9.326 10.940 37.957 1.00 43.44 513 TYR A C 1
ATOM 3895 O O . TYR A 1 513 ? -8.535 10.531 37.107 1.00 43.44 513 TYR A O 1
ATOM 3903 N N . GLY A 1 514 ? -10.523 11.445 37.627 1.00 49.12 514 GLY A N 1
ATOM 3904 C CA . GLY A 1 514 ? -11.016 11.460 36.238 1.00 49.12 514 GLY A CA 1
ATOM 3905 C C . GLY A 1 514 ? -10.609 12.662 35.378 1.00 49.12 514 GLY A C 1
ATOM 3906 O O . GLY A 1 514 ? -10.483 12.524 34.165 1.00 49.12 514 GLY A O 1
ATOM 3907 N N . VAL A 1 515 ? -10.417 13.851 35.966 1.00 54.41 515 VAL A N 1
ATOM 3908 C CA . VAL A 1 515 ? -10.053 15.091 35.242 1.00 54.41 515 VAL A CA 1
ATOM 3909 C C . VAL A 1 515 ? -9.196 16.000 36.142 1.00 54.41 515 VAL A C 1
ATOM 3911 O O . VAL A 1 515 ? -9.489 16.146 37.330 1.00 54.41 515 VAL A O 1
ATOM 3914 N N . SER A 1 516 ? -8.151 16.638 35.591 1.00 52.66 516 SER A N 1
ATOM 3915 C CA . SER A 1 516 ? -7.262 17.572 36.314 1.00 52.66 516 SER A CA 1
ATOM 3916 C C . SER A 1 516 ? -6.954 18.823 35.488 1.00 52.66 516 SER A C 1
ATOM 3918 O O . SER A 1 516 ? -6.190 18.768 34.530 1.00 52.66 516 SER A O 1
ATOM 3920 N N . LEU A 1 517 ? -7.529 19.968 35.857 1.00 53.50 517 LEU A N 1
ATOM 3921 C CA . LEU A 1 517 ? -7.411 21.220 35.094 1.00 53.50 517 LEU A CA 1
ATOM 3922 C C . LEU A 1 517 ? -6.301 22.129 35.653 1.00 53.50 517 LEU A C 1
ATOM 3924 O O . LEU A 1 517 ? -6.232 22.350 36.867 1.00 53.50 517 LEU A O 1
ATOM 3928 N N . SER A 1 518 ? -5.468 22.717 34.781 1.00 53.56 518 SER A N 1
ATOM 3929 C CA . SER A 1 518 ? -4.535 23.787 35.186 1.00 53.56 518 SER A CA 1
ATOM 3930 C C . SER A 1 518 ? -5.267 25.130 35.362 1.00 53.56 518 SER A C 1
ATOM 3932 O O . SER A 1 518 ? -6.336 25.324 34.777 1.00 53.56 518 SER A O 1
ATOM 3934 N N . PRO A 1 519 ? -4.695 26.101 36.105 1.00 50.34 519 PRO A N 1
ATOM 3935 C CA . PRO A 1 519 ? -5.272 27.442 36.232 1.00 50.34 519 PRO A CA 1
ATOM 3936 C C . PRO A 1 519 ? -5.566 28.108 34.874 1.00 50.34 519 PRO A C 1
ATOM 3938 O O . PRO A 1 519 ? -4.722 28.094 33.974 1.00 50.34 519 PRO A O 1
ATOM 3941 N N . GLY A 1 520 ? -6.757 28.703 34.735 1.00 54.22 520 GLY A N 1
ATOM 3942 C CA . GLY A 1 520 ? -7.202 29.404 33.521 1.00 54.22 520 GLY A CA 1
ATOM 3943 C C . GLY A 1 520 ? -7.735 28.508 32.394 1.00 54.22 520 GLY A C 1
ATOM 3944 O O . GLY A 1 520 ? -7.818 28.968 31.256 1.00 54.22 520 GLY A O 1
ATOM 3945 N N . CYS A 1 521 ? -8.047 27.241 32.673 1.00 50.56 521 CYS A N 1
ATOM 3946 C CA . CYS A 1 521 ? -8.785 26.364 31.757 1.00 50.56 521 CYS A CA 1
ATOM 3947 C C . CYS A 1 521 ? -10.272 26.356 32.126 1.00 50.56 521 CYS A C 1
ATOM 3949 O O . CYS A 1 521 ? -10.603 26.444 33.304 1.00 50.56 521 CYS A O 1
ATOM 3951 N N . THR A 1 522 ? -11.161 26.181 31.155 1.00 56.47 522 THR A N 1
ATOM 3952 C CA . THR A 1 522 ? -12.601 26.073 31.417 1.00 56.47 522 THR A CA 1
ATOM 3953 C C . THR A 1 522 ? -13.078 24.689 30.998 1.00 56.47 522 THR A C 1
ATOM 3955 O O . THR A 1 522 ? -12.831 24.245 29.877 1.00 56.47 522 THR A O 1
ATOM 3958 N N . LEU A 1 523 ? -13.772 23.999 31.901 1.00 60.44 523 LEU A N 1
ATOM 3959 C CA . LEU A 1 523 ? -14.568 22.823 31.567 1.00 60.44 523 LEU A CA 1
ATOM 3960 C C . LEU A 1 523 ? -16.018 23.282 31.422 1.00 60.44 523 LEU A C 1
ATOM 3962 O O . LEU A 1 523 ? -16.653 23.659 32.406 1.00 60.44 523 LEU A O 1
ATOM 3966 N N . THR A 1 524 ? -16.519 23.276 30.190 1.00 60.03 524 THR A N 1
ATOM 3967 C CA . THR A 1 524 ? -17.920 23.569 29.888 1.00 60.03 524 THR A CA 1
ATOM 3968 C C . THR A 1 524 ? -18.664 22.254 29.725 1.00 60.03 524 THR A C 1
ATOM 3970 O O . THR A 1 524 ? -18.307 21.412 28.900 1.00 60.03 524 THR A O 1
ATOM 3973 N N . TRP A 1 525 ? -19.707 22.071 30.526 1.00 56.44 525 TRP A N 1
ATOM 3974 C CA . TRP A 1 525 ? -20.472 20.834 30.571 1.00 56.44 525 TRP A CA 1
ATOM 3975 C C . TRP A 1 525 ? -21.931 21.086 30.199 1.00 56.44 525 TRP A C 1
ATOM 3977 O O . TRP A 1 525 ? -22.576 21.976 30.755 1.00 56.44 525 TRP A O 1
ATOM 3987 N N . TYR A 1 526 ? -22.458 20.280 29.275 1.00 58.69 526 TYR A N 1
ATOM 3988 C CA . TYR A 1 526 ? -23.853 20.341 28.831 1.00 58.69 526 TYR A CA 1
ATOM 3989 C C . TYR A 1 526 ? -24.617 19.081 29.273 1.00 58.69 526 TYR A C 1
ATOM 3991 O O . TYR A 1 526 ? -24.828 18.168 28.468 1.00 58.69 526 TYR A O 1
ATOM 3999 N N . PRO A 1 527 ? -25.033 18.975 30.549 1.00 47.34 527 PRO A N 1
ATOM 4000 C CA . PRO A 1 527 ? -25.823 17.839 31.000 1.00 47.34 527 PRO A CA 1
ATOM 4001 C C . PRO A 1 527 ? -27.204 17.825 30.353 1.00 47.34 527 PRO A C 1
ATOM 4003 O O . PRO A 1 527 ? -27.888 18.845 30.279 1.00 47.34 527 PRO A O 1
ATOM 4006 N N . SER A 1 528 ? -27.688 16.631 30.011 1.00 53.84 528 SER A N 1
ATOM 4007 C CA . SER A 1 528 ? -29.132 16.431 29.903 1.00 53.84 528 SER A CA 1
ATOM 4008 C C . SER A 1 528 ? -29.748 16.426 31.312 1.00 53.84 528 SER A C 1
ATOM 4010 O O . SER A 1 528 ? -29.154 15.889 32.253 1.00 53.84 528 SER A O 1
ATOM 4012 N N . ALA A 1 529 ? -30.953 16.984 31.475 1.00 51.06 529 ALA A N 1
ATOM 4013 C CA . ALA A 1 529 ? -31.629 17.090 32.777 1.00 51.06 529 ALA A CA 1
ATOM 4014 C C . ALA A 1 529 ? -31.832 15.737 33.497 1.00 51.06 529 ALA A C 1
ATOM 4016 O O . ALA A 1 529 ? -32.022 15.706 34.708 1.00 51.06 529 ALA A O 1
ATOM 4017 N N . GLN A 1 530 ? -31.779 14.616 32.770 1.00 49.22 530 GLN A N 1
ATOM 4018 C CA . GLN A 1 530 ? -31.976 13.267 33.311 1.00 49.22 530 GLN A CA 1
ATOM 4019 C C . GLN A 1 530 ? -30.686 12.600 33.807 1.00 49.22 530 GLN A C 1
ATOM 4021 O O . GLN A 1 530 ? -30.758 11.555 34.445 1.00 49.22 530 GLN A O 1
ATOM 4026 N N . THR A 1 531 ? -29.511 13.163 33.514 1.00 48.53 531 THR A N 1
ATOM 4027 C CA . THR A 1 531 ? -28.232 12.473 33.739 1.00 48.53 531 THR A CA 1
ATOM 4028 C C . THR A 1 531 ? -27.303 13.178 34.712 1.00 48.53 531 THR A C 1
ATOM 4030 O O . THR A 1 531 ? -26.292 12.590 35.058 1.00 48.53 531 THR A O 1
ATOM 4033 N N . ALA A 1 532 ? -27.629 14.387 35.180 1.00 49.38 532 ALA A N 1
ATOM 4034 C CA . ALA A 1 532 ? -26.711 15.261 35.918 1.00 49.38 532 ALA A CA 1
ATOM 4035 C C . ALA A 1 532 ? -26.047 14.639 37.170 1.00 49.38 532 ALA A C 1
ATOM 4037 O O . ALA A 1 532 ? -24.957 15.061 37.537 1.00 49.38 532 ALA A O 1
ATOM 4038 N N . SER A 1 533 ? -26.654 13.630 37.805 1.00 45.75 533 SER A N 1
ATOM 4039 C CA . SER A 1 533 ? -26.123 12.961 39.005 1.00 45.75 533 SER A CA 1
ATOM 4040 C C . SER A 1 533 ? -25.334 11.666 38.750 1.00 45.75 533 SER A C 1
ATOM 4042 O O . SER A 1 533 ? -24.900 11.043 39.710 1.00 45.75 533 SER A O 1
ATOM 4044 N N . GLN A 1 534 ? -25.170 11.225 37.496 1.00 44.84 534 GLN A N 1
ATOM 4045 C CA . GLN A 1 534 ? -24.661 9.881 37.146 1.00 44.84 534 GLN A CA 1
ATOM 4046 C C . GLN A 1 534 ? -23.486 9.907 36.150 1.00 44.84 534 GLN A C 1
ATOM 4048 O O . GLN A 1 534 ? -23.286 8.954 35.399 1.00 44.84 534 GLN A O 1
ATOM 4053 N N . VAL A 1 535 ? -22.790 11.040 36.028 1.00 49.44 535 VAL A N 1
ATOM 4054 C CA . VAL A 1 535 ? -21.922 11.314 34.861 1.00 49.44 535 VAL A CA 1
ATOM 4055 C C . VAL A 1 535 ? -20.451 11.010 35.104 1.00 49.44 535 VAL A C 1
ATOM 4057 O O . VAL A 1 535 ? -19.748 10.744 34.138 1.00 49.44 535 VAL A O 1
ATOM 4060 N N . PHE A 1 536 ? -20.020 11.004 36.363 1.00 49.34 536 PHE A N 1
ATOM 4061 C CA . PHE A 1 536 ? -18.717 10.502 36.776 1.00 49.34 536 PHE A CA 1
ATOM 4062 C C . PHE A 1 536 ? -18.976 9.459 37.858 1.00 49.34 536 PHE A C 1
ATOM 4064 O O . PHE A 1 536 ? -19.319 9.802 38.986 1.00 49.34 536 PHE A O 1
ATOM 4071 N N . ASP A 1 537 ? -18.931 8.194 37.463 1.00 45.50 537 ASP A N 1
ATOM 4072 C CA . ASP A 1 537 ? -19.051 7.053 38.364 1.00 45.50 537 ASP A CA 1
ATOM 4073 C C . ASP A 1 537 ? -17.651 6.447 38.466 1.00 45.50 537 ASP A C 1
ATOM 4075 O O . ASP A 1 537 ? -17.146 5.879 37.495 1.00 45.50 537 ASP A O 1
ATOM 4079 N N . PHE A 1 538 ? -16.974 6.698 39.588 1.00 49.00 538 PHE A N 1
ATOM 4080 C CA . PHE A 1 538 ? -15.658 6.139 39.879 1.00 49.00 538 PHE A CA 1
ATOM 4081 C C . PHE A 1 538 ? -15.844 4.974 40.840 1.00 49.00 538 PHE A C 1
ATOM 4083 O O . PHE A 1 538 ? -16.342 5.143 41.955 1.00 49.00 538 PHE A O 1
ATOM 4090 N N . ASP A 1 539 ? -15.429 3.787 40.417 1.00 41.72 539 ASP A N 1
ATOM 4091 C CA . ASP A 1 539 ? -15.508 2.600 41.254 1.00 41.72 539 ASP A CA 1
ATOM 4092 C C . ASP A 1 539 ? -14.534 2.746 42.447 1.00 41.72 539 ASP A C 1
ATOM 4094 O O . ASP A 1 539 ? -13.326 2.890 42.263 1.00 41.72 539 ASP A O 1
ATOM 4098 N N . GLY A 1 540 ? -15.034 2.720 43.689 1.00 44.25 540 GLY A N 1
ATOM 4099 C CA . GLY A 1 540 ? -14.194 2.396 44.855 1.00 44.25 540 GLY A CA 1
ATOM 4100 C C . GLY A 1 540 ? -13.500 3.517 45.656 1.00 44.25 540 GLY A C 1
ATOM 4101 O O . GLY A 1 540 ? -12.501 3.230 46.309 1.00 44.25 540 GLY A O 1
ATOM 4102 N N . GLY A 1 541 ? -14.028 4.745 45.733 1.00 44.59 541 GLY A N 1
ATOM 4103 C CA . GLY A 1 541 ? -13.610 5.718 46.769 1.00 44.59 541 GLY A CA 1
ATOM 4104 C C . GLY A 1 541 ? -12.465 6.676 46.407 1.00 44.59 541 GLY A C 1
ATOM 4105 O O . GLY A 1 541 ? -11.876 7.292 47.299 1.00 44.59 541 GLY A O 1
ATOM 4106 N N . ALA A 1 542 ? -12.171 6.840 45.117 1.00 47.34 542 ALA A N 1
ATOM 4107 C CA . ALA A 1 542 ? -11.334 7.929 44.619 1.00 47.34 542 ALA A CA 1
ATOM 4108 C C . ALA A 1 542 ? -12.021 9.303 44.799 1.00 47.34 542 ALA A C 1
ATOM 4110 O O . ALA A 1 542 ? -13.244 9.396 44.880 1.00 47.34 542 ALA A O 1
ATOM 4111 N N . GLY A 1 543 ? -11.239 10.385 44.891 1.00 48.03 543 GLY A N 1
ATOM 4112 C CA . GLY A 1 543 ? -11.785 11.747 44.888 1.00 48.03 543 GLY A CA 1
ATOM 4113 C C . GLY A 1 543 ? -12.234 12.156 43.483 1.00 48.03 543 GLY A C 1
ATOM 4114 O O . GLY A 1 543 ? -11.511 11.904 42.524 1.00 48.03 543 GLY A O 1
ATOM 4115 N N . ASP A 1 544 ? -13.392 12.808 43.362 1.00 49.53 544 ASP A N 1
ATOM 4116 C CA . ASP A 1 544 ? -14.048 13.006 42.060 1.00 49.53 544 ASP A CA 1
ATOM 4117 C C . ASP A 1 544 ? -13.231 13.890 41.088 1.00 49.53 544 ASP A C 1
ATOM 4119 O O . ASP A 1 544 ? -13.150 13.592 39.897 1.00 49.53 544 ASP A O 1
ATOM 4123 N N . PHE A 1 545 ? -12.566 14.951 41.575 1.00 53.66 545 PHE A N 1
ATOM 4124 C CA . PHE A 1 545 ? -11.737 15.855 40.750 1.00 53.66 545 PHE A CA 1
ATOM 4125 C C . PHE A 1 545 ? -10.553 16.448 41.520 1.00 53.66 545 PHE A C 1
ATOM 4127 O O . PHE A 1 545 ? -10.614 16.561 42.740 1.00 53.66 545 PHE A O 1
ATOM 4134 N N . ILE A 1 546 ? -9.512 16.925 40.821 1.00 49.53 546 ILE A N 1
ATOM 4135 C CA . ILE A 1 546 ? -8.514 17.857 41.379 1.00 49.53 546 ILE A CA 1
ATOM 4136 C C . ILE A 1 546 ? -8.559 19.173 40.595 1.00 49.53 546 ILE A C 1
ATOM 4138 O O . ILE A 1 546 ? -8.321 19.195 39.390 1.00 49.53 546 ILE A O 1
ATOM 4142 N N . ILE A 1 547 ? -8.799 20.288 41.290 1.00 54.25 547 ILE A N 1
ATOM 4143 C CA . ILE A 1 547 ? -8.764 21.643 40.719 1.00 54.25 547 ILE A CA 1
ATOM 4144 C C . ILE A 1 547 ? -7.683 22.444 41.444 1.00 54.25 547 ILE A C 1
ATOM 4146 O O . ILE A 1 547 ? -7.744 22.608 42.664 1.00 54.25 547 ILE A O 1
ATOM 4150 N N . GLY A 1 548 ? -6.664 22.913 40.713 1.00 52.41 548 GLY A N 1
ATOM 4151 C CA . GLY A 1 548 ? -5.563 23.692 41.298 1.00 52.41 548 GLY A CA 1
ATOM 4152 C C . GLY A 1 548 ? -4.816 22.960 42.423 1.00 52.41 548 GLY A C 1
ATOM 4153 O O . GLY A 1 548 ? -4.389 23.587 43.387 1.00 52.41 548 GLY A O 1
ATOM 4154 N N . GLY A 1 549 ? -4.713 21.628 42.346 1.00 52.62 549 GLY A N 1
ATOM 4155 C CA . GLY A 1 549 ? -4.077 20.798 43.378 1.00 52.62 549 GLY A CA 1
ATOM 4156 C C . GLY A 1 549 ? -4.963 20.450 44.583 1.00 52.62 549 GLY A C 1
ATOM 4157 O O . GLY A 1 549 ? -4.474 19.818 45.514 1.00 52.62 549 GLY A O 1
ATOM 4158 N N . THR A 1 550 ? -6.249 20.826 44.582 1.00 49.44 550 THR A N 1
ATOM 4159 C CA . THR A 1 550 ? -7.210 20.477 45.646 1.00 49.44 550 THR A CA 1
ATOM 4160 C C . THR A 1 550 ? -8.230 19.455 45.157 1.00 49.44 550 THR A C 1
ATOM 4162 O O . THR A 1 550 ? -8.878 19.691 44.138 1.00 49.44 550 THR A O 1
ATOM 4165 N N . THR A 1 551 ? -8.419 18.364 45.901 1.00 53.44 551 THR A N 1
ATOM 4166 C CA . THR A 1 551 ? -9.472 17.375 45.628 1.00 53.44 551 THR A CA 1
ATOM 4167 C C . THR A 1 551 ? -10.866 17.971 45.858 1.00 53.44 551 THR A C 1
ATOM 4169 O O . THR A 1 551 ? -11.087 18.653 46.859 1.00 53.44 551 THR A O 1
ATOM 4172 N N . LYS A 1 552 ? -11.800 17.718 44.940 1.00 56.12 552 LYS A N 1
ATOM 4173 C CA . LYS A 1 552 ? -13.201 18.153 44.972 1.00 56.12 552 LYS A CA 1
ATOM 4174 C C . LYS A 1 552 ? -14.136 16.964 44.793 1.00 56.12 552 LYS A C 1
ATOM 4176 O O . LYS A 1 552 ? -13.760 15.989 44.148 1.00 56.12 552 LYS A O 1
ATOM 4181 N N . THR A 1 553 ? -15.341 17.070 45.343 1.00 55.50 553 THR A N 1
ATOM 4182 C CA . THR A 1 553 ? -16.418 16.083 45.164 1.00 55.50 553 THR A CA 1
ATOM 4183 C C . THR A 1 553 ? -17.479 16.578 44.178 1.00 55.50 553 THR A C 1
ATOM 4185 O O . THR A 1 553 ? -17.682 17.783 44.025 1.00 55.50 553 THR A O 1
ATOM 4188 N N . LEU A 1 554 ? -18.207 15.662 43.537 1.00 50.00 554 LEU A N 1
ATOM 4189 C CA . LEU A 1 554 ? -19.299 15.947 42.600 1.00 50.00 554 LEU A CA 1
ATOM 4190 C C . LEU A 1 554 ? -20.392 16.816 43.245 1.00 50.00 554 LEU A C 1
ATOM 4192 O O . LEU A 1 554 ? -20.995 17.671 42.599 1.00 50.00 554 LEU A O 1
ATOM 4196 N N . ALA A 1 555 ? -20.608 16.629 44.551 1.00 51.03 555 ALA A N 1
ATOM 4197 C CA . ALA A 1 555 ? -21.557 17.399 45.348 1.00 51.03 555 ALA A CA 1
ATOM 4198 C C . ALA A 1 555 ? -21.185 18.891 45.465 1.00 51.03 555 ALA A C 1
ATOM 4200 O O . ALA A 1 555 ? -22.066 19.725 45.671 1.00 51.03 555 ALA A O 1
ATOM 4201 N N . GLU A 1 556 ? -19.904 19.245 45.311 1.00 52.06 556 GLU A N 1
ATOM 4202 C CA . GLU A 1 556 ? -19.419 20.630 45.385 1.00 52.06 556 GLU A CA 1
ATOM 4203 C C . GLU A 1 556 ? -19.597 21.412 44.071 1.00 52.06 556 GLU A C 1
ATOM 4205 O O . GLU A 1 556 ? -19.438 22.632 44.074 1.00 52.06 556 GLU A O 1
ATOM 4210 N N . LEU A 1 557 ? -19.945 20.748 42.959 1.00 50.22 557 LEU A N 1
ATOM 4211 C CA . LEU A 1 557 ? -20.070 21.369 41.630 1.00 50.22 557 LEU A CA 1
ATOM 4212 C C . LEU A 1 557 ? -21.476 21.912 41.307 1.00 50.22 557 LEU A C 1
ATOM 4214 O O . LEU A 1 557 ? -21.630 22.673 40.353 1.00 50.22 557 LEU A O 1
ATOM 4218 N N . GLY A 1 558 ? -22.492 21.591 42.117 1.00 44.53 558 GLY A N 1
ATOM 4219 C CA . GLY A 1 558 ? -23.880 22.019 41.893 1.00 44.53 558 GLY A CA 1
ATOM 4220 C C . GLY A 1 558 ? -24.540 21.379 40.657 1.00 44.53 558 GLY A C 1
ATOM 4221 O O . GLY A 1 558 ? -23.887 20.823 39.781 1.00 44.53 558 GLY A O 1
ATOM 4222 N N . SER A 1 559 ? -25.872 21.439 40.565 1.00 42.38 559 SER A N 1
ATOM 4223 C CA . SER A 1 559 ? -26.652 20.812 39.476 1.00 42.38 559 SER A CA 1
ATOM 4224 C C . SER A 1 559 ? -26.598 21.559 38.133 1.00 42.38 559 SER A C 1
ATOM 4226 O O . SER A 1 559 ? -27.149 21.084 37.141 1.00 42.38 559 SER A O 1
ATOM 4228 N N . THR A 1 560 ? -25.935 22.714 38.089 1.00 39.97 560 THR A N 1
ATOM 4229 C CA . THR A 1 560 ? -25.679 23.527 36.892 1.00 39.97 560 THR A CA 1
ATOM 4230 C C . THR A 1 560 ? -24.197 23.906 36.895 1.00 39.97 560 THR A C 1
ATOM 4232 O O . THR A 1 560 ? -23.823 24.995 37.328 1.00 39.97 560 THR A O 1
ATOM 4235 N N . GLY A 1 561 ? -23.338 22.956 36.526 1.00 39.53 561 GLY A N 1
ATOM 4236 C CA . GLY A 1 561 ? -21.888 23.089 36.662 1.00 39.53 561 GLY A CA 1
ATOM 4237 C C . GLY A 1 561 ? -21.268 23.947 35.562 1.00 39.53 561 GLY A C 1
ATOM 4238 O O . GLY A 1 561 ? -20.863 23.421 34.530 1.00 39.53 561 GLY A O 1
ATOM 4239 N N . TYR A 1 562 ? -21.162 25.255 35.797 1.00 32.19 562 TYR A N 1
ATOM 4240 C CA . TYR A 1 562 ? -20.169 26.105 35.139 1.00 32.19 562 TYR A CA 1
ATOM 4241 C C . TYR A 1 562 ? -19.058 26.360 36.163 1.00 32.19 562 TYR A C 1
ATOM 4243 O O . TYR A 1 562 ? -19.303 27.001 37.186 1.00 32.19 562 TYR A O 1
ATOM 4251 N N . VAL A 1 563 ? -17.853 25.831 35.932 1.00 38.72 563 VAL A N 1
ATOM 4252 C CA . VAL A 1 563 ? -16.675 26.176 36.744 1.00 38.72 563 VAL A CA 1
ATOM 4253 C C . VAL A 1 563 ? -15.872 27.193 35.958 1.00 38.72 563 VAL A C 1
ATOM 4255 O O . VAL A 1 563 ? -15.028 26.841 35.138 1.00 38.72 563 VAL A O 1
ATOM 4258 N N . ASP A 1 564 ? -16.161 28.466 36.199 1.00 35.50 564 ASP A N 1
ATOM 4259 C CA . ASP A 1 564 ? -15.326 29.548 35.699 1.00 35.50 564 ASP A CA 1
ATOM 4260 C C . ASP A 1 564 ? -14.068 29.596 36.579 1.00 35.50 564 ASP A C 1
ATOM 4262 O O . ASP A 1 564 ? -14.111 30.043 37.731 1.00 35.50 564 ASP A O 1
ATOM 4266 N N . LEU A 1 565 ? -12.944 29.065 36.084 1.00 36.94 565 LEU A N 1
ATOM 4267 C CA . LEU A 1 565 ? -11.642 29.272 36.720 1.00 36.94 565 LEU A CA 1
ATOM 4268 C C . LEU A 1 565 ? -11.213 30.706 36.408 1.00 36.94 565 LEU A C 1
ATOM 4270 O O . LEU A 1 565 ? -10.385 30.938 35.528 1.00 36.94 565 LEU A O 1
ATOM 4274 N N . VAL A 1 566 ? -11.829 31.669 37.104 1.00 31.89 566 VAL A N 1
ATOM 4275 C CA . VAL A 1 566 ? -11.536 33.094 36.943 1.00 31.89 566 VAL A CA 1
ATOM 4276 C C . VAL A 1 566 ? -10.030 33.287 37.068 1.00 31.89 566 VAL A C 1
ATOM 4278 O O . VAL A 1 566 ? -9.422 32.915 38.074 1.00 31.89 566 VAL A O 1
ATOM 4281 N N . ALA A 1 567 ? -9.438 33.851 36.015 1.00 35.44 567 ALA A N 1
ATOM 4282 C CA . ALA A 1 567 ? -8.058 34.277 36.026 1.00 35.44 567 ALA A CA 1
ATOM 4283 C C . ALA A 1 567 ? -7.852 35.221 37.206 1.00 35.44 567 ALA A C 1
ATOM 4285 O O . ALA A 1 567 ? -8.507 36.258 37.314 1.00 35.44 567 ALA A O 1
ATOM 4286 N N . ASP A 1 568 ? -6.926 34.824 38.064 1.00 33.91 568 ASP A N 1
ATOM 4287 C CA . ASP A 1 568 ? -6.123 35.676 38.915 1.00 33.91 568 ASP A CA 1
ATOM 4288 C C . ASP A 1 568 ? -6.066 37.136 38.378 1.00 33.91 568 ASP A C 1
ATOM 4290 O O . ASP A 1 568 ? -5.418 37.347 37.350 1.00 33.91 568 ASP A O 1
ATOM 4294 N N . PRO A 1 569 ? -6.693 38.158 39.016 1.00 36.66 569 PRO A N 1
ATOM 4295 C CA . PRO A 1 569 ? -6.458 39.549 38.655 1.00 36.66 569 PRO A CA 1
ATOM 4296 C C . PRO A 1 569 ? -5.450 40.380 39.500 1.00 36.66 569 PRO A C 1
ATOM 4298 O O . PRO A 1 569 ? -5.245 41.504 39.071 1.00 36.66 569 PRO A O 1
ATOM 4301 N N . ASN A 1 570 ? -4.805 39.941 40.617 1.00 32.47 570 ASN A N 1
ATOM 4302 C CA . ASN A 1 570 ? -3.677 40.651 41.335 1.00 32.47 570 ASN A CA 1
ATOM 4303 C C . ASN A 1 570 ? -2.651 39.896 42.309 1.00 32.47 570 ASN A C 1
ATOM 4305 O O . ASN A 1 570 ? -2.556 40.239 43.481 1.00 32.47 570 ASN A O 1
ATOM 4309 N N . THR A 1 571 ? -1.788 38.907 41.999 1.00 50.62 571 THR A N 1
ATOM 4310 C CA . THR A 1 571 ? -1.731 38.074 40.794 1.00 50.62 571 THR A CA 1
ATOM 4311 C C . THR A 1 571 ? -3.132 37.604 40.538 1.00 50.62 571 THR A C 1
ATOM 4313 O O . THR A 1 571 ? -3.556 37.742 39.410 1.00 50.62 571 THR A O 1
ATOM 4316 N N . GLY A 1 572 ? -3.855 37.309 41.644 1.00 24.64 572 GLY A N 1
ATOM 4317 C CA . GLY A 1 572 ? -5.299 37.236 41.844 1.00 24.64 572 GLY A CA 1
ATOM 4318 C C . GLY A 1 572 ? -5.842 36.014 42.560 1.00 24.64 572 GLY A C 1
ATOM 4319 O O . GLY A 1 572 ? -7.012 35.697 42.360 1.00 24.64 572 GLY A O 1
ATOM 4320 N N . VAL A 1 573 ? -5.009 35.321 43.341 1.00 29.19 573 VAL A N 1
ATOM 4321 C CA . VAL A 1 573 ? -5.394 34.029 43.910 1.00 29.19 573 VAL A CA 1
ATOM 4322 C C . VAL A 1 573 ? -6.404 34.260 45.022 1.00 29.19 573 VAL A C 1
ATOM 4324 O O . VAL A 1 573 ? -6.126 34.992 45.973 1.00 29.19 573 VAL A O 1
ATOM 4327 N N . ILE A 1 574 ? -7.541 33.566 44.950 1.00 26.75 574 ILE A N 1
ATOM 4328 C CA . ILE A 1 574 ? -8.382 33.265 46.109 1.00 26.75 574 ILE A CA 1
ATOM 4329 C C . ILE A 1 574 ? -8.476 31.745 46.231 1.00 26.75 574 ILE A C 1
ATOM 4331 O O . ILE A 1 574 ? -9.050 31.061 45.385 1.00 26.75 574 ILE A O 1
ATOM 4335 N N . SER A 1 575 ? -7.901 31.220 47.313 1.00 35.53 575 SER A N 1
ATOM 4336 C CA . SER A 1 575 ? -8.186 29.884 47.822 1.00 35.53 575 SER A CA 1
ATOM 4337 C C . SER A 1 575 ? -9.629 29.828 48.330 1.00 35.53 575 SER A C 1
ATOM 4339 O O . SER A 1 575 ? -10.136 30.765 48.944 1.00 35.53 575 SER A O 1
ATOM 4341 N N . GLY A 1 576 ? -10.312 28.728 48.013 1.00 36.00 576 GLY A N 1
ATOM 4342 C CA . GLY A 1 576 ? -11.759 28.613 48.129 1.00 36.00 576 GLY A CA 1
ATOM 4343 C C . GLY A 1 576 ? -12.328 28.890 49.521 1.00 36.00 576 GLY A C 1
ATOM 4344 O O . GLY A 1 576 ? -11.873 28.347 50.520 1.00 36.00 576 GLY A O 1
ATOM 4345 N N . THR A 1 577 ? -13.387 29.695 49.555 1.00 35.50 577 THR A N 1
ATOM 4346 C CA . THR A 1 577 ? -14.617 29.481 50.337 1.00 35.50 577 THR A CA 1
ATOM 4347 C C . THR A 1 577 ? -15.630 30.556 49.933 1.00 35.50 577 THR A C 1
ATOM 4349 O O . THR A 1 577 ? -15.357 31.744 50.057 1.00 35.50 577 THR A O 1
ATOM 4352 N N . GLY A 1 578 ? -16.810 30.145 49.460 1.00 27.16 578 GLY A N 1
ATOM 4353 C CA . GLY A 1 578 ? -17.967 31.037 49.327 1.00 27.16 578 GLY A CA 1
ATOM 4354 C C . GLY A 1 578 ? -18.652 30.989 47.967 1.00 27.16 578 GLY A C 1
ATOM 4355 O O . GLY A 1 578 ? -18.246 31.666 47.028 1.00 27.16 578 GLY A O 1
ATOM 4356 N N . ALA A 1 579 ? -19.744 30.229 47.896 1.00 29.14 579 ALA A N 1
ATOM 4357 C CA . ALA A 1 579 ? -20.739 30.342 46.841 1.00 29.14 579 ALA A CA 1
ATOM 4358 C C . ALA A 1 579 ? -21.252 31.789 46.740 1.00 29.14 579 ALA A C 1
ATOM 4360 O O . ALA A 1 579 ? -21.591 32.400 47.757 1.00 29.14 579 ALA A O 1
ATOM 4361 N N . ARG A 1 580 ? -21.375 32.319 45.518 1.00 25.23 580 ARG A N 1
ATOM 4362 C CA . ARG A 1 580 ? -22.151 33.536 45.261 1.00 25.23 580 ARG A CA 1
ATOM 4363 C C . ARG A 1 580 ? -23.334 33.191 44.365 1.00 25.23 580 ARG A C 1
ATOM 4365 O O . ARG A 1 580 ? -23.202 33.052 43.157 1.00 25.23 580 ARG A O 1
ATOM 4372 N N . VAL A 1 581 ? -24.488 33.038 45.006 1.00 27.39 581 VAL A N 1
ATOM 4373 C CA . VAL A 1 581 ? -25.806 33.038 44.367 1.00 27.39 581 VAL A CA 1
ATOM 4374 C C . VAL A 1 581 ? -26.077 34.465 43.893 1.00 27.39 581 VAL A C 1
ATOM 4376 O O . VAL A 1 581 ? -26.062 35.391 44.706 1.00 27.39 581 VAL A O 1
ATOM 4379 N N . LEU A 1 582 ? -26.306 34.659 42.595 1.00 25.20 582 LEU A N 1
ATOM 4380 C CA . LEU A 1 582 ? -26.942 35.878 42.095 1.00 25.20 582 LEU A CA 1
ATOM 4381 C C . LEU A 1 582 ? -28.459 35.646 42.099 1.00 25.20 582 LEU A C 1
ATOM 4383 O O . LEU A 1 582 ? -28.906 34.675 41.487 1.00 25.20 582 LEU A O 1
ATOM 4387 N N . PRO A 1 583 ? -29.255 36.474 42.798 1.00 28.06 583 PRO A N 1
ATOM 4388 C CA . PRO A 1 583 ? -30.698 36.392 42.700 1.00 28.06 583 PRO A CA 1
ATOM 4389 C C . PRO A 1 583 ? -31.176 37.000 41.378 1.00 28.06 583 PRO A C 1
ATOM 4391 O O . PRO A 1 583 ? -30.651 38.004 40.897 1.00 28.06 583 PRO A O 1
ATOM 4394 N N . THR A 1 584 ? -32.188 36.347 40.824 1.00 36.94 584 THR A N 1
ATOM 4395 C CA . THR A 1 584 ? -33.038 36.795 39.724 1.00 36.94 584 THR A CA 1
ATOM 4396 C C . THR A 1 584 ? -33.894 38.001 40.132 1.00 36.94 584 THR A C 1
ATOM 4398 O O . THR A 1 584 ? -34.510 37.972 41.195 1.00 36.94 584 THR A O 1
ATOM 4401 N N . ASP A 1 585 ? -33.957 38.974 39.222 1.00 35.84 585 ASP A N 1
ATOM 4402 C CA . ASP A 1 585 ? -34.950 40.041 39.020 1.00 35.84 585 ASP A CA 1
ATOM 4403 C C . ASP A 1 585 ? -35.130 41.215 40.017 1.00 35.84 585 ASP A C 1
ATOM 4405 O O . ASP A 1 585 ? -35.480 41.073 41.186 1.00 35.84 585 ASP A O 1
ATOM 4409 N N . ASP A 1 586 ? -35.012 42.396 39.390 1.00 32.31 586 ASP A N 1
ATOM 4410 C CA . ASP A 1 586 ? -35.881 43.582 39.419 1.00 32.31 586 ASP A CA 1
ATOM 4411 C C . ASP A 1 586 ? -35.733 44.750 40.427 1.00 32.31 586 ASP A C 1
ATOM 4413 O O . ASP A 1 586 ? -35.879 44.637 41.641 1.00 32.31 586 ASP A O 1
ATOM 4417 N N . THR A 1 587 ? -35.674 45.937 39.793 1.00 31.92 587 THR A N 1
ATOM 4418 C CA . THR A 1 587 ? -36.086 47.308 40.178 1.00 31.92 587 THR A CA 1
ATOM 4419 C C . THR A 1 587 ? -35.078 48.343 40.732 1.00 31.92 587 THR A C 1
ATOM 4421 O O . THR A 1 587 ? -34.599 48.248 41.858 1.00 31.92 587 THR A O 1
ATOM 4424 N N . TRP A 1 588 ? -34.961 49.406 39.906 1.00 35.06 588 TRP A N 1
ATOM 4425 C CA . TRP A 1 588 ? -34.326 50.744 39.983 1.00 35.06 588 TRP A CA 1
ATOM 4426 C C . TRP A 1 588 ? -32.803 50.859 39.896 1.00 35.06 588 TRP A C 1
ATOM 4428 O O . TRP A 1 588 ? -32.102 50.619 40.901 1.00 35.06 588 TRP A O 1
#